Protein AF-A0A924W2Q2-F1 (afdb_monomer)

Solvent-accessible surface area (backbone atoms only — not comparable to full-atom values): 20969 Å² total; per-residue (Å²): 128,41,29,26,37,30,21,20,28,39,50,40,28,39,29,25,29,50,14,34,47,48,38,42,46,73,72,65,57,74,59,67,28,33,32,10,3,18,39,10,18,48,54,33,51,42,36,22,48,32,85,47,70,70,36,47,50,54,51,46,53,52,44,57,70,44,48,46,60,58,59,59,57,89,45,74,62,37,60,52,35,50,80,69,69,46,82,33,59,37,72,61,60,47,44,48,54,51,43,64,73,67,45,86,47,67,31,29,70,69,29,78,29,52,32,33,31,28,20,11,37,85,88,58,45,71,40,79,45,55,63,51,55,32,56,60,50,35,50,15,7,50,10,39,79,56,46,24,58,66,35,75,59,92,93,46,51,22,22,21,4,36,80,51,33,24,59,40,57,66,60,41,44,75,76,56,29,42,29,36,42,33,36,38,30,52,65,64,76,66,64,102,59,83,58,77,58,72,67,46,40,51,52,50,53,50,52,52,57,43,62,57,42,53,63,52,51,53,62,69,53,61,79,73,39,44,38,25,67,52,68,53,67,78,89,31,84,59,55,48,73,50,27,90,52,22,57,63,38,18,54,52,22,24,56,52,30,42,54,38,52,78,72,44,50,82,77,51,58,59,51,73,71,79,65,62,69,59,63,82,67,66,78,43,68,82,36,37,55,80,28,30,13,52,54,38,61,75,41,91,93,49,76,64,39,66,27,34,91,88,21,61,48,76,57,96,95,37,49,38,19,13,72,39,65,68,48,28,54,54,34,72,74,44,46,82,55,38,47,46,44,79,83,33,24,10,42,56,38,32,37,70,76,41,93,45,72,29,30,72,87,32,64,49,77,57,97,71,40,34,36,21,16,63,39,70,71,55,38,62,58,37,64,76,48,40,74,60,38,49,56,42,18,52,60,47,53,54,59,60,73,78,106

Nearest PDB structures (foldseek):
  5fya-assembly1_A  TM=8.464E-01  e=3.905E-14  Pseudomonas aeruginosa PAO1
  5fqu-assembly1_A  TM=8.291E-01  e=1.786E-12  Pseudomonas aeruginosa PAO1
  5fya-assembly1_B  TM=7.816E-01  e=2.375E-13  Pseudomonas aeruginosa PAO1
  5fqu-assembly1_B  TM=8.201E-01  e=3.038E-12  Pseudomonas aeruginosa PAO1
  4kyi-assembly2_C  TM=4.718E-01  e=1.591E-06  Legionella pneumophila subsp. pneumophila str. Philadelphia 1

Secondary structure (DSSP, 8-state):
--EEEEE---GGGHHHHHHHHHHHHHTT---SEEEEETHHHHHHHHHHHS-SHHHHHHHHHHHHH--HHHHS---HHHHHHHHTT-S-SS-THHHHHHHHHH-S-SBGGGSSS-EEEEEEETTS-EEEE-SSBHHHHHHHHT--TTTSPPEEETTEEEE-THHHHSS-HHHHHHTT-SEEEEE--------SSSPSSHHHHHHHHHHHHHHHHHHHHHHHHTTSSEEEEPPPPSS----TT--TTHHHHHHHHHHHHHHHHHTTTTSSPPPHHHH---HHHHS-SS-GGGGB-TTGGGSTTPPPPBPEEEEEEEETTEEEEESSHHHHHHHHHSHHHHSBGGGGBBHHHHTTT---BPEEEEEEEETTEEEEESSHHHHHHHHTTHHHHHHHHHHHHHHHH--

Mean predicted aligned error: 14.7 Å

Radius of gyration: 25.61 Å; Cα contacts (8 Å, |Δi|>4): 818; chains: 1; bounding box: 75×36×63 Å

Structure (mmCIF, N/CA/C/O backbone):
data_AF-A0A924W2Q2-F1
#
_entry.id   AF-A0A924W2Q2-F1
#
loop_
_atom_site.group_PDB
_atom_site.id
_atom_sit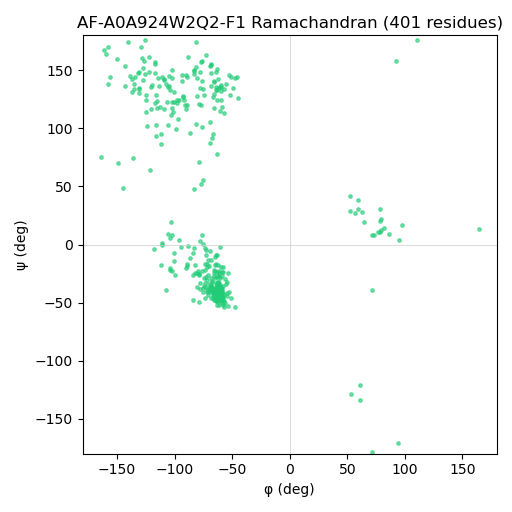e.type_symbol
_atom_site.label_atom_id
_atom_site.label_alt_id
_atom_site.label_comp_id
_atom_site.label_asym_id
_atom_site.label_entity_id
_atom_site.label_seq_id
_atom_site.pdbx_PDB_ins_code
_atom_site.Cartn_x
_atom_site.Cartn_y
_atom_site.Cartn_z
_atom_site.occupancy
_atom_site.B_iso_or_equiv
_atom_site.auth_seq_id
_atom_site.auth_comp_id
_atom_site.auth_asym_id
_atom_site.auth_atom_id
_atom_site.pdbx_PDB_model_num
ATOM 1 N N . MET A 1 1 ? 0.169 3.229 25.283 1.00 70.62 1 MET A N 1
ATOM 2 C CA . MET A 1 1 ? 0.179 3.942 23.991 1.00 70.62 1 MET A CA 1
ATOM 3 C C . MET A 1 1 ? -0.582 3.061 23.030 1.00 70.62 1 MET A C 1
ATOM 5 O O . MET A 1 1 ? -0.216 1.899 22.951 1.00 70.62 1 MET A O 1
ATOM 9 N N . ALA A 1 2 ? -1.655 3.560 22.418 1.00 94.62 2 ALA A N 1
ATOM 10 C CA . ALA A 1 2 ? -2.442 2.770 21.478 1.00 94.62 2 ALA A CA 1
ATOM 11 C C . ALA A 1 2 ? -1.721 2.736 20.123 1.00 94.62 2 ALA A C 1
ATOM 13 O O . ALA A 1 2 ? -1.449 3.795 19.547 1.00 94.62 2 ALA A O 1
ATOM 14 N N . THR A 1 3 ? -1.379 1.542 19.651 1.00 97.75 3 THR A N 1
ATOM 15 C CA . THR A 1 3 ? -0.677 1.298 18.390 1.00 97.75 3 THR A CA 1
ATOM 16 C C . THR A 1 3 ? -1.667 0.833 17.333 1.00 97.75 3 THR A C 1
ATOM 18 O O . THR A 1 3 ? -2.321 -0.192 17.506 1.00 97.75 3 THR A O 1
ATOM 21 N N . ALA A 1 4 ? -1.751 1.552 16.218 1.00 98.44 4 ALA A N 1
ATOM 22 C CA . ALA A 1 4 ? -2.546 1.143 15.069 1.00 98.44 4 ALA A CA 1
ATOM 23 C C . ALA A 1 4 ? -1.654 0.629 13.939 1.00 98.44 4 ALA A C 1
ATOM 25 O O . ALA A 1 4 ? -0.657 1.271 13.604 1.00 98.44 4 ALA A O 1
ATOM 26 N N . PHE A 1 5 ? -2.035 -0.479 13.302 1.00 98.56 5 PHE A N 1
ATOM 27 C CA . PHE A 1 5 ? -1.509 -0.799 11.971 1.00 98.56 5 PHE A CA 1
ATOM 28 C C . PHE A 1 5 ? -2.463 -0.239 10.916 1.00 98.56 5 PHE A C 1
ATOM 30 O O . PHE A 1 5 ? -3.666 -0.503 10.953 1.00 98.56 5 PHE A O 1
ATOM 37 N N . VAL A 1 6 ? -1.930 0.542 9.979 1.00 98.12 6 VAL A N 1
ATOM 38 C CA . VAL A 1 6 ? -2.699 1.200 8.918 1.00 98.12 6 VAL A CA 1
ATOM 39 C C . VAL A 1 6 ? -2.330 0.601 7.569 1.00 98.12 6 VAL A C 1
ATOM 41 O O . VAL A 1 6 ? -1.188 0.700 7.131 1.00 98.12 6 VAL A O 1
ATOM 44 N N . PHE A 1 7 ? -3.308 0.009 6.891 1.00 97.62 7 PHE A N 1
ATOM 45 C CA . PHE A 1 7 ? -3.146 -0.664 5.607 1.00 97.62 7 PHE A CA 1
ATOM 46 C C . PHE A 1 7 ? -3.675 0.223 4.476 1.00 97.62 7 PHE A C 1
ATOM 48 O O . PHE A 1 7 ? -4.880 0.460 4.363 1.00 97.62 7 PHE A O 1
ATOM 55 N N . ALA A 1 8 ? -2.769 0.712 3.629 1.00 93.81 8 ALA A N 1
ATOM 56 C CA . ALA A 1 8 ? -3.126 1.530 2.474 1.00 93.81 8 ALA A CA 1
ATOM 57 C C . ALA A 1 8 ? -3.888 0.746 1.382 1.00 93.81 8 ALA A C 1
ATOM 59 O O . ALA A 1 8 ? -3.714 -0.466 1.235 1.00 93.81 8 ALA A O 1
ATOM 60 N N . GLY A 1 9 ? -4.683 1.437 0.565 1.00 88.06 9 GLY A N 1
ATOM 61 C CA . GLY A 1 9 ? -5.218 0.881 -0.682 1.00 88.06 9 GLY A CA 1
ATOM 62 C C . GLY A 1 9 ? -4.147 0.757 -1.778 1.00 88.06 9 GLY A C 1
ATOM 63 O O . GLY A 1 9 ? -3.073 1.350 -1.681 1.00 88.06 9 GLY A O 1
ATOM 64 N N . GLY A 1 10 ? -4.407 -0.034 -2.828 1.00 78.25 10 GLY A N 1
ATOM 65 C CA . GLY A 1 10 ? -3.418 -0.264 -3.900 1.00 78.25 10 GLY A CA 1
ATOM 66 C C . GLY A 1 10 ? -3.654 -1.443 -4.856 1.00 78.25 10 GLY A C 1
ATOM 67 O O . GLY A 1 10 ? -2.736 -1.815 -5.582 1.00 78.25 10 GLY A O 1
ATOM 68 N N . GLY A 1 11 ? -4.843 -2.056 -4.881 1.00 81.81 11 GLY A N 1
ATOM 69 C CA . GLY A 1 11 ? -5.130 -3.183 -5.783 1.00 81.81 11 GLY A CA 1
ATOM 70 C C . GLY A 1 11 ? -4.222 -4.395 -5.533 1.00 81.81 11 GLY A C 1
ATOM 71 O O . GLY A 1 11 ? -4.008 -4.779 -4.388 1.00 81.81 11 GLY A O 1
ATOM 72 N N . SER A 1 12 ? -3.656 -4.995 -6.584 1.00 77.19 12 SER A N 1
ATOM 73 C CA . SER A 1 12 ? -2.764 -6.162 -6.462 1.00 77.19 12 SER A CA 1
ATOM 74 C C . SER A 1 12 ? -1.474 -5.890 -5.679 1.00 77.19 12 SER A C 1
ATOM 76 O O . SER A 1 12 ? -0.850 -6.818 -5.168 1.00 77.19 12 SER A O 1
ATOM 78 N N . LEU A 1 13 ? -1.095 -4.621 -5.501 1.00 85.44 13 LEU A N 1
ATOM 79 C CA . LEU A 1 13 ? 0.064 -4.234 -4.695 1.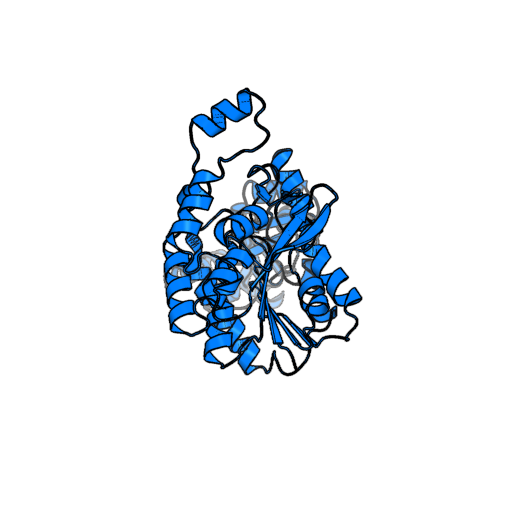00 85.44 13 LEU A CA 1
ATOM 80 C C . LEU A 1 13 ? -0.143 -4.472 -3.190 1.00 85.44 13 LEU A C 1
ATOM 82 O O . LEU A 1 13 ? 0.806 -4.352 -2.418 1.00 85.44 13 LEU A O 1
ATOM 86 N N . GLY A 1 14 ? -1.344 -4.882 -2.761 1.00 90.31 14 GLY A N 1
ATOM 87 C CA . GLY A 1 14 ? -1.590 -5.393 -1.408 1.00 90.31 14 GLY A CA 1
ATOM 88 C C . GLY A 1 14 ? -0.652 -6.540 -1.003 1.00 90.31 14 GLY A C 1
ATOM 89 O O . GLY A 1 14 ? -0.362 -6.685 0.182 1.00 90.31 14 GLY A O 1
ATOM 90 N N . ALA A 1 15 ? -0.089 -7.285 -1.962 1.00 92.75 15 ALA A N 1
ATOM 91 C CA . ALA A 1 15 ? 0.947 -8.290 -1.718 1.00 92.75 15 ALA A CA 1
ATOM 92 C C . ALA A 1 15 ? 2.183 -7.720 -0.982 1.00 92.75 15 ALA A C 1
ATOM 94 O O . ALA A 1 15 ? 2.766 -8.381 -0.126 1.00 92.75 15 ALA A O 1
ATOM 95 N N . ILE A 1 16 ? 2.555 -6.461 -1.237 1.00 93.12 16 ILE A N 1
ATOM 96 C CA . ILE A 1 16 ? 3.684 -5.791 -0.562 1.00 93.12 16 ILE A CA 1
ATOM 97 C C . ILE A 1 16 ? 3.427 -5.673 0.942 1.00 93.12 16 ILE A C 1
ATOM 99 O O . ILE A 1 16 ? 4.326 -5.907 1.751 1.00 93.12 16 ILE A O 1
ATOM 103 N N . GLN A 1 17 ? 2.182 -5.377 1.326 1.00 96.62 17 GLN A N 1
ATOM 104 C CA . GLN A 1 17 ? 1.798 -5.264 2.731 1.00 96.62 17 GLN A CA 1
ATOM 105 C C . GLN A 1 17 ? 1.978 -6.585 3.464 1.00 96.62 17 GLN A C 1
ATOM 107 O O . GLN A 1 17 ? 2.382 -6.571 4.618 1.00 96.62 17 GLN A O 1
ATOM 112 N N . VAL A 1 18 ? 1.722 -7.718 2.806 1.00 97.38 18 VAL A N 1
ATOM 113 C CA . VAL A 1 18 ? 1.900 -9.045 3.409 1.00 97.38 18 VAL A CA 1
ATOM 114 C C . VAL A 1 18 ? 3.371 -9.299 3.731 1.00 97.38 18 VAL A C 1
ATOM 116 O O . VAL A 1 18 ? 3.688 -9.733 4.836 1.00 97.38 18 VAL A O 1
ATOM 119 N N . GLY A 1 19 ? 4.282 -8.946 2.818 1.00 96.31 19 GLY A N 1
ATOM 120 C CA . GLY A 1 19 ? 5.723 -9.040 3.061 1.00 96.31 19 GLY A CA 1
ATOM 121 C C . GLY A 1 19 ? 6.196 -8.150 4.214 1.00 96.31 19 GLY A C 1
ATOM 122 O O . GLY A 1 19 ? 6.977 -8.598 5.051 1.00 96.31 19 GLY A O 1
ATOM 123 N N . ALA A 1 20 ? 5.689 -6.917 4.305 1.00 96.94 20 ALA A N 1
ATOM 124 C CA . ALA A 1 20 ? 5.995 -6.020 5.421 1.00 96.94 20 ALA A CA 1
ATOM 125 C C . ALA A 1 20 ? 5.414 -6.527 6.753 1.00 96.94 20 ALA A C 1
ATOM 127 O O . ALA A 1 20 ? 6.106 -6.571 7.772 1.00 96.94 20 ALA A O 1
ATOM 128 N N . LEU A 1 21 ? 4.157 -6.973 6.736 1.00 97.88 21 LEU A N 1
ATOM 129 C CA . LEU A 1 21 ? 3.452 -7.524 7.890 1.00 97.88 21 LEU A CA 1
ATOM 130 C C . LEU A 1 21 ? 4.168 -8.756 8.450 1.00 97.88 21 LEU A C 1
ATOM 132 O O . LEU A 1 21 ? 4.307 -8.882 9.665 1.00 97.88 21 LEU A O 1
ATOM 136 N N . ARG A 1 22 ? 4.685 -9.622 7.571 1.00 97.69 22 ARG A N 1
ATOM 137 C CA . ARG A 1 22 ? 5.477 -10.803 7.935 1.00 97.69 22 ARG A CA 1
ATOM 138 C C . ARG A 1 22 ? 6.661 -10.444 8.822 1.00 97.69 22 ARG A C 1
ATOM 140 O O . ARG A 1 22 ? 6.895 -11.112 9.825 1.00 97.69 22 ARG A O 1
ATOM 147 N N . GLU A 1 23 ? 7.388 -9.386 8.485 1.00 97.94 23 GLU A N 1
ATOM 148 C CA . GLU A 1 23 ? 8.553 -8.967 9.266 1.00 97.94 23 GLU A CA 1
ATOM 149 C C . GLU A 1 23 ? 8.176 -8.218 10.541 1.00 97.94 23 GLU A C 1
ATOM 151 O O . GLU A 1 23 ? 8.782 -8.466 11.579 1.00 97.94 23 GLU A O 1
ATOM 156 N N . LEU A 1 24 ? 7.139 -7.376 10.503 1.00 97.81 24 LEU A N 1
ATOM 157 C CA . LEU A 1 24 ? 6.630 -6.690 11.695 1.00 97.81 24 LEU A CA 1
ATOM 158 C C . LEU A 1 24 ? 6.184 -7.689 12.772 1.00 97.81 24 LEU A C 1
ATOM 160 O O . LEU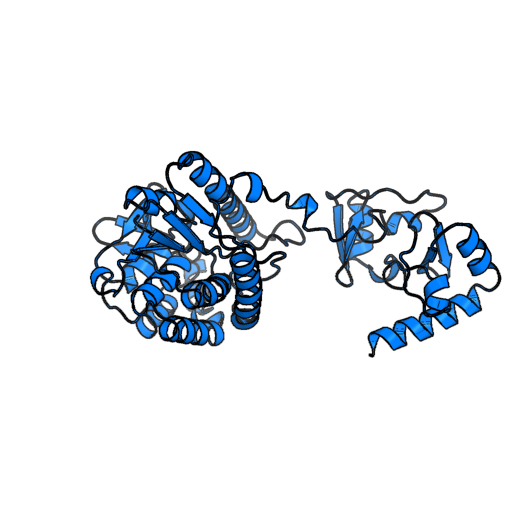 A 1 24 ? 6.604 -7.597 13.925 1.00 97.81 24 LEU A O 1
ATOM 164 N N . VAL A 1 25 ? 5.384 -8.687 12.389 1.00 97.94 25 VAL A N 1
ATOM 165 C CA . VAL A 1 25 ? 4.876 -9.702 13.322 1.00 97.94 25 VAL A CA 1
ATOM 166 C C . VAL A 1 25 ? 6.011 -10.593 13.839 1.00 97.94 25 VAL A C 1
ATOM 168 O O . VAL A 1 25 ? 6.050 -10.896 15.032 1.00 97.94 25 VAL A O 1
ATOM 171 N N . ARG A 1 26 ? 6.986 -10.959 12.990 1.00 97.38 26 ARG A N 1
ATOM 172 C CA . ARG A 1 26 ? 8.194 -11.702 13.408 1.00 97.38 26 ARG A CA 1
ATOM 173 C C . ARG A 1 26 ? 9.075 -10.916 14.376 1.00 97.38 26 ARG A C 1
ATOM 175 O O . ARG A 1 26 ? 9.644 -11.513 15.286 1.00 97.38 26 ARG A O 1
ATOM 182 N N . ALA A 1 27 ? 9.161 -9.599 14.207 1.00 96.44 27 ALA A N 1
ATOM 183 C CA . ALA A 1 27 ? 9.846 -8.704 15.136 1.00 96.44 27 ALA A CA 1
ATOM 184 C C . ALA A 1 27 ? 9.078 -8.504 16.458 1.00 96.44 27 ALA A C 1
ATOM 186 O O . ALA A 1 27 ? 9.592 -7.874 17.380 1.00 96.44 27 ALA A O 1
ATOM 187 N N . GLY A 1 28 ? 7.870 -9.065 16.580 1.00 96.56 28 GLY A N 1
ATOM 188 C CA . GLY A 1 28 ? 7.049 -9.007 17.786 1.00 96.56 28 GLY A CA 1
ATOM 189 C C . GLY A 1 28 ? 6.168 -7.763 17.890 1.00 96.56 28 GLY A C 1
ATOM 190 O O . GLY A 1 28 ? 5.554 -7.561 18.939 1.00 96.56 28 GLY A O 1
ATOM 191 N N . GLU A 1 29 ? 6.070 -6.952 16.832 1.00 97.00 29 GLU A N 1
ATOM 192 C CA . GLU A 1 29 ? 5.171 -5.797 16.802 1.00 97.00 29 GLU A CA 1
ATOM 193 C C . GLU A 1 29 ? 3.709 -6.255 16.776 1.00 97.00 29 GLU A C 1
ATOM 195 O O . GLU A 1 29 ? 3.330 -7.183 16.055 1.00 97.00 29 GLU A O 1
ATOM 200 N N . ARG A 1 30 ? 2.870 -5.596 17.581 1.00 96.75 30 ARG A N 1
ATOM 201 C CA . ARG A 1 30 ? 1.447 -5.923 17.727 1.00 96.75 30 ARG A CA 1
ATOM 202 C C . ARG A 1 30 ? 0.607 -4.648 17.745 1.00 96.75 30 ARG A C 1
ATOM 204 O O . ARG A 1 30 ? 0.931 -3.740 18.511 1.00 96.75 30 ARG A O 1
ATOM 211 N N . PRO A 1 31 ? -0.469 -4.573 16.948 1.00 98.12 31 PRO A N 1
ATOM 212 C CA . PRO A 1 31 ? -1.415 -3.476 17.041 1.00 98.12 31 PRO A CA 1
ATOM 213 C C . PRO A 1 31 ? -2.450 -3.705 18.147 1.00 98.12 31 PRO A C 1
ATOM 215 O O . PRO A 1 31 ? -2.863 -4.835 18.403 1.00 98.12 31 PRO A O 1
ATOM 218 N N . ASP A 1 32 ? -2.933 -2.610 18.727 1.00 98.56 32 ASP A N 1
ATOM 219 C CA . ASP A 1 32 ? -4.153 -2.572 19.538 1.00 98.56 32 ASP A CA 1
ATOM 220 C C . ASP A 1 32 ? -5.412 -2.555 18.657 1.00 98.56 32 ASP A C 1
ATOM 222 O O . ASP A 1 32 ? -6.475 -2.994 19.087 1.00 98.56 32 ASP A O 1
ATOM 226 N N . PHE A 1 33 ? -5.299 -2.046 17.426 1.00 98.75 33 PHE A N 1
ATOM 227 C CA . PHE A 1 33 ? -6.339 -2.093 16.398 1.00 98.75 33 PHE A CA 1
ATOM 228 C C . PHE A 1 33 ? -5.747 -1.890 15.001 1.00 98.75 33 PHE A C 1
ATOM 230 O O . PHE A 1 33 ? -4.621 -1.412 14.841 1.00 98.75 33 PHE A O 1
ATOM 237 N N . VAL A 1 34 ? -6.509 -2.231 13.967 1.00 98.75 34 VAL A N 1
ATOM 238 C CA . VAL A 1 34 ? -6.083 -2.061 12.576 1.00 98.75 34 VAL A CA 1
ATOM 239 C C . VAL A 1 34 ? -7.091 -1.251 11.775 1.00 98.75 34 VAL A C 1
ATOM 241 O O . VAL A 1 34 ? -8.297 -1.324 12.013 1.00 98.75 34 VAL A O 1
ATOM 244 N N . VAL A 1 35 ? -6.599 -0.475 10.811 1.00 98.56 35 VAL A N 1
ATOM 245 C CA . VAL A 1 35 ? -7.428 0.341 9.914 1.00 98.56 35 VAL A CA 1
ATOM 246 C C . VAL A 1 35 ? -6.997 0.090 8.476 1.00 98.56 35 VAL A C 1
ATOM 248 O O . VAL A 1 35 ? -5.802 0.111 8.191 1.00 98.56 35 VAL A O 1
ATOM 251 N N . GLY A 1 36 ? -7.936 -0.131 7.559 1.00 97.69 36 GLY A N 1
ATOM 252 C CA . GLY A 1 36 ? -7.606 -0.383 6.156 1.00 97.69 36 GLY A CA 1
ATOM 253 C C . GLY A 1 36 ? -8.590 0.224 5.164 1.00 97.69 36 GLY A C 1
ATOM 254 O O . GLY A 1 36 ? -9.766 0.408 5.479 1.00 97.69 36 GLY A O 1
ATOM 255 N N . ALA A 1 37 ? -8.101 0.513 3.958 1.00 95.88 37 ALA A N 1
ATOM 256 C CA . ALA A 1 37 ? -8.899 0.971 2.819 1.00 95.88 37 ALA A CA 1
ATOM 257 C C . ALA A 1 37 ? -8.641 0.098 1.579 1.00 95.88 37 ALA A C 1
ATOM 259 O O . ALA A 1 37 ? -7.503 -0.303 1.328 1.00 95.88 37 ALA A O 1
ATOM 260 N N . SER A 1 38 ? -9.677 -0.189 0.785 1.00 93.56 38 SER A N 1
ATOM 261 C CA . SER A 1 38 ? -9.597 -1.008 -0.433 1.00 93.56 38 SER A CA 1
ATOM 262 C C . SER A 1 38 ? -8.950 -2.372 -0.160 1.00 93.56 38 SER A C 1
ATOM 264 O O . SER A 1 38 ? -9.327 -3.062 0.787 1.00 93.56 38 SER A O 1
ATOM 266 N N . VAL A 1 39 ? -7.938 -2.772 -0.931 1.00 93.06 39 VAL A N 1
ATOM 267 C CA . VAL A 1 39 ? -7.158 -3.988 -0.643 1.00 93.06 39 VAL A CA 1
ATOM 268 C C . VAL A 1 39 ? -6.561 -4.006 0.773 1.00 93.06 39 VAL A C 1
ATOM 270 O O . VAL A 1 39 ? -6.478 -5.062 1.399 1.00 93.06 39 VAL A O 1
ATOM 273 N N . GLY A 1 40 ? -6.206 -2.841 1.318 1.00 96.44 40 GLY A N 1
ATOM 274 C CA . GLY A 1 40 ? -5.735 -2.719 2.688 1.00 96.44 40 GLY A CA 1
ATOM 275 C C . GLY A 1 40 ? -6.807 -3.108 3.703 1.00 96.44 40 GLY A C 1
ATOM 276 O O . GLY A 1 40 ? -6.478 -3.710 4.717 1.00 96.44 40 GLY A O 1
ATOM 277 N N . ALA A 1 41 ? -8.091 -2.855 3.421 1.00 97.25 41 ALA A N 1
ATOM 278 C CA . ALA A 1 41 ? -9.196 -3.325 4.259 1.00 97.25 41 ALA A CA 1
ATOM 279 C C . ALA A 1 41 ? -9.305 -4.855 4.250 1.00 97.25 41 ALA A C 1
ATOM 281 O O . ALA A 1 41 ? -9.513 -5.456 5.300 1.00 97.25 41 ALA A O 1
ATOM 282 N N . LEU A 1 42 ? -9.105 -5.494 3.092 1.00 96.00 42 LEU A N 1
ATOM 283 C CA . LEU A 1 42 ? -9.085 -6.956 2.980 1.00 96.00 42 LEU A CA 1
ATOM 284 C C . LEU A 1 42 ? -7.955 -7.551 3.829 1.00 96.00 42 LEU A C 1
ATOM 286 O O . LEU A 1 42 ? -8.208 -8.408 4.678 1.00 96.00 42 LEU A O 1
ATOM 290 N N . ASN A 1 43 ? -6.728 -7.054 3.645 1.00 97.62 43 ASN A N 1
ATOM 291 C CA . ASN A 1 43 ? -5.565 -7.492 4.417 1.00 97.62 43 ASN A CA 1
ATOM 292 C C . ASN A 1 43 ? -5.749 -7.228 5.921 1.00 97.62 43 ASN A C 1
ATOM 294 O O . ASN A 1 43 ? -5.469 -8.110 6.733 1.00 97.62 43 ASN A O 1
ATOM 298 N N . ALA A 1 44 ? -6.275 -6.056 6.291 1.00 98.00 44 ALA A N 1
ATOM 299 C CA . ALA A 1 44 ? -6.550 -5.687 7.676 1.00 98.00 44 ALA A CA 1
ATOM 300 C C . ALA A 1 44 ? -7.583 -6.619 8.322 1.00 98.00 44 ALA A C 1
ATOM 302 O O . ALA A 1 44 ? -7.332 -7.123 9.410 1.00 98.00 44 ALA A O 1
ATOM 303 N N . CYS A 1 45 ? -8.715 -6.899 7.665 1.00 97.81 45 CYS A N 1
ATOM 304 C CA . CYS A 1 45 ? -9.736 -7.795 8.211 1.00 97.81 45 CYS A CA 1
ATOM 305 C C . CYS A 1 45 ? -9.234 -9.239 8.340 1.00 97.81 45 CYS A C 1
ATOM 307 O O . CYS A 1 45 ? -9.514 -9.893 9.348 1.00 97.81 45 CYS A O 1
ATOM 309 N N . PHE A 1 46 ? -8.465 -9.737 7.367 1.00 98.00 46 PHE A N 1
ATOM 310 C CA . PHE A 1 46 ? -7.873 -11.070 7.467 1.00 98.00 46 PHE A CA 1
ATOM 311 C C . PHE A 1 46 ? -6.884 -11.148 8.637 1.00 98.00 46 PHE A C 1
ATOM 313 O O . PHE A 1 46 ? -7.023 -12.003 9.512 1.00 98.00 46 PHE A O 1
ATOM 320 N N . PHE A 1 47 ? -5.926 -10.218 8.699 1.00 98.38 47 PHE A N 1
ATOM 321 C CA . PHE A 1 47 ? -4.923 -10.183 9.762 1.00 98.38 47 PHE A CA 1
ATOM 322 C C . PHE A 1 47 ? -5.544 -9.970 11.146 1.00 98.38 47 PHE A C 1
ATOM 324 O O . PHE A 1 47 ? -5.188 -10.664 12.089 1.00 98.38 47 PHE A O 1
ATOM 331 N N . ALA A 1 48 ? -6.528 -9.079 11.277 1.00 98.19 48 ALA A N 1
ATOM 332 C CA . ALA A 1 48 ? -7.242 -8.851 12.532 1.00 98.19 48 ALA A CA 1
ATOM 333 C C . ALA A 1 48 ? -7.927 -10.112 13.078 1.00 98.19 48 ALA A C 1
ATOM 335 O O . ALA A 1 48 ? -8.116 -10.247 14.286 1.00 98.19 48 ALA A O 1
ATOM 336 N N . SER A 1 49 ? -8.291 -11.042 12.193 1.00 97.31 49 SER A N 1
ATOM 337 C CA . SER A 1 49 ? -8.880 -12.329 12.562 1.00 97.31 49 SER A CA 1
ATOM 338 C C . SER A 1 49 ? -7.834 -13.332 13.056 1.00 97.31 49 SER A C 1
ATOM 340 O O . SER A 1 49 ? -8.134 -14.163 13.909 1.00 97.31 49 SER A O 1
ATOM 342 N N . ARG A 1 50 ? -6.612 -13.267 12.512 1.00 96.81 50 ARG A N 1
ATOM 343 C CA . ARG A 1 50 ? -5.478 -14.146 12.838 1.00 96.81 50 ARG A CA 1
ATOM 344 C C . ARG A 1 50 ? -4.189 -13.315 12.995 1.00 96.81 50 ARG A C 1
ATOM 346 O O . ARG A 1 50 ? -3.352 -13.317 12.092 1.00 96.81 50 ARG A O 1
ATOM 353 N N . PRO A 1 51 ? -4.033 -12.569 14.106 1.00 96.94 51 PRO A N 1
ATOM 354 C CA . PRO A 1 51 ? -2.985 -11.558 14.276 1.00 96.94 51 PRO A CA 1
ATOM 355 C C . PRO A 1 51 ? -1.645 -12.172 14.732 1.00 96.94 51 PRO A C 1
ATOM 357 O O . PRO A 1 51 ? -1.021 -11.724 15.701 1.00 96.94 51 PRO A O 1
ATOM 360 N N . ASP A 1 52 ? -1.220 -13.243 14.066 1.00 96.69 52 ASP A N 1
ATOM 361 C CA . ASP A 1 52 ? -0.026 -14.026 14.380 1.00 96.69 52 ASP A CA 1
ATOM 362 C C . ASP A 1 52 ? 0.719 -14.471 13.110 1.00 96.69 52 ASP A C 1
ATOM 364 O O . ASP A 1 52 ? 0.277 -14.224 11.987 1.00 96.69 52 ASP A O 1
ATOM 368 N N . CYS A 1 53 ? 1.891 -15.089 13.286 1.00 97.44 53 CYS A N 1
ATOM 369 C CA . CYS A 1 53 ? 2.731 -15.524 12.169 1.00 97.44 53 CYS A CA 1
ATOM 370 C C . CYS A 1 53 ? 2.008 -16.516 11.245 1.00 97.44 53 CYS A C 1
ATOM 372 O O . CYS A 1 53 ? 2.131 -16.391 10.031 1.00 97.44 53 CYS A O 1
ATOM 374 N N . GLU A 1 54 ? 1.232 -17.454 11.797 1.00 97.44 54 GLU A N 1
ATOM 375 C CA . GLU A 1 54 ? 0.499 -18.452 11.006 1.00 97.44 54 GLU A CA 1
ATOM 376 C C . GLU A 1 54 ? -0.623 -17.806 10.183 1.00 97.44 54 GLU A C 1
ATOM 378 O O . GLU A 1 54 ? -0.891 -18.202 9.050 1.00 97.44 54 GLU A O 1
ATOM 383 N N . GLY A 1 55 ? -1.290 -16.793 10.738 1.00 96.94 55 GLY A N 1
ATOM 384 C CA . GLY A 1 55 ? -2.255 -15.971 10.024 1.00 96.94 55 GLY A CA 1
ATOM 385 C C . GLY A 1 55 ? -1.614 -15.215 8.868 1.00 96.94 55 GLY A C 1
ATOM 386 O O . GLY A 1 55 ? -2.153 -15.219 7.764 1.00 96.94 55 GLY A O 1
ATOM 387 N N . VAL A 1 56 ? -0.442 -14.615 9.075 1.00 97.69 56 VAL A N 1
ATOM 388 C CA . VAL A 1 56 ? 0.276 -13.935 7.987 1.00 97.69 56 VAL A CA 1
ATOM 389 C C . VAL A 1 56 ? 0.726 -14.919 6.904 1.00 97.69 56 VAL A C 1
ATOM 391 O O . VAL A 1 56 ? 0.594 -14.608 5.723 1.00 97.69 56 VAL A O 1
ATOM 394 N N . GLU A 1 57 ? 1.191 -16.113 7.275 1.00 97.25 57 GLU A N 1
ATOM 395 C CA . GLU A 1 57 ? 1.550 -17.173 6.322 1.00 97.25 57 GLU A CA 1
ATOM 396 C C . GLU A 1 57 ? 0.337 -17.633 5.498 1.00 97.25 57 GLU A C 1
ATOM 398 O O . GLU A 1 57 ? 0.422 -17.722 4.274 1.00 97.25 57 GLU A O 1
ATOM 403 N N . ALA A 1 58 ? -0.827 -17.812 6.129 1.00 97.06 58 ALA A N 1
ATOM 404 C CA . ALA A 1 58 ? -2.064 -18.133 5.416 1.00 97.06 58 ALA A CA 1
ATOM 405 C C . ALA A 1 58 ? -2.509 -17.002 4.467 1.00 97.06 58 ALA A C 1
ATOM 407 O O . ALA A 1 58 ? -2.996 -17.266 3.368 1.00 97.06 58 ALA A O 1
ATOM 408 N N . LEU A 1 59 ? -2.335 -15.736 4.866 1.00 96.69 59 LEU A N 1
ATOM 409 C CA . LEU A 1 59 ? -2.604 -14.591 3.992 1.00 96.69 59 LEU A CA 1
ATOM 410 C C . LEU A 1 59 ? -1.653 -14.581 2.786 1.00 96.69 59 LEU A C 1
ATOM 412 O O . LEU A 1 59 ? -2.077 -14.317 1.663 1.00 96.69 59 LEU A O 1
ATOM 416 N N . GLU A 1 60 ? -0.378 -14.890 3.009 1.00 96.38 60 GLU A N 1
ATOM 417 C CA . GLU A 1 60 ? 0.633 -15.014 1.961 1.00 96.38 60 GLU A CA 1
ATOM 418 C C . GLU A 1 60 ? 0.286 -16.111 0.944 1.00 96.38 60 GLU A C 1
ATOM 420 O O . GLU A 1 60 ? 0.384 -15.866 -0.258 1.00 96.38 60 GLU A O 1
ATOM 425 N N . GLU A 1 61 ? -0.174 -17.281 1.390 1.00 94.62 61 GLU A N 1
ATOM 426 C CA . GLU A 1 61 ? -0.637 -18.356 0.501 1.00 94.62 61 GLU A CA 1
ATOM 427 C C . GLU A 1 61 ? -1.795 -17.904 -0.394 1.00 94.62 61 GLU A C 1
ATOM 429 O O . GLU A 1 61 ? -1.738 -18.084 -1.611 1.00 94.62 61 GLU A O 1
ATOM 434 N N . ILE A 1 62 ? -2.794 -17.224 0.178 1.00 93.50 62 ILE A N 1
ATOM 435 C CA . ILE A 1 62 ? -3.914 -16.664 -0.592 1.00 93.50 62 ILE A CA 1
ATOM 436 C C . ILE A 1 62 ? -3.384 -15.732 -1.683 1.00 93.50 62 ILE A C 1
ATOM 438 O O . ILE A 1 62 ? -3.728 -15.882 -2.852 1.00 93.50 62 ILE A O 1
ATOM 442 N N . TRP A 1 63 ? -2.505 -14.796 -1.324 1.00 93.31 63 TRP A N 1
ATOM 443 C CA . TRP A 1 63 ? -1.939 -13.838 -2.273 1.00 93.31 63 TRP A CA 1
ATOM 444 C C . TRP A 1 63 ? -1.106 -14.478 -3.387 1.00 93.31 63 TRP A C 1
ATOM 446 O O . TRP A 1 63 ? -1.079 -13.948 -4.499 1.00 93.31 63 TRP A O 1
ATOM 456 N N . ARG A 1 64 ? -0.433 -15.598 -3.107 1.00 90.12 64 ARG A N 1
ATOM 457 C CA . ARG A 1 64 ? 0.349 -16.357 -4.094 1.00 90.12 64 ARG A CA 1
ATOM 458 C C . ARG A 1 64 ? -0.536 -17.099 -5.097 1.00 90.12 64 ARG A C 1
ATOM 460 O O . ARG A 1 64 ? -0.131 -17.245 -6.248 1.00 90.12 64 ARG A O 1
ATOM 467 N N . ASP A 1 65 ? -1.726 -17.518 -4.676 1.00 87.44 65 ASP A N 1
ATOM 468 C CA . ASP A 1 65 ? -2.659 -18.278 -5.511 1.00 87.44 65 ASP A CA 1
ATOM 469 C C . ASP A 1 65 ? -3.629 -17.397 -6.319 1.00 87.44 65 ASP A C 1
ATOM 471 O O . ASP A 1 65 ? -4.204 -17.864 -7.308 1.00 87.44 65 ASP A O 1
ATOM 475 N N . LEU A 1 66 ? -3.803 -16.127 -5.932 1.00 83.00 66 LEU A N 1
ATOM 476 C CA . LEU A 1 66 ? -4.697 -15.182 -6.608 1.00 83.00 66 LEU A CA 1
ATOM 477 C C . LEU A 1 66 ? -4.280 -14.897 -8.054 1.00 83.00 66 LEU A C 1
ATOM 479 O O . LEU A 1 66 ? -3.145 -14.517 -8.339 1.00 83.00 66 LEU A O 1
ATOM 483 N N . LYS A 1 67 ? -5.254 -14.951 -8.967 1.00 75.62 67 LYS A N 1
ATOM 484 C CA . LYS A 1 67 ? -5.097 -14.545 -10.367 1.00 75.62 67 LYS A CA 1
ATOM 485 C C . LYS A 1 67 ? -6.013 -13.379 -10.694 1.00 75.62 67 LYS A C 1
ATOM 487 O O . LYS A 1 67 ? -7.079 -13.194 -10.111 1.00 75.62 67 LYS A O 1
ATOM 492 N N . ARG A 1 68 ? -5.655 -12.619 -11.735 1.00 67.88 68 ARG A N 1
ATOM 493 C CA . ARG A 1 68 ? -6.463 -11.480 -12.208 1.00 67.88 68 ARG A CA 1
ATOM 494 C C . ARG A 1 68 ? -7.928 -11.850 -12.471 1.00 67.88 68 ARG A C 1
ATOM 496 O O . ARG A 1 68 ? -8.816 -11.069 -12.141 1.00 67.88 68 ARG A O 1
ATOM 503 N N . ASN A 1 69 ? -8.178 -13.017 -13.061 1.00 66.31 69 ASN A N 1
ATOM 504 C CA . ASN A 1 69 ? -9.531 -13.455 -13.418 1.00 66.31 69 ASN A CA 1
ATOM 505 C C . ASN A 1 69 ? -10.407 -13.798 -12.204 1.00 66.31 69 ASN A C 1
ATOM 507 O O . ASN A 1 69 ? -11.625 -13.812 -12.358 1.00 66.31 69 ASN A O 1
ATOM 511 N N . ASP A 1 70 ? -9.820 -14.035 -11.028 1.00 65.31 70 ASP A N 1
ATOM 512 C CA . ASP A 1 70 ? -10.581 -14.299 -9.802 1.00 65.31 70 ASP A CA 1
ATOM 513 C C . ASP A 1 70 ? -11.253 -13.022 -9.273 1.00 65.31 70 ASP A C 1
ATOM 515 O O . ASP A 1 70 ? -12.307 -13.086 -8.647 1.00 65.31 70 ASP A O 1
ATOM 519 N N . ILE A 1 71 ? -10.667 -11.854 -9.564 1.00 59.28 71 ILE A N 1
ATOM 520 C CA . ILE A 1 71 ? -11.125 -10.543 -9.073 1.00 59.28 71 ILE A CA 1
ATOM 521 C C . ILE A 1 71 ? -11.789 -9.725 -10.188 1.00 59.28 71 ILE A C 1
ATOM 523 O O . ILE A 1 71 ? -12.804 -9.066 -9.966 1.00 59.28 71 ILE A O 1
ATOM 527 N N . PHE A 1 72 ? -11.241 -9.785 -11.403 1.00 61.69 72 PHE A N 1
ATOM 528 C CA . PHE A 1 72 ? -11.708 -9.043 -12.575 1.00 61.69 72 PHE A CA 1
ATOM 529 C C . PHE A 1 72 ? -12.095 -9.994 -13.717 1.00 61.69 72 PHE A C 1
ATOM 531 O O . PHE A 1 72 ? -11.455 -9.977 -14.776 1.00 61.69 72 PHE A O 1
ATOM 538 N N . PRO A 1 73 ? -13.127 -10.841 -13.549 1.00 59.09 73 PRO A N 1
ATOM 539 C CA . PRO A 1 73 ? -13.553 -11.731 -14.615 1.00 59.09 73 PRO A CA 1
ATOM 540 C C . PRO A 1 73 ? -14.115 -10.912 -15.784 1.00 59.09 73 PRO A C 1
ATOM 542 O O . PRO A 1 73 ? -15.130 -10.220 -15.670 1.00 59.09 73 PRO A O 1
ATOM 545 N N . LEU A 1 74 ? -13.470 -11.011 -16.947 1.00 53.38 74 LEU A N 1
ATOM 546 C CA . LEU A 1 74 ? -14.022 -10.532 -18.214 1.00 53.38 74 LEU A CA 1
ATOM 547 C C . LEU A 1 74 ? -15.200 -11.431 -18.606 1.00 53.38 74 LEU A C 1
ATOM 549 O O . LEU A 1 74 ? -15.041 -12.421 -19.318 1.00 53.38 74 LEU A O 1
ATOM 553 N N . THR A 1 75 ? -16.397 -11.106 -18.118 1.00 53.75 75 THR A N 1
ATOM 554 C CA . THR A 1 75 ? -17.611 -11.820 -18.521 1.00 53.75 75 THR A CA 1
ATOM 555 C C . THR A 1 75 ? -18.249 -11.169 -19.746 1.00 53.75 75 THR A C 1
ATOM 557 O O . THR A 1 75 ? -18.268 -9.949 -19.910 1.00 53.75 75 THR A O 1
ATOM 560 N N . TRP A 1 76 ? -18.843 -11.993 -20.609 1.00 41.72 76 TRP A N 1
ATOM 561 C CA . TRP A 1 76 ? -19.623 -11.534 -21.764 1.00 41.72 76 TRP A CA 1
ATOM 562 C C . TRP A 1 76 ? -20.815 -10.640 -21.357 1.00 41.72 76 TRP A C 1
ATOM 564 O O . TRP A 1 76 ? -21.265 -9.808 -22.143 1.00 41.72 76 TRP A O 1
ATOM 574 N N . ARG A 1 77 ? -21.297 -10.761 -20.109 1.00 48.78 77 ARG A N 1
ATOM 575 C CA . ARG A 1 77 ? -22.336 -9.902 -19.519 1.00 48.78 77 ARG A CA 1
ATOM 576 C C . ARG A 1 77 ? -21.832 -8.493 -19.216 1.00 48.78 77 ARG A C 1
ATOM 578 O O . ARG A 1 77 ? -22.547 -7.546 -19.530 1.00 48.78 77 ARG A O 1
ATOM 585 N N . SER A 1 78 ? -20.607 -8.352 -18.705 1.00 51.56 78 SER A N 1
ATOM 586 C CA . SER A 1 78 ? -19.941 -7.059 -18.489 1.00 51.56 78 SER A CA 1
ATOM 587 C C . SER A 1 78 ? -19.845 -6.247 -19.786 1.00 51.56 78 SER A C 1
ATOM 589 O O . SER A 1 78 ? -20.171 -5.061 -19.818 1.00 51.56 78 SER A O 1
ATOM 591 N N . ALA A 1 79 ? -19.489 -6.912 -20.891 1.00 46.94 79 ALA A N 1
ATOM 592 C CA . ALA A 1 79 ? -19.430 -6.291 -22.213 1.00 46.94 79 ALA A CA 1
ATOM 593 C C . ALA A 1 79 ? -20.816 -5.823 -22.705 1.00 46.94 79 ALA A C 1
ATOM 595 O O . ALA A 1 79 ? -20.943 -4.721 -23.228 1.00 46.94 79 ALA A O 1
ATOM 596 N N . ILE A 1 80 ? -21.874 -6.618 -22.497 1.00 48.34 80 ILE A N 1
ATOM 597 C CA . ILE A 1 80 ? -23.254 -6.271 -22.895 1.00 48.34 80 ILE A CA 1
ATOM 598 C C . ILE A 1 80 ? -23.865 -5.183 -21.998 1.00 48.34 80 ILE A C 1
ATOM 600 O O . ILE A 1 80 ? -24.618 -4.340 -22.488 1.00 48.34 80 ILE A O 1
ATOM 604 N N . GLY A 1 81 ? -23.561 -5.189 -20.698 1.00 51.56 81 GLY A N 1
ATOM 605 C CA . GLY A 1 81 ? -24.008 -4.174 -19.742 1.00 51.56 81 GLY A CA 1
ATOM 606 C C . GLY A 1 81 ? -23.488 -2.784 -20.101 1.00 51.56 81 GLY A C 1
ATOM 607 O O . GLY A 1 81 ? -24.252 -1.820 -20.074 1.00 51.56 81 GLY A O 1
ATOM 608 N N . TRP A 1 82 ? -22.234 -2.693 -20.549 1.00 46.06 82 TRP A N 1
ATOM 609 C CA . TRP A 1 82 ? -21.631 -1.449 -21.030 1.00 46.06 82 TRP A CA 1
ATOM 610 C C . TRP A 1 82 ? -22.360 -0.874 -22.258 1.00 46.06 82 TRP A C 1
ATOM 612 O O . TRP A 1 82 ? -22.713 0.304 -22.270 1.00 46.06 82 TRP A O 1
ATOM 622 N N . PHE A 1 83 ? -22.722 -1.717 -23.236 1.00 46.50 83 PHE A N 1
ATOM 623 C CA . PHE A 1 83 ? -23.557 -1.307 -24.380 1.00 46.50 83 PHE A CA 1
ATOM 624 C C . PHE A 1 83 ? -24.983 -0.876 -23.988 1.00 46.50 83 PHE A C 1
ATOM 626 O O . PHE A 1 83 ? -25.671 -0.235 -24.783 1.00 46.50 83 PHE A O 1
ATOM 633 N N . ARG A 1 84 ? -25.442 -1.213 -22.777 1.00 46.47 84 ARG A N 1
ATOM 634 C CA . ARG A 1 84 ? -26.773 -0.878 -22.243 1.00 46.47 84 ARG A CA 1
ATOM 635 C C . ARG A 1 84 ? -26.760 0.232 -21.187 1.00 46.47 84 ARG A C 1
ATOM 637 O O . ARG A 1 84 ? -27.797 0.484 -20.580 1.00 46.47 84 ARG A O 1
ATOM 644 N N . GLY A 1 85 ? -25.626 0.905 -20.984 1.00 44.34 85 GLY A N 1
ATOM 645 C CA . GLY A 1 85 ? -25.511 2.020 -20.041 1.00 44.34 85 GLY A CA 1
ATOM 646 C C . GLY A 1 85 ? -25.365 1.606 -18.573 1.00 44.34 85 GLY A C 1
ATOM 647 O O . GLY A 1 85 ? -25.668 2.405 -17.689 1.00 44.34 85 GLY A O 1
ATOM 648 N N . ALA A 1 86 ? -24.917 0.379 -18.285 1.00 52.25 86 ALA A N 1
ATOM 649 C CA . ALA A 1 86 ? -24.544 -0.009 -16.926 1.00 52.25 86 ALA A CA 1
ATOM 650 C C . ALA A 1 86 ? -23.299 0.783 -16.478 1.00 52.25 86 ALA A C 1
ATOM 652 O O . ALA A 1 86 ? -22.285 0.804 -17.172 1.00 52.25 86 ALA A O 1
ATOM 653 N N . GLY A 1 87 ? -23.384 1.450 -15.325 1.00 52.16 87 GLY A N 1
ATOM 654 C CA . GLY A 1 87 ? -22.363 2.381 -14.823 1.00 52.16 87 GLY A CA 1
ATOM 655 C C . GLY A 1 87 ? -21.087 1.757 -14.232 1.00 52.16 87 GLY A C 1
ATOM 656 O O . GLY A 1 87 ? -20.296 2.496 -13.652 1.00 52.16 87 GLY A O 1
ATOM 657 N N . SER A 1 88 ? -20.876 0.437 -14.342 1.00 54.88 88 SER A N 1
ATOM 658 C CA . SER A 1 88 ? -19.694 -0.273 -13.817 1.00 54.88 88 SER A CA 1
ATOM 659 C C . SER A 1 88 ? -19.171 -1.346 -14.786 1.00 54.88 88 SER A C 1
ATOM 661 O O . SER A 1 88 ? -19.956 -1.999 -15.475 1.00 54.88 88 SER A O 1
ATOM 663 N N . LEU A 1 89 ? -17.846 -1.538 -14.830 1.00 50.16 89 LEU A N 1
ATOM 664 C CA . LEU A 1 89 ? -17.149 -2.458 -15.743 1.00 50.16 89 LEU A CA 1
ATOM 665 C C . LEU A 1 89 ? -17.206 -3.931 -15.307 1.00 50.16 89 LEU A C 1
ATOM 667 O O . LEU A 1 89 ? -17.113 -4.816 -16.157 1.00 50.16 89 LEU A O 1
ATOM 671 N N . PHE A 1 90 ? -17.365 -4.212 -14.014 1.00 57.94 90 PHE A N 1
ATOM 672 C CA . PHE A 1 90 ? -17.382 -5.563 -13.452 1.00 57.94 90 PHE A CA 1
ATOM 673 C C . PHE A 1 90 ? -18.573 -5.750 -12.501 1.00 57.94 90 PHE A C 1
ATOM 675 O O . PHE A 1 90 ? -19.004 -4.813 -11.824 1.00 57.94 90 PHE A O 1
ATOM 682 N N . GLU A 1 91 ? -19.117 -6.969 -12.448 1.00 61.66 91 GLU A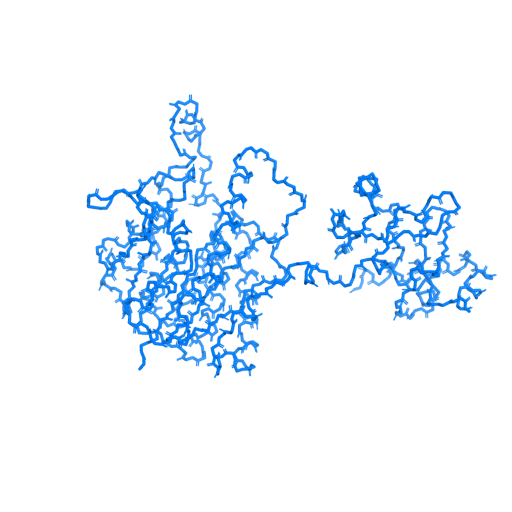 N 1
ATOM 683 C CA . GLU A 1 91 ? -20.051 -7.360 -11.386 1.00 61.66 91 GLU A CA 1
ATOM 684 C C . GLU A 1 91 ? -19.260 -7.622 -10.095 1.00 61.66 91 GLU A C 1
ATOM 686 O O . GLU A 1 91 ? -18.180 -8.207 -10.126 1.00 61.66 91 GLU A O 1
ATOM 691 N N . SER A 1 92 ? -19.799 -7.213 -8.945 1.00 64.69 92 SER A N 1
ATOM 692 C CA . SER A 1 92 ? -19.160 -7.396 -7.632 1.00 64.69 92 SER A CA 1
ATOM 693 C C . SER A 1 92 ? -19.235 -8.833 -7.092 1.00 64.69 92 SER A C 1
ATOM 695 O O . SER A 1 92 ? -18.741 -9.098 -6.000 1.00 64.69 92 SER A O 1
ATOM 697 N N . THR A 1 93 ? -19.840 -9.763 -7.836 1.00 73.50 93 THR A N 1
ATOM 698 C CA . THR A 1 93 ? -20.087 -11.154 -7.425 1.00 73.50 93 THR A CA 1
ATOM 699 C C . THR A 1 93 ? -18.797 -11.941 -7.211 1.00 73.50 93 THR A C 1
ATOM 701 O O . THR A 1 93 ? -18.628 -12.520 -6.150 1.00 73.50 93 THR A O 1
ATOM 704 N N . ALA A 1 94 ? -17.842 -11.892 -8.143 1.00 76.38 94 ALA A N 1
ATOM 705 C CA . ALA A 1 94 ? -16.585 -12.637 -8.001 1.00 76.38 94 ALA A CA 1
ATOM 706 C C . ALA A 1 94 ? -15.717 -12.130 -6.836 1.00 76.38 94 ALA A C 1
ATOM 708 O O . ALA A 1 94 ? -15.192 -12.925 -6.060 1.00 76.38 94 ALA A O 1
ATOM 709 N N . LEU A 1 95 ? -15.627 -10.805 -6.666 1.00 79.19 95 LEU A N 1
ATOM 710 C CA . LEU A 1 95 ? -14.931 -10.204 -5.527 1.00 79.19 95 LEU A CA 1
ATOM 711 C C . LEU A 1 95 ? -15.627 -10.549 -4.203 1.00 79.19 95 LEU A C 1
ATOM 713 O O . LEU A 1 95 ? -14.951 -10.888 -3.236 1.00 79.19 95 LEU A O 1
ATOM 717 N N . ARG A 1 96 ? -16.965 -10.517 -4.157 1.00 87.81 96 ARG A N 1
ATOM 718 C CA . ARG A 1 96 ? -17.733 -10.973 -2.991 1.00 87.81 96 ARG A CA 1
ATOM 719 C C . ARG A 1 96 ? -17.430 -12.432 -2.666 1.00 87.81 96 ARG A C 1
ATOM 721 O O . ARG A 1 96 ? -17.068 -12.708 -1.530 1.00 87.81 96 ARG A O 1
ATOM 728 N N . ASP A 1 97 ? -17.535 -13.332 -3.641 1.00 85.94 97 ASP A N 1
ATOM 729 C CA . ASP A 1 97 ? -17.301 -14.767 -3.449 1.00 85.94 97 ASP A CA 1
ATOM 730 C C . ASP A 1 97 ? -15.875 -15.040 -2.949 1.00 85.94 97 ASP A C 1
ATOM 732 O O . ASP A 1 97 ? -15.654 -15.922 -2.119 1.00 85.94 97 ASP A O 1
ATOM 736 N N . LEU A 1 98 ? -14.897 -14.273 -3.440 1.00 85.44 98 LEU A N 1
ATOM 737 C CA . LEU A 1 98 ? -13.514 -14.350 -2.987 1.00 85.44 98 LEU A CA 1
ATOM 738 C C . LEU A 1 98 ? -13.376 -13.911 -1.522 1.00 85.44 98 LEU A C 1
ATOM 740 O O . LEU A 1 98 ? -12.763 -14.623 -0.727 1.00 85.44 98 LEU A O 1
ATOM 744 N N . ILE A 1 99 ? -13.965 -12.770 -1.151 1.00 89.88 99 ILE A N 1
ATOM 745 C CA . ILE A 1 99 ? -13.941 -12.278 0.232 1.00 89.88 99 ILE A CA 1
ATOM 746 C C . ILE A 1 99 ? -14.663 -13.270 1.153 1.00 89.88 99 ILE A C 1
ATOM 748 O O . ILE A 1 99 ? -14.119 -13.641 2.185 1.00 89.88 99 ILE A O 1
ATOM 752 N N . GLU A 1 100 ? -15.844 -13.758 0.770 1.00 91.94 100 GLU A N 1
ATOM 753 C CA . GLU A 1 100 ? -16.624 -14.736 1.544 1.00 91.94 100 GLU A CA 1
ATOM 754 C C . GLU A 1 100 ? -15.873 -16.056 1.752 1.00 91.94 100 GLU A C 1
ATOM 756 O O . GLU A 1 100 ? -15.992 -16.673 2.809 1.00 91.94 100 GLU A O 1
ATOM 761 N N . ARG A 1 101 ? -15.077 -16.485 0.767 1.00 90.69 101 ARG A N 1
ATOM 762 C CA . ARG A 1 101 ? -14.285 -17.717 0.855 1.00 90.69 101 ARG A CA 1
ATOM 763 C C . ARG A 1 101 ? -13.107 -17.600 1.815 1.00 90.69 101 ARG A C 1
ATOM 765 O O . ARG A 1 101 ? -12.778 -18.578 2.482 1.00 90.69 101 ARG A O 1
ATOM 772 N N . HIS A 1 102 ? -12.435 -16.453 1.824 1.00 90.12 102 HIS A N 1
ATOM 773 C CA . HIS A 1 102 ? -11.148 -16.304 2.500 1.00 90.12 102 HIS A CA 1
ATOM 774 C C . HIS A 1 102 ? -11.228 -15.558 3.829 1.00 90.12 102 HIS A C 1
ATOM 776 O O . HIS A 1 102 ? -10.334 -15.722 4.656 1.00 90.12 102 HIS A O 1
ATOM 782 N N . LEU A 1 103 ? -12.262 -14.748 4.064 1.00 92.69 103 LEU A N 1
ATOM 783 C CA . LEU A 1 103 ? -12.343 -13.948 5.276 1.00 92.69 103 LEU A CA 1
ATOM 784 C C . LEU A 1 103 ? -12.773 -14.809 6.481 1.00 92.69 103 LEU A C 1
ATOM 786 O O . LEU A 1 103 ? -13.871 -15.366 6.458 1.00 92.69 103 LEU A O 1
ATOM 790 N N . PRO A 1 104 ? -11.963 -14.914 7.556 1.00 90.50 104 PRO A N 1
ATOM 791 C CA . PRO A 1 104 ? -12.271 -15.832 8.659 1.00 90.50 104 PRO A CA 1
ATOM 792 C C . PRO A 1 104 ? -13.426 -15.373 9.562 1.00 90.50 104 PRO A C 1
ATOM 794 O O . PRO A 1 104 ? -13.960 -16.171 10.330 1.00 90.50 104 PRO A O 1
ATOM 797 N N . VAL A 1 105 ? -13.792 -14.090 9.501 1.00 93.25 105 VAL A N 1
ATOM 798 C CA . VAL A 1 105 ? -14.804 -13.467 10.364 1.00 93.25 105 VAL A CA 1
ATOM 799 C C . VAL A 1 105 ? -16.058 -13.096 9.590 1.00 93.25 105 VAL A C 1
ATOM 801 O O . VAL A 1 105 ? -16.005 -12.656 8.441 1.00 93.25 105 VAL A O 1
ATOM 804 N N . ARG A 1 106 ? -17.207 -13.233 10.258 1.00 95.44 106 ARG A N 1
ATOM 805 C CA . ARG A 1 106 ? -18.507 -12.864 9.694 1.00 95.44 106 ARG A CA 1
ATOM 806 C C . ARG A 1 106 ? -18.796 -11.377 9.869 1.00 95.44 106 ARG A C 1
ATOM 808 O O . ARG A 1 106 ? -19.216 -10.731 8.908 1.00 95.44 106 ARG A O 1
ATOM 815 N N . ASN A 1 107 ? -18.588 -10.844 11.071 1.00 98.00 107 ASN A N 1
ATOM 816 C CA . ASN A 1 107 ? -18.745 -9.424 11.365 1.00 98.00 107 ASN A CA 1
ATOM 817 C C . ASN A 1 107 ? -17.412 -8.808 11.801 1.00 98.00 107 ASN A C 1
ATOM 819 O O . ASN A 1 107 ? -16.533 -9.505 12.302 1.00 98.00 107 ASN A O 1
ATOM 823 N N . LEU A 1 108 ? -17.260 -7.496 11.614 1.00 98.12 108 LEU A N 1
ATOM 824 C CA . LEU A 1 108 ? -16.031 -6.776 11.965 1.00 98.12 108 LEU A CA 1
ATOM 825 C C . LEU A 1 108 ? -15.713 -6.864 13.465 1.00 98.12 108 LEU A C 1
ATOM 827 O O . LEU A 1 108 ? -14.554 -6.998 13.844 1.00 98.12 108 LEU A O 1
ATOM 831 N N . GLU A 1 109 ? -16.736 -6.839 14.319 1.00 97.75 109 GLU A N 1
ATOM 832 C CA . GLU A 1 109 ? -16.583 -6.955 15.771 1.00 97.75 109 GLU A CA 1
ATOM 833 C C . GLU A 1 109 ? -16.210 -8.363 16.263 1.00 97.75 109 GLU A C 1
ATOM 835 O O . GLU A 1 109 ? -15.890 -8.511 17.440 1.00 97.75 109 GLU A O 1
ATOM 840 N N . ASP A 1 110 ? -16.241 -9.375 15.389 1.00 97.44 110 ASP A N 1
ATOM 841 C CA . ASP A 1 110 ? -15.859 -10.753 15.725 1.00 97.44 110 ASP A CA 1
ATOM 842 C C . ASP A 1 110 ? -14.335 -10.979 15.614 1.00 97.44 110 ASP A C 1
ATOM 844 O O . ASP A 1 110 ? -13.838 -12.052 15.960 1.00 97.44 110 ASP A O 1
ATOM 848 N N . ALA A 1 111 ? -13.583 -9.997 15.104 1.00 97.69 111 ALA A N 1
ATOM 849 C CA . ALA A 1 111 ? -12.137 -10.093 14.926 1.00 97.69 111 ALA A CA 1
ATOM 850 C C . ALA A 1 111 ? -11.377 -10.120 16.265 1.00 97.69 111 ALA A C 1
ATOM 852 O O . ALA A 1 111 ? -11.772 -9.489 17.245 1.00 97.69 111 ALA A O 1
ATOM 853 N N . ALA A 1 112 ? -10.246 -10.834 16.294 1.00 97.94 112 ALA A N 1
ATOM 854 C CA . ALA A 1 112 ? -9.409 -10.967 17.487 1.00 97.94 112 ALA A CA 1
ATOM 855 C C . ALA A 1 112 ? -8.735 -9.641 17.882 1.00 97.94 112 ALA A C 1
ATOM 857 O O . ALA A 1 112 ? -8.531 -9.374 19.065 1.00 97.94 112 ALA A O 1
ATOM 858 N N . VAL A 1 113 ? -8.411 -8.810 16.890 1.00 98.12 113 VAL A N 1
ATOM 859 C CA . VAL A 1 113 ? -7.983 -7.416 17.052 1.00 98.12 113 VAL A CA 1
ATOM 860 C C . VAL A 1 113 ? -9.062 -6.514 16.443 1.00 98.12 113 VAL A C 1
ATOM 862 O O . VAL A 1 113 ? -9.536 -6.821 15.349 1.00 98.12 113 VAL A O 1
ATOM 865 N N . PRO A 1 114 ? -9.463 -5.402 17.090 1.00 98.62 114 PRO A N 1
ATOM 866 C CA . PRO A 1 114 ? -10.416 -4.463 16.506 1.00 98.62 114 PRO A CA 1
ATOM 867 C C . PRO A 1 114 ? -9.995 -4.016 15.100 1.00 98.62 114 PRO A C 1
ATOM 869 O O . PRO A 1 114 ? -8.864 -3.573 14.891 1.00 98.62 114 PRO A O 1
ATOM 872 N N . VAL A 1 115 ? -10.912 -4.130 14.137 1.00 98.50 115 VAL A N 1
ATOM 873 C CA . VAL A 1 115 ? -10.688 -3.749 12.739 1.00 98.50 115 VAL A CA 1
ATOM 874 C C . VAL A 1 115 ? -11.659 -2.665 12.301 1.00 98.50 115 VAL A C 1
ATOM 876 O O . VAL A 1 115 ? -12.859 -2.717 12.571 1.00 98.50 115 VAL A O 1
ATOM 879 N N . HIS A 1 116 ? -11.116 -1.691 11.580 1.00 98.56 116 HIS A N 1
ATOM 880 C CA . HIS A 1 116 ? -11.842 -0.557 11.043 1.00 98.56 116 HIS A CA 1
ATOM 881 C C . HIS A 1 116 ? -11.632 -0.478 9.531 1.00 98.56 116 HIS A C 1
ATOM 883 O O . HIS A 1 116 ? -10.504 -0.424 9.038 1.00 98.56 116 HIS A O 1
ATOM 889 N N . VAL A 1 117 ? -12.731 -0.466 8.788 1.00 98.31 117 VAL A N 1
ATOM 890 C CA . VAL A 1 117 ? -12.728 -0.427 7.327 1.00 98.31 117 VAL A CA 1
ATOM 891 C C . VAL A 1 117 ? -13.156 0.955 6.861 1.00 98.31 117 VAL A C 1
ATOM 893 O O . VAL A 1 117 ? -14.242 1.425 7.200 1.00 98.31 117 VAL A O 1
ATOM 896 N N . VAL A 1 118 ? -12.309 1.610 6.074 1.00 97.75 118 VAL A N 1
ATOM 897 C CA . VAL A 1 118 ? -12.591 2.935 5.523 1.00 97.75 118 VAL A CA 1
ATOM 898 C C . VAL A 1 118 ? -13.238 2.812 4.151 1.00 97.75 118 VAL A C 1
ATOM 900 O O . VAL A 1 118 ? -12.714 2.147 3.262 1.00 97.75 118 VAL A O 1
ATOM 903 N N . ALA A 1 119 ? -14.370 3.480 3.969 1.00 96.81 119 ALA A N 1
ATOM 904 C CA . ALA A 1 119 ? -15.062 3.637 2.695 1.00 96.81 119 ALA A CA 1
ATOM 905 C C . ALA A 1 119 ? -15.373 5.121 2.445 1.00 96.81 119 ALA A C 1
ATOM 907 O O . ALA A 1 119 ? -15.238 5.955 3.340 1.00 96.81 119 ALA A O 1
ATOM 908 N N . THR A 1 120 ? -15.816 5.452 1.235 1.00 94.75 120 THR A N 1
ATOM 909 C CA . THR A 1 120 ? -16.177 6.824 0.853 1.00 94.75 120 THR A CA 1
ATOM 910 C C . THR A 1 120 ? -17.661 6.905 0.528 1.00 94.75 120 THR A C 1
ATOM 912 O O . THR A 1 120 ? -18.153 6.127 -0.285 1.00 94.75 120 THR A O 1
ATOM 915 N N . ASN A 1 121 ? -18.400 7.841 1.121 1.00 94.12 121 ASN A N 1
ATOM 916 C CA . ASN A 1 121 ? -19.806 8.046 0.758 1.00 94.12 121 ASN A CA 1
ATOM 917 C C . ASN A 1 121 ? -19.958 8.909 -0.513 1.00 94.12 121 ASN A C 1
ATOM 919 O O . ASN A 1 121 ? -18.997 9.479 -1.031 1.00 94.12 121 ASN A O 1
ATOM 923 N N . LEU A 1 122 ? -21.190 9.067 -1.009 1.00 89.56 122 LEU A N 1
ATOM 924 C CA . LEU A 1 122 ? -21.459 9.860 -2.219 1.00 89.56 122 LEU A CA 1
ATOM 925 C C . LEU A 1 122 ? -21.161 11.365 -2.089 1.00 89.56 122 LEU A C 1
ATOM 927 O O . LEU A 1 122 ? -21.030 12.031 -3.113 1.00 89.56 122 LEU A O 1
ATOM 931 N N . SER A 1 123 ? -21.041 11.912 -0.873 1.00 89.25 123 SER A N 1
ATOM 932 C CA . SER A 1 123 ? -20.593 13.299 -0.677 1.00 89.25 123 SER A CA 1
ATOM 933 C C . SER A 1 123 ? -19.068 13.447 -0.693 1.00 89.25 123 SER A C 1
ATOM 935 O O . SER A 1 123 ? -18.574 14.564 -0.578 1.00 89.25 123 SER A O 1
ATOM 937 N N . GLY A 1 124 ? -18.323 12.342 -0.807 1.00 86.44 124 GLY A N 1
ATOM 938 C CA . GLY A 1 124 ? -16.861 12.325 -0.749 1.00 86.44 124 GLY A CA 1
ATOM 939 C C . GLY A 1 124 ? -16.292 12.325 0.672 1.00 86.44 124 GLY A C 1
ATOM 940 O O . GLY A 1 124 ? -15.106 12.584 0.844 1.00 86.44 124 GLY A O 1
ATOM 941 N N . ALA A 1 125 ? -17.114 12.056 1.689 1.00 90.38 125 ALA A N 1
ATOM 942 C CA . ALA A 1 125 ? -16.670 11.978 3.075 1.00 90.38 125 ALA A CA 1
ATOM 943 C C . ALA A 1 125 ? -16.219 10.556 3.431 1.00 90.38 125 ALA A C 1
ATOM 945 O O . ALA A 1 125 ? -16.820 9.567 2.994 1.00 90.38 125 ALA A O 1
ATOM 946 N N . THR A 1 126 ? -15.187 10.475 4.268 1.00 94.19 126 THR A N 1
ATOM 947 C CA . THR A 1 126 ? -14.692 9.231 4.859 1.00 94.19 126 THR A CA 1
ATOM 948 C C . THR A 1 126 ? -15.736 8.643 5.805 1.00 94.19 126 THR A C 1
ATOM 950 O O . THR A 1 126 ? -16.230 9.322 6.703 1.00 94.19 126 THR A O 1
ATOM 953 N N . VAL A 1 127 ? -16.046 7.361 5.629 1.00 96.69 127 VAL A N 1
ATOM 954 C CA . VAL A 1 127 ? -16.904 6.572 6.516 1.00 96.69 127 VAL A CA 1
ATOM 955 C C . VAL A 1 127 ? -16.072 5.444 7.113 1.00 96.69 127 VAL A C 1
ATOM 957 O O . VAL A 1 127 ? -15.516 4.624 6.386 1.00 96.69 127 VAL A O 1
ATOM 960 N N . CYS A 1 128 ? -15.996 5.400 8.443 1.00 97.56 128 CYS A N 1
ATOM 961 C CA . CYS A 1 128 ? -15.299 4.354 9.186 1.00 97.56 128 CYS A CA 1
ATOM 962 C C . CYS A 1 128 ? -16.296 3.285 9.656 1.00 97.56 128 CYS A C 1
ATOM 964 O O . CYS A 1 128 ? -17.101 3.510 10.562 1.00 97.56 128 CYS A O 1
ATOM 966 N N . LEU A 1 129 ? -16.243 2.108 9.039 1.00 98.06 129 LEU A N 1
ATOM 967 C CA . LEU A 1 129 ? -17.050 0.947 9.393 1.00 98.06 129 LEU A CA 1
ATOM 968 C C . LEU A 1 129 ? -16.297 0.117 10.434 1.00 98.06 129 LEU A C 1
ATOM 970 O O . LEU A 1 129 ? -15.221 -0.403 10.160 1.00 98.06 129 LEU A O 1
ATOM 974 N N . SER A 1 130 ? -16.861 0.002 11.636 1.00 98.06 130 SER A N 1
ATOM 975 C CA . SER A 1 130 ? -16.236 -0.719 12.764 1.00 98.06 130 SER A CA 1
ATOM 976 C C . SER A 1 130 ? -17.057 -1.917 13.251 1.00 98.06 130 SER A C 1
ATOM 978 O O . SER A 1 130 ? -16.668 -2.592 14.198 1.00 98.06 130 SER A O 1
ATOM 980 N N . ARG A 1 131 ? -18.249 -2.122 12.677 1.00 97.38 131 ARG A N 1
ATOM 981 C CA . ARG A 1 131 ? -19.225 -3.149 13.067 1.00 97.38 131 ARG A CA 1
ATOM 982 C C . ARG A 1 131 ? -20.044 -3.595 11.862 1.00 97.38 131 ARG A C 1
ATOM 984 O O . ARG A 1 131 ? -20.185 -2.836 10.901 1.00 97.38 131 ARG A O 1
ATOM 991 N N . GLY A 1 132 ? -20.652 -4.769 11.971 1.00 97.12 132 GLY A N 1
ATOM 992 C CA . GLY A 1 132 ? -21.535 -5.345 10.963 1.00 97.12 132 GLY A CA 1
ATOM 993 C C . GLY A 1 132 ? -20.814 -6.286 9.994 1.00 97.12 132 GLY A C 1
ATOM 994 O O . GLY A 1 132 ? -19.652 -6.627 10.224 1.00 97.12 132 GLY A O 1
ATOM 995 N N . PRO A 1 133 ? -21.496 -6.728 8.919 1.00 97.62 133 PRO A N 1
ATOM 996 C CA . PRO A 1 133 ? -20.990 -7.770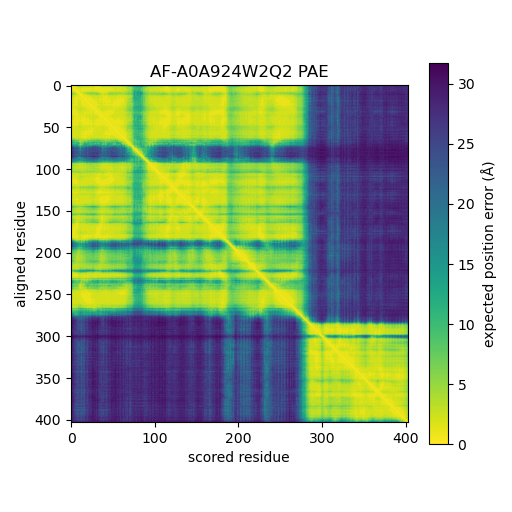 8.030 1.00 97.62 133 PRO A CA 1
ATOM 997 C C . PRO A 1 133 ? -19.649 -7.387 7.399 1.00 97.62 133 PRO A C 1
ATOM 999 O O . PRO A 1 133 ? -19.552 -6.409 6.653 1.00 97.62 133 PRO A O 1
ATOM 1002 N N . ALA A 1 134 ? -18.614 -8.179 7.677 1.00 97.25 134 ALA A N 1
ATOM 1003 C CA . ALA A 1 134 ? -17.248 -7.869 7.270 1.00 97.25 134 ALA A CA 1
ATOM 1004 C C . ALA A 1 134 ? -17.093 -7.898 5.742 1.00 97.25 134 ALA A C 1
ATOM 1006 O O . ALA A 1 134 ? -16.454 -7.023 5.162 1.00 97.25 134 ALA A O 1
ATOM 1007 N N . VAL A 1 135 ? -17.768 -8.844 5.082 1.00 96.00 135 VAL A N 1
ATOM 1008 C CA . VAL A 1 135 ? -17.814 -8.950 3.616 1.00 96.00 135 VAL A CA 1
ATOM 1009 C C . VAL A 1 135 ? -18.358 -7.671 2.987 1.00 96.00 135 VAL A C 1
ATOM 1011 O O . VAL A 1 135 ? -17.752 -7.145 2.059 1.00 96.00 135 VAL A O 1
ATOM 1014 N N . ASP A 1 136 ? -19.477 -7.147 3.495 1.00 95.56 136 ASP A N 1
ATOM 1015 C CA . ASP A 1 136 ? -20.104 -5.950 2.931 1.00 95.56 136 ASP A CA 1
ATOM 1016 C C . ASP A 1 136 ? -19.216 -4.721 3.134 1.00 95.56 136 ASP A C 1
ATOM 1018 O O . ASP A 1 136 ? -19.069 -3.916 2.216 1.00 95.56 136 ASP A O 1
ATOM 1022 N N . ALA A 1 137 ? -18.580 -4.604 4.304 1.00 97.31 137 ALA A N 1
ATOM 1023 C CA . ALA A 1 137 ? -17.656 -3.518 4.604 1.00 97.31 137 ALA A CA 1
ATOM 1024 C C . ALA A 1 137 ? -16.428 -3.530 3.680 1.00 97.31 137 ALA A C 1
ATOM 1026 O O . ALA A 1 137 ? -16.100 -2.501 3.085 1.00 97.31 137 ALA A O 1
ATOM 1027 N N . VAL A 1 138 ? -15.775 -4.686 3.512 1.00 96.25 138 VAL A N 1
ATOM 1028 C CA . VAL A 1 138 ? -14.618 -4.829 2.611 1.00 96.25 138 VAL A CA 1
ATOM 1029 C C . VAL A 1 138 ? -15.038 -4.600 1.159 1.00 96.25 138 VAL A C 1
ATOM 1031 O O . VAL A 1 138 ? -14.354 -3.881 0.434 1.00 96.25 138 VAL A O 1
ATOM 1034 N N . LEU A 1 139 ? -16.192 -5.130 0.737 1.00 93.38 139 LEU A N 1
ATOM 1035 C CA . LEU A 1 139 ? -16.709 -4.932 -0.617 1.00 93.38 139 LEU A CA 1
ATOM 1036 C C . LEU A 1 139 ? -17.002 -3.454 -0.905 1.00 93.38 139 LEU A C 1
ATOM 1038 O O . LEU A 1 139 ? -16.664 -2.968 -1.980 1.00 93.38 139 LEU A O 1
ATOM 1042 N N . ALA A 1 140 ? -17.591 -2.731 0.052 1.00 94.44 140 ALA A N 1
ATOM 1043 C CA . ALA A 1 140 ? -17.803 -1.289 -0.046 1.00 94.44 140 ALA A CA 1
ATOM 1044 C C . ALA A 1 140 ? -16.475 -0.532 -0.159 1.00 94.44 140 ALA A C 1
ATOM 1046 O O . ALA A 1 140 ? -16.317 0.322 -1.028 1.00 94.44 140 ALA A O 1
ATOM 1047 N N . SER A 1 141 ? -15.505 -0.887 0.684 1.00 95.25 141 SER A N 1
ATOM 1048 C CA . SER A 1 141 ? -14.174 -0.277 0.709 1.00 95.25 141 SER A CA 1
ATOM 1049 C C . SER A 1 141 ? -13.351 -0.544 -0.552 1.00 95.25 141 SER A C 1
ATOM 1051 O O . SER A 1 141 ? -12.482 0.262 -0.862 1.00 95.25 141 SER A O 1
ATOM 1053 N N . ALA A 1 142 ? -13.638 -1.622 -1.288 1.00 90.06 142 ALA A N 1
ATOM 1054 C CA . ALA A 1 142 ? -12.987 -1.994 -2.548 1.00 90.06 142 ALA A CA 1
ATOM 1055 C C . ALA A 1 142 ? -13.827 -1.666 -3.806 1.00 90.06 142 ALA A C 1
ATOM 1057 O O . ALA A 1 142 ? -13.482 -2.078 -4.918 1.00 90.06 142 ALA A O 1
ATOM 1058 N N . ALA A 1 143 ? -14.946 -0.945 -3.660 1.00 86.19 143 ALA A N 1
ATOM 1059 C CA . ALA A 1 143 ? -15.841 -0.595 -4.762 1.00 86.19 143 ALA A CA 1
ATOM 1060 C C . ALA A 1 143 ? -15.292 0.584 -5.590 1.00 86.19 143 ALA A C 1
ATOM 1062 O O . ALA A 1 143 ? -15.795 1.710 -5.515 1.00 86.19 143 ALA A O 1
ATOM 1063 N N . ILE A 1 144 ? -14.219 0.331 -6.349 1.00 81.25 144 ILE A N 1
ATOM 1064 C CA . ILE A 1 144 ? -13.532 1.339 -7.171 1.00 81.25 144 ILE A CA 1
ATOM 1065 C C . ILE A 1 144 ? -14.525 1.920 -8.193 1.00 81.25 144 ILE A C 1
ATOM 1067 O O . ILE A 1 144 ? -15.084 1.151 -8.985 1.00 81.25 144 ILE A O 1
ATOM 1071 N N . PRO A 1 145 ? -14.728 3.254 -8.238 1.00 70.62 145 PRO A N 1
ATOM 1072 C CA . PRO A 1 145 ? -15.590 3.884 -9.232 1.00 70.62 145 PRO A CA 1
ATOM 1073 C C . PRO A 1 145 ? -15.211 3.465 -10.650 1.00 70.62 145 PRO A C 1
ATOM 1075 O O . PRO A 1 145 ? -14.036 3.264 -10.947 1.00 70.62 145 PRO A O 1
ATOM 1078 N N . ILE A 1 146 ? -16.197 3.349 -11.543 1.00 68.94 146 ILE A N 1
ATOM 1079 C CA . ILE A 1 146 ? -16.052 2.812 -12.910 1.00 68.94 146 ILE A CA 1
ATOM 1080 C C . ILE A 1 146 ? -15.826 1.292 -12.931 1.00 68.94 146 ILE A C 1
ATOM 1082 O O . ILE A 1 146 ? -16.409 0.623 -13.779 1.00 68.94 146 ILE A O 1
ATOM 1086 N N . ALA A 1 147 ? -15.044 0.714 -12.016 1.00 68.31 147 ALA A N 1
ATOM 1087 C CA . ALA A 1 147 ? -14.803 -0.729 -11.987 1.00 68.31 147 ALA A CA 1
ATOM 1088 C C . ALA A 1 147 ? -15.974 -1.503 -11.364 1.00 68.31 147 ALA A C 1
ATOM 1090 O O . ALA A 1 147 ? -16.478 -2.437 -11.983 1.00 68.31 147 ALA A O 1
ATOM 1091 N N . PHE A 1 148 ? -16.445 -1.085 -10.191 1.00 73.69 148 PHE A N 1
ATOM 1092 C CA . PHE A 1 148 ? -17.475 -1.774 -9.416 1.00 73.69 148 PHE A CA 1
ATOM 1093 C C . PHE A 1 148 ? -18.626 -0.828 -9.039 1.00 73.69 148 PHE A C 1
ATOM 1095 O O . PHE A 1 148 ? -18.422 0.384 -8.925 1.00 73.69 148 PHE A O 1
ATOM 1102 N N . PRO A 1 149 ? -19.853 -1.349 -8.859 1.00 79.69 149 PRO A N 1
ATOM 1103 C CA . PRO A 1 149 ? -20.974 -0.556 -8.362 1.00 79.69 149 PRO A CA 1
ATOM 1104 C C . PRO A 1 149 ? -20.782 -0.185 -6.884 1.00 79.69 149 PRO A C 1
ATOM 1106 O O . PRO A 1 149 ? -20.152 -0.927 -6.131 1.00 79.69 149 PRO A O 1
ATOM 1109 N N . SER A 1 150 ? -21.383 0.930 -6.453 1.00 87.31 150 SER A N 1
ATOM 1110 C CA . SER A 1 150 ? -21.415 1.292 -5.031 1.00 87.31 150 SER A CA 1
ATOM 1111 C C . SER A 1 150 ? -22.200 0.266 -4.210 1.00 87.31 150 SER A C 1
ATOM 1113 O O . SER A 1 150 ? -23.169 -0.337 -4.683 1.00 87.31 150 SER A O 1
ATOM 1115 N N . VAL A 1 151 ? -21.793 0.081 -2.957 1.00 91.50 151 VAL A N 1
ATOM 1116 C CA . VAL A 1 151 ? -22.408 -0.865 -2.021 1.00 91.50 151 VAL A CA 1
ATOM 1117 C C . VAL A 1 151 ? -23.267 -0.094 -1.032 1.00 91.50 151 VAL A C 1
ATOM 1119 O O . VAL A 1 151 ? -22.841 0.915 -0.473 1.00 91.50 151 VAL A O 1
ATOM 1122 N N . ARG A 1 152 ? -24.498 -0.558 -0.811 1.00 93.38 152 ARG A N 1
ATOM 1123 C CA . ARG A 1 152 ? -25.403 0.057 0.160 1.00 93.38 152 ARG A CA 1
ATOM 1124 C C . ARG A 1 152 ? -25.237 -0.600 1.525 1.00 93.38 152 ARG A C 1
ATOM 1126 O O . ARG A 1 152 ? -25.514 -1.788 1.658 1.00 93.38 152 ARG A O 1
ATOM 1133 N N . ILE A 1 153 ? -24.865 0.185 2.533 1.00 94.12 153 ILE A N 1
ATOM 1134 C CA . ILE A 1 153 ? -24.799 -0.253 3.933 1.00 94.12 153 ILE A CA 1
ATOM 1135 C C . ILE A 1 153 ? -25.651 0.707 4.762 1.00 94.12 153 ILE A C 1
ATOM 1137 O O . ILE A 1 153 ? -25.373 1.900 4.852 1.00 94.12 153 ILE A O 1
ATOM 1141 N N . GLY A 1 154 ? -26.743 0.194 5.332 1.00 91.12 154 GLY A N 1
ATOM 1142 C CA . GLY A 1 154 ? -27.740 1.028 6.001 1.00 91.12 154 GLY A CA 1
ATOM 1143 C C . GLY A 1 154 ? -28.384 2.044 5.045 1.00 91.12 154 GLY A C 1
ATOM 1144 O O . GLY A 1 154 ? -29.032 1.672 4.057 1.00 91.12 154 GLY A O 1
ATOM 1145 N N . ALA A 1 155 ? -28.242 3.331 5.368 1.00 88.69 155 ALA A N 1
ATOM 1146 C CA . ALA A 1 155 ? -28.765 4.438 4.565 1.00 88.69 155 ALA A CA 1
ATOM 1147 C C . ALA A 1 155 ? -27.775 4.941 3.501 1.00 88.69 155 ALA A C 1
ATOM 1149 O O . ALA A 1 155 ? -28.200 5.608 2.558 1.00 88.69 155 ALA A O 1
ATOM 1150 N N . ASP A 1 156 ? -26.491 4.604 3.627 1.00 91.44 156 ASP A N 1
ATOM 1151 C CA . ASP A 1 156 ? -25.433 5.163 2.797 1.00 91.44 156 ASP A CA 1
ATOM 1152 C C . ASP A 1 156 ? -25.127 4.290 1.580 1.00 91.44 156 ASP A C 1
ATOM 1154 O O . ASP A 1 156 ? -25.163 3.057 1.626 1.00 91.44 156 ASP A O 1
ATOM 1158 N N . HIS A 1 157 ? -24.781 4.963 0.484 1.00 93.56 157 HIS A N 1
ATOM 1159 C CA . HIS A 1 157 ? -24.106 4.358 -0.657 1.00 93.56 157 HIS A CA 1
ATOM 1160 C C . HIS A 1 157 ? -22.614 4.638 -0.540 1.00 93.56 157 HIS A C 1
ATOM 1162 O O . HIS A 1 157 ? -22.194 5.798 -0.493 1.00 93.56 157 HIS A O 1
ATOM 1168 N N . LEU A 1 158 ? -21.837 3.563 -0.499 1.00 94.94 158 LEU A N 1
ATOM 1169 C CA . LEU A 1 158 ? -20.410 3.586 -0.236 1.00 94.94 158 LEU A CA 1
ATOM 1170 C C . LEU A 1 158 ? -19.621 3.127 -1.465 1.00 94.94 158 LEU A C 1
ATOM 1172 O O . LEU A 1 158 ? -20.044 2.247 -2.217 1.00 94.94 158 LEU A O 1
ATOM 1176 N N . MET A 1 159 ? -18.478 3.764 -1.656 1.00 92.62 159 MET A N 1
ATOM 1177 C CA . MET A 1 159 ? -17.488 3.543 -2.702 1.00 92.62 159 MET A CA 1
ATOM 1178 C C . MET A 1 159 ? -16.125 3.301 -2.054 1.00 92.62 159 MET A C 1
ATOM 1180 O O . MET A 1 159 ? -15.973 3.446 -0.836 1.00 92.62 159 MET A O 1
ATOM 1184 N N . ASP A 1 160 ? -15.133 2.997 -2.889 1.00 90.94 160 ASP A N 1
ATOM 1185 C CA . ASP A 1 160 ? -13.779 2.698 -2.438 1.00 90.94 160 ASP A CA 1
ATOM 1186 C C . ASP A 1 160 ? -13.221 3.746 -1.455 1.00 90.94 160 ASP A C 1
ATOM 1188 O O . ASP A 1 160 ? -13.355 4.963 -1.648 1.00 90.94 160 ASP A O 1
ATOM 1192 N N . GLY A 1 161 ? -12.606 3.263 -0.373 1.00 88.31 161 GLY A N 1
ATOM 1193 C CA . GLY A 1 161 ? -12.020 4.101 0.675 1.00 88.31 161 GLY A CA 1
ATOM 1194 C C . GLY A 1 161 ? -10.847 4.955 0.198 1.00 88.31 161 GLY A C 1
ATOM 1195 O O . GLY A 1 161 ? -10.592 6.012 0.771 1.00 88.31 161 GLY A O 1
ATOM 1196 N N . ALA A 1 162 ? -10.181 4.556 -0.886 1.00 83.62 162 ALA A N 1
ATOM 1197 C CA . ALA A 1 162 ? -9.047 5.260 -1.464 1.00 83.62 162 ALA A CA 1
ATOM 1198 C C . ALA A 1 162 ? -9.374 6.677 -1.938 1.00 83.62 162 ALA A C 1
ATOM 1200 O O . ALA A 1 162 ? -8.480 7.511 -2.008 1.00 83.62 162 ALA A O 1
ATOM 1201 N N . ILE A 1 163 ? -10.642 6.975 -2.227 1.00 84.12 163 ILE A N 1
ATOM 1202 C CA . ILE A 1 163 ? -11.065 8.299 -2.699 1.00 84.12 163 ILE A CA 1
ATOM 1203 C C . ILE A 1 163 ? -10.918 9.353 -1.593 1.00 84.12 163 ILE A C 1
ATOM 1205 O O . ILE A 1 163 ? -10.424 10.448 -1.855 1.00 84.12 163 ILE A O 1
ATOM 1209 N N . ALA A 1 164 ? -11.368 9.038 -0.374 1.00 84.38 164 ALA A N 1
ATOM 1210 C CA . ALA A 1 164 ? -11.366 9.975 0.748 1.00 84.38 164 ALA A CA 1
ATOM 1211 C C . ALA A 1 164 ? -10.231 9.727 1.753 1.00 84.38 164 ALA A C 1
ATOM 1213 O O . ALA A 1 164 ? -9.835 10.663 2.443 1.00 84.38 164 ALA A O 1
ATOM 1214 N N . GLY A 1 165 ? -9.668 8.517 1.814 1.00 83.94 165 GLY A N 1
ATOM 1215 C CA . GLY A 1 165 ? -8.578 8.178 2.728 1.00 83.94 165 GLY A CA 1
ATOM 1216 C C . GLY A 1 165 ? -7.866 6.881 2.351 1.00 83.94 165 GLY A C 1
ATOM 1217 O O . GLY A 1 165 ? -8.049 5.864 3.019 1.00 83.94 165 GLY A O 1
ATOM 1218 N N . ASN A 1 166 ? -7.027 6.914 1.307 1.00 87.25 166 ASN A N 1
ATOM 1219 C CA . ASN A 1 166 ? -6.287 5.727 0.848 1.00 87.25 166 ASN A CA 1
ATOM 1220 C C . ASN A 1 166 ? -5.331 5.157 1.886 1.00 87.25 166 ASN A C 1
ATOM 1222 O O . ASN A 1 166 ? -5.217 3.941 2.003 1.00 87.25 166 ASN A O 1
ATOM 1226 N N . THR A 1 167 ? -4.671 6.026 2.644 1.00 92.56 167 THR A N 1
ATOM 1227 C CA . THR A 1 167 ? -3.858 5.631 3.790 1.00 92.56 167 THR A CA 1
ATOM 1228 C C . THR A 1 167 ? -4.512 6.235 5.030 1.00 92.56 167 THR A C 1
ATOM 1230 O O . THR A 1 167 ? -4.253 7.400 5.329 1.00 92.56 167 THR A O 1
ATOM 1233 N N . PRO A 1 168 ? -5.401 5.506 5.731 1.00 94.31 168 PRO A N 1
ATOM 1234 C CA . PRO A 1 168 ? -6.331 6.089 6.704 1.00 94.31 168 PRO A CA 1
ATOM 1235 C C . PRO A 1 168 ? -5.689 6.447 8.063 1.00 94.31 168 PRO A C 1
ATOM 1237 O O . PRO A 1 168 ? -6.177 6.072 9.129 1.00 94.31 168 PRO A O 1
ATOM 1240 N N . ILE A 1 169 ? -4.590 7.207 8.043 1.00 94.19 169 ILE A N 1
ATOM 1241 C CA . ILE A 1 169 ? -3.857 7.654 9.236 1.00 94.19 169 ILE A CA 1
ATOM 1242 C C . ILE A 1 169 ? -4.655 8.656 10.072 1.00 94.19 169 ILE A C 1
ATOM 1244 O O . ILE A 1 169 ? -4.585 8.612 11.297 1.00 94.19 169 ILE A O 1
ATOM 1248 N N . LEU A 1 170 ? -5.453 9.519 9.431 1.00 94.00 170 LEU A N 1
ATOM 1249 C CA . LEU A 1 170 ? -6.330 10.455 10.138 1.00 94.00 170 LEU A CA 1
ATOM 1250 C C . LEU A 1 170 ? -7.417 9.700 10.899 1.00 94.00 170 LEU A C 1
ATOM 1252 O O . LEU A 1 170 ? -7.622 9.958 12.079 1.00 94.00 170 LEU A O 1
ATOM 1256 N N . THR A 1 171 ? -8.033 8.698 10.268 1.00 95.94 171 THR A N 1
ATOM 1257 C CA . THR A 1 171 ? -9.013 7.827 10.928 1.00 95.94 171 THR A CA 1
ATOM 1258 C C . THR A 1 171 ? -8.389 7.072 12.099 1.00 95.94 171 THR A C 1
ATOM 1260 O O . THR A 1 171 ? -8.987 7.004 13.167 1.00 95.94 171 THR A O 1
ATOM 1263 N N . ALA A 1 172 ? -7.171 6.542 11.949 1.00 97.06 172 ALA A N 1
ATOM 1264 C CA . ALA A 1 172 ? -6.475 5.891 13.058 1.00 97.06 172 ALA A CA 1
ATOM 1265 C C . ALA A 1 172 ? -6.202 6.859 14.226 1.00 97.06 172 ALA A C 1
ATOM 1267 O O . ALA A 1 172 ? -6.403 6.496 15.385 1.00 97.06 172 ALA A O 1
ATOM 1268 N N . ALA A 1 173 ? -5.802 8.100 13.935 1.00 95.62 173 ALA A N 1
ATOM 1269 C CA . ALA A 1 173 ? -5.612 9.136 14.947 1.00 95.62 173 ALA A CA 1
ATOM 1270 C C . ALA A 1 173 ? -6.933 9.515 15.649 1.00 95.62 173 ALA A C 1
ATOM 1272 O O . ALA A 1 173 ? -6.964 9.628 16.873 1.00 95.62 173 ALA A O 1
ATOM 1273 N N . GLU A 1 174 ? -8.035 9.651 14.905 1.00 95.31 174 GLU A N 1
ATOM 1274 C CA . GLU A 1 174 ? -9.380 9.913 15.447 1.00 95.31 174 GLU A CA 1
ATOM 1275 C C . GLU A 1 174 ? -9.887 8.777 16.346 1.00 95.31 174 GLU A C 1
ATOM 1277 O O . GLU A 1 174 ? -10.555 9.030 17.348 1.00 95.31 174 GLU A O 1
ATOM 1282 N N . LEU A 1 175 ? -9.522 7.532 16.029 1.00 96.69 175 LEU A N 1
ATOM 1283 C CA . LEU A 1 175 ? -9.786 6.349 16.855 1.00 96.69 175 LEU A CA 1
ATOM 1284 C C . LEU A 1 175 ? -8.894 6.270 18.108 1.00 96.69 175 LEU A C 1
ATOM 1286 O O . LEU A 1 175 ? -9.072 5.375 18.933 1.00 96.69 175 LEU A O 1
ATOM 1290 N N . GLY A 1 176 ? -7.962 7.212 18.283 1.00 96.25 176 GLY A N 1
ATOM 1291 C CA . GLY A 1 176 ? -7.134 7.341 19.479 1.00 96.25 176 GLY A CA 1
ATOM 1292 C C . GLY A 1 176 ? -5.744 6.713 19.375 1.00 96.25 176 GLY A C 1
ATOM 1293 O O . GLY A 1 176 ? -5.106 6.513 20.410 1.00 96.25 176 GLY A O 1
ATOM 1294 N N . ALA A 1 177 ? -5.253 6.405 18.167 1.00 97.19 177 ALA A N 1
ATOM 1295 C CA . ALA A 1 177 ? -3.871 5.961 17.989 1.00 97.19 177 ALA A CA 1
ATOM 1296 C C . ALA A 1 177 ? -2.888 7.032 18.483 1.00 97.19 177 ALA A C 1
ATOM 1298 O O . ALA A 1 177 ? -2.977 8.199 18.109 1.00 97.19 177 ALA A O 1
ATOM 1299 N N . THR A 1 178 ? -1.909 6.612 19.280 1.00 95.12 178 THR A N 1
ATOM 1300 C CA . THR A 1 178 ? -0.750 7.437 19.662 1.00 95.12 178 THR A CA 1
ATOM 1301 C C . THR A 1 178 ? 0.511 7.025 18.908 1.00 95.12 178 THR A C 1
ATOM 1303 O O . THR A 1 178 ? 1.434 7.823 18.791 1.00 95.12 178 THR A O 1
ATOM 1306 N N . ARG A 1 179 ? 0.527 5.798 18.371 1.00 96.25 179 ARG A N 1
ATOM 1307 C CA . ARG A 1 179 ? 1.542 5.273 17.456 1.00 96.25 179 ARG A CA 1
ATOM 1308 C C . ARG A 1 179 ? 0.838 4.640 16.257 1.00 96.25 179 ARG A C 1
ATOM 1310 O O . ARG A 1 179 ? -0.125 3.900 16.435 1.00 96.25 179 ARG A O 1
ATOM 1317 N N . ILE A 1 180 ? 1.301 4.915 15.046 1.00 97.00 180 ILE A N 1
ATOM 1318 C CA . ILE A 1 180 ? 0.773 4.343 13.804 1.00 97.00 180 ILE A CA 1
ATOM 1319 C C . ILE A 1 180 ? 1.926 3.694 13.046 1.00 97.00 180 ILE A C 1
ATOM 1321 O O . ILE A 1 180 ? 2.933 4.345 12.795 1.00 97.00 180 ILE A O 1
ATOM 1325 N N . ILE A 1 181 ? 1.764 2.439 12.633 1.00 97.25 181 ILE A N 1
ATOM 1326 C CA . ILE A 1 181 ? 2.664 1.772 11.688 1.00 97.25 181 ILE A CA 1
ATOM 1327 C C . ILE A 1 181 ? 1.911 1.597 10.370 1.00 97.25 181 ILE A C 1
ATOM 1329 O O . ILE A 1 181 ? 0.884 0.923 10.309 1.00 97.25 181 ILE A O 1
ATOM 1333 N N . VAL A 1 182 ? 2.398 2.243 9.316 1.00 95.75 182 VAL A N 1
ATOM 1334 C CA . VAL A 1 182 ? 1.758 2.278 8.000 1.00 95.75 182 VAL A CA 1
ATOM 1335 C C . VAL A 1 182 ? 2.366 1.209 7.101 1.00 95.75 182 VAL A C 1
ATOM 1337 O O . VAL A 1 182 ? 3.567 1.225 6.841 1.00 95.75 182 VAL A O 1
ATOM 1340 N N . LEU A 1 183 ? 1.522 0.328 6.567 1.00 95.50 183 LEU A N 1
ATOM 1341 C CA . LEU A 1 183 ? 1.863 -0.642 5.533 1.00 95.50 183 LEU A CA 1
ATOM 1342 C C . LEU A 1 183 ? 1.416 -0.099 4.173 1.00 95.50 183 LEU A C 1
ATOM 1344 O O . LEU A 1 183 ? 0.236 -0.167 3.802 1.00 95.50 183 LEU A O 1
ATOM 1348 N N . GLN A 1 184 ? 2.364 0.464 3.427 1.00 88.06 184 GLN A N 1
ATOM 1349 C CA . GLN A 1 184 ? 2.110 0.982 2.087 1.00 88.06 184 GLN A CA 1
ATOM 1350 C C . GLN A 1 184 ? 2.163 -0.117 1.023 1.00 88.06 184 GLN A C 1
ATOM 1352 O O . GLN A 1 184 ? 2.909 -1.086 1.117 1.00 88.06 184 GLN A O 1
ATOM 1357 N N . THR A 1 185 ? 1.369 0.077 -0.021 1.00 81.88 185 THR A N 1
ATOM 1358 C CA . THR A 1 185 ? 1.388 -0.697 -1.268 1.00 81.88 185 THR A CA 1
ATOM 1359 C C . THR A 1 185 ? 2.334 -0.081 -2.305 1.00 81.88 185 THR A C 1
ATOM 1361 O O . THR A 1 185 ? 2.781 -0.766 -3.217 1.00 81.88 185 THR A O 1
ATOM 1364 N N . GLY A 1 186 ? 2.677 1.205 -2.164 1.00 71.50 186 GLY A N 1
ATOM 1365 C CA . GLY A 1 186 ? 3.355 1.974 -3.206 1.00 71.50 186 GLY A CA 1
ATOM 1366 C C . GLY A 1 186 ? 2.430 2.286 -4.389 1.00 71.50 186 GLY A C 1
ATOM 1367 O O . GLY A 1 186 ? 1.252 1.930 -4.406 1.00 71.50 186 GLY A O 1
ATOM 1368 N N . TYR A 1 187 ? 2.972 2.961 -5.399 1.00 64.94 187 TYR A N 1
ATOM 1369 C CA . TYR A 1 187 ? 2.263 3.267 -6.641 1.00 64.94 187 TYR A CA 1
ATOM 1370 C C . TYR A 1 187 ? 3.152 2.884 -7.822 1.00 64.94 187 TYR A C 1
ATOM 1372 O O . TYR A 1 187 ? 4.376 2.984 -7.728 1.00 64.94 187 TYR A O 1
ATOM 1380 N N . ALA A 1 188 ? 2.549 2.462 -8.935 1.00 49.72 188 ALA A N 1
ATOM 1381 C CA . ALA A 1 188 ? 3.279 2.291 -10.186 1.00 49.72 188 ALA A CA 1
ATOM 1382 C C . ALA A 1 188 ? 3.740 3.676 -10.670 1.00 49.72 188 ALA A C 1
ATOM 1384 O O . ALA A 1 188 ? 2.972 4.434 -11.260 1.00 49.72 188 ALA A O 1
ATOM 1385 N N . CYS A 1 189 ? 4.975 4.032 -10.325 1.00 47.56 189 CYS A N 1
ATOM 1386 C CA . CYS A 1 189 ? 5.616 5.296 -10.681 1.00 47.56 189 CYS A CA 1
ATOM 1387 C C . CYS A 1 189 ? 6.304 5.230 -12.055 1.00 47.56 189 CYS A C 1
ATOM 1389 O O . CYS A 1 189 ? 6.675 6.265 -12.601 1.00 47.56 189 CYS A O 1
ATOM 1391 N N . SER A 1 190 ? 6.443 4.024 -12.613 1.00 43.78 190 SER A N 1
ATOM 1392 C CA . SER A 1 190 ? 6.927 3.742 -13.966 1.00 43.78 190 SER A CA 1
ATOM 1393 C C . SER A 1 190 ? 5.747 3.802 -14.936 1.00 43.78 190 SER A C 1
ATOM 1395 O O . SER A 1 190 ? 4.975 2.850 -15.044 1.00 43.78 190 SER A O 1
ATOM 1397 N N . ILE A 1 191 ? 5.536 4.946 -15.591 1.00 44.00 191 ILE A N 1
ATOM 1398 C CA . ILE A 1 191 ? 4.673 5.012 -16.775 1.00 44.00 191 ILE A CA 1
ATOM 1399 C C . ILE A 1 191 ? 5.490 5.508 -17.967 1.00 44.00 191 ILE A C 1
ATOM 1401 O O . ILE A 1 191 ? 5.944 6.651 -17.984 1.00 44.00 191 ILE A O 1
ATOM 1405 N N . ASP A 1 192 ? 5.631 4.656 -18.984 1.00 39.88 192 ASP A N 1
ATOM 1406 C CA . ASP A 1 192 ? 6.309 4.949 -20.256 1.00 39.88 192 ASP A CA 1
ATOM 1407 C C . ASP A 1 192 ? 5.441 5.842 -21.170 1.00 39.88 192 ASP A C 1
ATOM 1409 O O . ASP A 1 192 ? 5.103 5.495 -22.304 1.00 39.88 192 ASP A O 1
ATOM 1413 N N . GLY A 1 193 ? 5.024 7.000 -20.650 1.00 45.41 193 GLY A N 1
ATOM 1414 C CA . GLY A 1 193 ? 4.219 7.999 -21.353 1.00 45.41 193 GLY A CA 1
ATOM 1415 C C . GLY A 1 193 ? 2.773 8.142 -20.853 1.00 45.41 193 GLY A C 1
ATOM 1416 O O . GLY A 1 193 ? 2.321 7.427 -19.954 1.00 45.41 193 GLY A O 1
ATOM 1417 N N . PRO A 1 194 ? 2.015 9.110 -21.409 1.00 50.22 194 PRO A N 1
ATOM 1418 C CA . PRO A 1 194 ? 0.646 9.371 -20.986 1.00 50.22 194 PRO A CA 1
ATOM 1419 C C . PRO A 1 194 ? -0.252 8.155 -21.280 1.00 50.22 194 PRO A C 1
ATOM 1421 O O . PRO A 1 194 ? -0.247 7.654 -22.406 1.00 50.22 194 PRO A O 1
ATOM 1424 N N . PRO A 1 195 ? -1.080 7.703 -20.319 1.00 56.03 195 PRO A N 1
ATOM 1425 C CA . PRO A 1 195 ? -1.967 6.566 -20.530 1.00 56.03 195 PRO A CA 1
ATOM 1426 C C . PRO A 1 195 ? -2.888 6.754 -21.742 1.00 56.03 195 PRO A C 1
ATOM 1428 O O . PRO A 1 195 ? -3.472 7.824 -21.949 1.00 56.03 195 PRO A O 1
ATOM 1431 N N . ASN A 1 196 ? -3.067 5.691 -22.526 1.00 51.84 196 ASN A N 1
ATOM 1432 C CA . ASN A 1 196 ? -3.902 5.722 -23.724 1.00 51.84 196 ASN A CA 1
ATOM 1433 C C . ASN A 1 196 ? -5.395 5.586 -23.385 1.00 51.84 196 ASN A C 1
ATOM 1435 O O . ASN A 1 196 ? -5.824 4.639 -22.729 1.00 51.84 196 ASN A O 1
ATOM 1439 N N . GLY A 1 197 ? -6.211 6.515 -23.893 1.00 53.44 197 GLY A N 1
ATOM 1440 C CA . GLY A 1 197 ? -7.667 6.517 -23.711 1.00 53.44 197 GLY A CA 1
ATOM 1441 C C . GLY A 1 197 ? -8.156 7.332 -22.506 1.00 53.44 197 GLY A C 1
ATOM 1442 O O . GLY A 1 197 ? -7.422 7.628 -21.567 1.00 53.44 197 GLY A O 1
ATOM 1443 N N . ALA A 1 198 ? -9.424 7.753 -22.543 1.00 61.25 198 ALA A N 1
ATOM 1444 C CA . ALA A 1 198 ? -9.999 8.639 -21.524 1.00 61.25 198 ALA A CA 1
ATOM 1445 C C . ALA A 1 198 ? -10.066 7.990 -20.129 1.00 61.25 198 ALA A C 1
ATOM 1447 O O . ALA A 1 198 ? -9.726 8.634 -19.140 1.00 61.25 198 ALA A O 1
ATOM 1448 N N . VAL A 1 199 ? -10.439 6.708 -20.056 1.00 58.62 199 VAL A N 1
ATOM 1449 C CA . VAL A 1 199 ? -10.541 5.962 -18.790 1.00 58.62 199 VAL A CA 1
ATOM 1450 C C . VAL A 1 199 ? -9.170 5.804 -18.130 1.00 58.62 199 VAL A C 1
ATOM 1452 O O . VAL A 1 199 ? -9.034 6.073 -16.942 1.00 58.62 199 VAL A O 1
ATOM 1455 N N . ALA A 1 200 ? -8.139 5.441 -18.898 1.00 58.41 200 ALA A N 1
ATOM 1456 C CA . ALA A 1 200 ? -6.789 5.258 -18.368 1.00 58.41 200 ALA A CA 1
ATOM 1457 C C . ALA A 1 200 ? -6.191 6.574 -17.839 1.00 58.41 200 ALA A C 1
ATOM 1459 O O . ALA A 1 200 ? -5.582 6.586 -16.773 1.00 58.41 200 ALA A O 1
ATOM 1460 N N . ARG A 1 201 ? -6.429 7.699 -18.531 1.00 64.75 201 ARG A N 1
ATOM 1461 C CA . ARG A 1 201 ? -6.027 9.034 -18.051 1.00 64.75 201 ARG A CA 1
ATOM 1462 C C . ARG A 1 201 ? -6.762 9.445 -16.779 1.00 64.75 201 ARG A C 1
ATOM 1464 O O . ARG A 1 201 ? -6.136 9.984 -15.874 1.00 64.75 201 ARG A O 1
ATOM 1471 N N . GLY A 1 202 ? -8.062 9.160 -16.694 1.00 65.62 202 GLY A N 1
ATOM 1472 C CA . GLY A 1 202 ? -8.852 9.399 -15.485 1.00 65.62 202 GLY A CA 1
ATOM 1473 C C . GLY A 1 202 ? -8.345 8.590 -14.289 1.00 65.62 202 GLY A C 1
ATOM 1474 O O . GLY A 1 202 ? -8.147 9.150 -13.215 1.00 65.62 202 GLY A O 1
ATOM 1475 N N . MET A 1 203 ? -8.056 7.302 -14.491 1.00 66.12 203 MET A N 1
ATOM 1476 C CA . MET A 1 203 ? -7.479 6.439 -13.455 1.00 66.12 203 MET A CA 1
ATOM 1477 C C . MET A 1 203 ? -6.099 6.921 -13.008 1.00 66.12 203 MET A C 1
ATOM 1479 O O . MET A 1 203 ? -5.833 6.961 -11.814 1.00 66.12 203 MET A O 1
ATOM 1483 N N . HIS A 1 204 ? -5.246 7.350 -13.939 1.00 68.19 204 HIS A N 1
ATOM 1484 C CA . HIS A 1 204 ? -3.940 7.906 -13.598 1.00 68.19 204 HIS A CA 1
ATOM 1485 C C . HIS A 1 204 ? -4.046 9.211 -12.795 1.00 68.19 204 HIS A C 1
ATOM 1487 O O . HIS A 1 204 ? 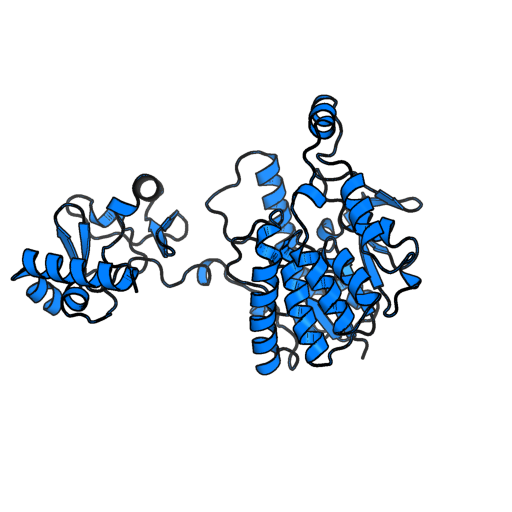-3.376 9.356 -11.776 1.00 68.19 204 HIS A O 1
ATOM 1493 N N . ALA A 1 205 ? -4.937 10.129 -13.185 1.00 70.06 205 ALA A N 1
ATOM 1494 C CA . ALA A 1 205 ? -5.197 11.342 -12.409 1.00 70.06 205 ALA A CA 1
ATOM 1495 C C . ALA A 1 205 ? -5.711 11.018 -10.993 1.00 70.06 205 ALA A C 1
ATOM 1497 O O . ALA A 1 205 ? -5.272 11.636 -10.025 1.00 70.06 205 ALA A O 1
ATOM 1498 N N . LEU A 1 206 ? -6.588 10.015 -10.858 1.00 70.56 206 LEU A N 1
ATOM 1499 C CA . LEU A 1 206 ? -7.048 9.525 -9.558 1.00 70.56 206 LEU A CA 1
ATOM 1500 C C . LEU A 1 206 ? -5.888 8.959 -8.724 1.00 70.56 206 LEU A C 1
ATOM 1502 O O . LEU A 1 206 ? -5.774 9.297 -7.550 1.00 70.56 206 LEU A O 1
ATOM 1506 N N . THR A 1 207 ? -4.989 8.169 -9.320 1.00 71.00 207 THR A N 1
ATOM 1507 C CA . THR A 1 207 ? -3.782 7.667 -8.642 1.00 71.00 207 THR A CA 1
ATOM 1508 C C . THR A 1 207 ? -2.899 8.803 -8.122 1.00 71.00 207 THR A C 1
ATOM 1510 O O . THR A 1 207 ? -2.436 8.727 -6.988 1.00 71.00 207 THR A O 1
ATOM 1513 N N . LEU A 1 208 ? -2.706 9.880 -8.893 1.00 69.75 208 LEU A N 1
ATOM 1514 C CA . LEU A 1 208 ? -1.928 11.044 -8.447 1.00 69.75 208 LEU A CA 1
ATOM 1515 C C . LEU A 1 208 ? -2.602 11.794 -7.287 1.00 69.75 208 LEU A C 1
ATOM 1517 O O . LEU A 1 208 ? -1.931 12.193 -6.335 1.00 69.75 208 LEU A O 1
ATOM 1521 N N . LEU A 1 209 ? -3.928 11.964 -7.330 1.00 73.75 209 LEU A N 1
ATOM 1522 C CA . LEU A 1 209 ? -4.685 12.571 -6.227 1.00 73.75 209 LEU A CA 1
ATOM 1523 C C . LEU A 1 209 ? -4.549 11.759 -4.933 1.00 73.75 209 LEU A C 1
ATOM 1525 O O . LEU A 1 209 ? -4.378 12.338 -3.859 1.00 73.75 209 LEU A O 1
ATOM 1529 N N . ILE A 1 210 ? -4.589 10.432 -5.059 1.00 75.19 210 ILE A N 1
ATOM 1530 C CA . ILE A 1 210 ? -4.399 9.488 -3.959 1.00 75.19 210 ILE A CA 1
ATOM 1531 C C . ILE A 1 210 ? -2.970 9.568 -3.404 1.00 75.19 210 ILE A C 1
ATOM 1533 O O . ILE A 1 210 ? -2.789 9.666 -2.192 1.00 75.19 210 ILE A O 1
ATOM 1537 N N . ALA A 1 211 ? -1.953 9.574 -4.269 1.00 70.94 211 ALA A N 1
ATOM 1538 C CA . ALA A 1 211 ? -0.553 9.640 -3.850 1.00 70.94 211 ALA A CA 1
ATOM 1539 C C . ALA A 1 211 ? -0.259 10.908 -3.029 1.00 70.94 211 ALA A C 1
ATOM 1541 O O . ALA A 1 211 ? 0.339 10.831 -1.956 1.00 70.94 211 ALA A O 1
ATOM 1542 N N . ASN A 1 212 ? -0.790 12.054 -3.467 1.00 71.44 212 ASN A N 1
ATOM 1543 C CA . ASN A 1 212 ? -0.624 13.341 -2.786 1.00 71.44 212 ASN A CA 1
ATOM 1544 C C . ASN A 1 212 ? -1.405 13.451 -1.462 1.00 71.44 212 ASN A C 1
ATOM 1546 O O . ASN A 1 212 ? -1.199 14.392 -0.693 1.00 71.44 212 ASN A O 1
ATOM 1550 N N . GLN A 1 213 ? -2.341 12.538 -1.184 1.00 81.56 213 GLN A N 1
ATOM 1551 C CA . GLN A 1 213 ? -3.145 12.588 0.036 1.00 81.56 213 GLN A CA 1
ATOM 1552 C C . GLN A 1 213 ? -2.328 12.264 1.286 1.00 81.56 213 GLN A C 1
ATOM 1554 O O . GLN A 1 213 ? -2.465 12.961 2.287 1.00 81.56 213 GLN A O 1
ATOM 1559 N N . MET A 1 214 ? -1.442 11.270 1.220 1.00 80.12 214 MET A N 1
ATOM 1560 C CA . MET A 1 214 ? -0.655 10.836 2.379 1.00 80.12 214 MET A CA 1
ATOM 1561 C C . MET A 1 214 ? 0.198 11.970 2.960 1.00 80.12 214 MET A C 1
ATOM 1563 O O . MET A 1 214 ? 0.227 12.180 4.171 1.00 80.12 214 MET A O 1
ATOM 1567 N N . GLU A 1 215 ? 0.872 12.726 2.093 1.00 78.44 215 GLU A N 1
ATOM 1568 C CA . GLU A 1 215 ? 1.733 13.832 2.510 1.00 78.44 215 GLU A CA 1
ATOM 1569 C C . GLU A 1 215 ? 0.926 14.940 3.206 1.00 78.44 215 GLU A C 1
ATOM 1571 O O . GLU A 1 215 ? 1.328 15.462 4.250 1.00 78.44 215 GLU A O 1
ATOM 1576 N N . ARG A 1 216 ? -0.256 15.270 2.666 1.00 82.50 216 ARG A N 1
ATOM 1577 C CA . ARG A 1 216 ? -1.179 16.225 3.294 1.00 82.50 216 ARG A CA 1
ATOM 1578 C C . ARG A 1 216 ? -1.653 15.735 4.658 1.00 82.50 216 ARG A C 1
ATOM 1580 O O . ARG A 1 216 ? -1.660 16.510 5.612 1.00 82.50 216 ARG A O 1
ATOM 1587 N N . ASP A 1 217 ? -2.042 14.471 4.748 1.00 87.12 217 ASP A N 1
ATOM 1588 C CA . ASP A 1 217 ? -2.623 13.898 5.958 1.00 87.12 217 ASP A CA 1
ATOM 1589 C C . ASP A 1 217 ? -1.580 13.811 7.086 1.00 87.12 217 ASP A C 1
ATOM 1591 O O . ASP A 1 217 ? -1.884 14.117 8.239 1.00 87.12 217 ASP A O 1
ATOM 1595 N N . LEU A 1 218 ? -0.315 13.529 6.763 1.00 83.25 218 LEU A N 1
ATOM 1596 C CA . LEU A 1 218 ? 0.787 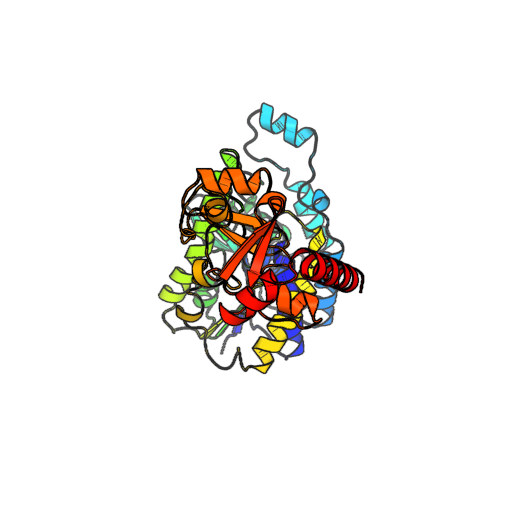13.598 7.728 1.00 83.25 218 LEU A CA 1
ATOM 1597 C C . LEU A 1 218 ? 1.040 15.014 8.245 1.00 83.25 218 LEU A C 1
ATOM 1599 O O . LEU A 1 218 ? 1.224 15.206 9.451 1.00 83.25 218 LEU A O 1
ATOM 1603 N N . LYS A 1 219 ? 1.004 16.018 7.357 1.00 84.50 219 LYS A N 1
ATOM 1604 C CA . LYS A 1 219 ? 1.104 17.431 7.758 1.00 84.50 219 LYS A CA 1
ATOM 1605 C C . LYS A 1 219 ? -0.035 17.817 8.710 1.00 84.50 219 LYS A C 1
ATOM 1607 O O . LYS A 1 219 ? 0.200 18.567 9.654 1.00 84.50 219 LYS A O 1
ATOM 1612 N N . LEU A 1 220 ? -1.242 17.278 8.506 1.00 85.12 220 LEU A N 1
ATOM 1613 C CA . LEU A 1 220 ? -2.404 17.516 9.373 1.00 85.12 220 LEU A CA 1
ATOM 1614 C C . LEU A 1 220 ? -2.285 16.847 10.752 1.00 85.12 220 LEU A C 1
ATOM 1616 O O . LEU A 1 220 ? -2.691 17.449 11.750 1.00 85.12 220 LEU A O 1
ATOM 1620 N N . ILE A 1 221 ? -1.709 15.641 10.834 1.00 84.56 221 ILE A N 1
ATOM 1621 C CA . ILE A 1 221 ? -1.425 14.979 12.121 1.00 84.56 221 ILE A CA 1
ATOM 1622 C C . ILE A 1 221 ? -0.450 15.816 12.959 1.00 84.56 221 ILE A C 1
ATOM 1624 O O . ILE A 1 221 ? -0.609 15.902 14.180 1.00 84.56 221 ILE A O 1
ATOM 1628 N N . GLY A 1 222 ? 0.524 16.472 12.318 1.00 70.31 222 GLY A N 1
ATOM 1629 C CA . GLY A 1 222 ? 1.340 17.520 12.939 1.00 70.31 222 GLY A CA 1
ATOM 1630 C C . GLY A 1 222 ? 2.116 17.064 14.180 1.00 70.31 222 GLY A C 1
ATOM 1631 O O . GLY A 1 222 ? 2.172 17.798 15.164 1.00 70.31 222 GLY A O 1
ATOM 1632 N N . GLY A 1 223 ? 2.650 15.836 14.166 1.00 73.81 223 GLY A N 1
ATOM 1633 C CA . GLY A 1 223 ? 3.456 15.269 15.258 1.00 73.81 223 GLY A CA 1
ATOM 1634 C C . GLY A 1 223 ? 2.677 14.879 16.520 1.00 73.81 223 GLY A C 1
ATOM 1635 O O . GLY A 1 223 ? 3.285 14.541 17.529 1.00 73.81 223 GLY A O 1
ATOM 1636 N N . LYS A 1 224 ? 1.337 14.918 16.495 1.00 81.38 224 LYS A N 1
ATOM 1637 C CA . LYS A 1 224 ? 0.490 14.477 17.624 1.00 81.38 224 LYS A CA 1
ATOM 1638 C C . LYS A 1 224 ? 0.482 12.959 17.820 1.00 81.38 224 LYS A C 1
ATOM 1640 O O . LYS A 1 224 ? 0.066 12.484 18.873 1.00 81.38 224 LYS A O 1
ATOM 1645 N N . VAL A 1 225 ? 0.870 12.225 16.78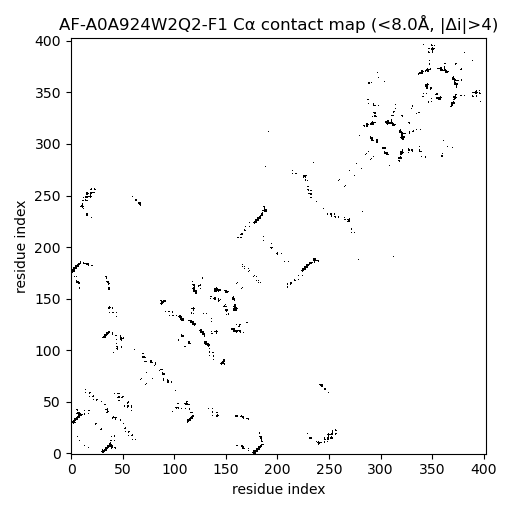2 1.00 89.44 225 VAL A N 1
ATOM 1646 C CA . VAL A 1 225 ? 0.888 10.767 16.713 1.00 89.44 225 VAL A CA 1
ATOM 1647 C C . VAL A 1 225 ? 2.219 10.363 16.098 1.00 89.44 225 VAL A C 1
ATOM 1649 O O . VAL A 1 225 ? 2.614 10.938 15.080 1.00 89.44 225 VAL A O 1
ATOM 1652 N N . ASP A 1 226 ? 2.887 9.380 16.692 1.00 92.62 226 ASP A N 1
ATOM 1653 C CA . ASP A 1 226 ? 4.135 8.838 16.159 1.00 92.62 226 ASP A CA 1
ATOM 1654 C C . ASP A 1 226 ? 3.812 7.933 14.969 1.00 92.62 226 ASP A C 1
ATOM 1656 O O . ASP A 1 226 ? 3.339 6.808 15.138 1.00 92.62 226 ASP A O 1
ATOM 1660 N N . VAL A 1 227 ? 4.003 8.442 13.752 1.00 92.75 227 VAL A N 1
ATOM 1661 C CA . VAL A 1 227 ? 3.734 7.691 12.520 1.00 92.75 227 VAL A CA 1
ATOM 1662 C C . VAL A 1 227 ? 5.033 7.106 11.987 1.00 92.75 227 VAL A C 1
ATOM 1664 O O . VAL A 1 227 ? 5.972 7.843 11.722 1.00 92.75 227 VAL A O 1
ATOM 1667 N N . HIS A 1 228 ? 5.073 5.795 11.784 1.00 93.38 228 HIS A N 1
ATOM 1668 C CA . HIS A 1 228 ? 6.174 5.078 11.151 1.00 93.38 228 HIS A CA 1
ATOM 1669 C C . HIS A 1 228 ? 5.681 4.476 9.842 1.00 93.38 228 HIS A C 1
ATOM 1671 O O . HIS A 1 228 ? 4.715 3.713 9.833 1.00 93.38 228 HIS A O 1
ATOM 1677 N N . VAL A 1 229 ? 6.329 4.801 8.731 1.00 91.38 229 VAL A N 1
ATOM 1678 C CA . VAL A 1 229 ? 5.963 4.271 7.417 1.00 91.38 229 VAL A CA 1
ATOM 1679 C C . VAL A 1 229 ? 6.925 3.154 7.042 1.00 91.38 229 VAL A C 1
ATOM 1681 O O . VAL A 1 229 ? 8.112 3.399 6.842 1.00 91.38 229 VAL A O 1
ATOM 1684 N N . ALA A 1 230 ? 6.411 1.924 6.952 1.00 90.44 230 ALA A N 1
ATOM 1685 C CA . ALA A 1 230 ? 7.193 0.806 6.442 1.00 90.44 230 ALA A CA 1
ATOM 1686 C C . ALA A 1 230 ? 7.579 1.082 4.977 1.00 90.44 230 ALA A C 1
ATOM 1688 O O . ALA A 1 230 ? 6.777 1.652 4.225 1.00 90.44 230 ALA A O 1
ATOM 1689 N N . PRO A 1 231 ? 8.791 0.693 4.553 1.00 83.50 231 PRO A N 1
ATOM 1690 C CA . PRO A 1 231 ? 9.276 1.004 3.219 1.00 83.50 231 PRO A CA 1
ATOM 1691 C C . PRO A 1 231 ? 8.395 0.355 2.146 1.00 83.50 231 PRO A C 1
ATOM 1693 O O . PRO A 1 231 ? 8.069 -0.829 2.222 1.00 83.50 231 PRO A O 1
ATOM 1696 N N . HIS A 1 232 ? 8.044 1.122 1.116 1.00 76.12 232 HIS A N 1
ATOM 1697 C CA . HIS A 1 232 ? 7.424 0.586 -0.093 1.00 76.12 232 HIS A CA 1
ATOM 1698 C C . HIS A 1 232 ? 8.500 0.171 -1.108 1.00 76.12 232 HIS A C 1
ATOM 1700 O O . HIS A 1 232 ? 9.657 0.597 -1.034 1.00 76.12 232 HIS A O 1
ATOM 1706 N N . LEU A 1 233 ? 8.121 -0.667 -2.076 1.00 71.69 233 LEU A N 1
ATOM 1707 C CA . LEU A 1 233 ? 9.037 -1.100 -3.129 1.00 71.69 233 LEU A CA 1
ATOM 1708 C C . LEU A 1 233 ? 9.262 0.019 -4.151 1.00 71.69 233 LEU A C 1
ATOM 1710 O O . LEU A 1 233 ? 8.309 0.611 -4.646 1.00 71.69 233 LEU A O 1
ATOM 1714 N N . CYS A 1 234 ? 10.519 0.266 -4.518 1.00 61.38 234 CYS A N 1
ATOM 1715 C CA . CYS A 1 234 ? 10.885 1.197 -5.584 1.00 61.38 234 CYS A CA 1
ATOM 1716 C C . CYS A 1 234 ? 12.097 0.655 -6.374 1.00 61.38 234 CYS A C 1
ATOM 1718 O O . CYS A 1 234 ? 13.028 0.142 -5.747 1.00 61.38 234 CYS A O 1
ATOM 1720 N N . PRO A 1 235 ? 12.108 0.730 -7.721 1.00 58.25 235 PRO A N 1
ATOM 1721 C CA . PRO A 1 235 ? 10.970 1.045 -8.586 1.00 58.25 235 PRO A CA 1
ATOM 1722 C C . PRO A 1 235 ? 9.907 -0.072 -8.573 1.00 58.25 235 PRO A C 1
ATOM 1724 O O . PRO A 1 235 ? 10.190 -1.250 -8.300 1.00 58.25 235 PRO A O 1
ATOM 1727 N N . LEU A 1 236 ? 8.666 0.326 -8.859 1.00 61.12 236 LEU A N 1
ATOM 1728 C CA . LEU A 1 236 ? 7.498 -0.544 -8.989 1.00 61.12 236 LEU A CA 1
ATOM 1729 C C . LEU A 1 236 ? 6.976 -0.470 -10.426 1.00 61.12 236 LEU A C 1
ATOM 1731 O O . LEU A 1 236 ? 6.302 0.488 -10.798 1.00 61.12 236 LEU A O 1
ATOM 1735 N N . ASP A 1 237 ? 7.283 -1.500 -11.211 1.00 61.12 237 ASP A N 1
ATOM 1736 C CA . ASP A 1 237 ? 6.836 -1.649 -12.607 1.00 61.12 237 ASP A CA 1
ATOM 1737 C C . ASP A 1 237 ? 5.686 -2.667 -12.746 1.00 61.12 237 ASP A C 1
ATOM 1739 O O . ASP A 1 237 ? 5.414 -3.238 -13.799 1.00 61.12 237 ASP A O 1
ATOM 1743 N N . VAL A 1 238 ? 5.003 -2.953 -11.633 1.00 60.66 238 VAL A N 1
ATOM 1744 C CA . VAL A 1 238 ? 3.882 -3.894 -11.603 1.00 60.66 238 VAL A CA 1
ATOM 1745 C C . VAL A 1 238 ? 2.580 -3.117 -11.622 1.00 60.66 238 VAL A C 1
ATOM 1747 O O . VAL A 1 238 ? 2.307 -2.297 -10.746 1.00 60.66 238 VAL A O 1
ATOM 1750 N N . SER A 1 239 ? 1.743 -3.409 -12.617 1.00 63.38 239 SER A N 1
ATOM 1751 C CA . SER A 1 239 ? 0.391 -2.863 -12.671 1.00 63.38 239 SER A CA 1
ATOM 1752 C C . SER A 1 239 ? -0.416 -3.292 -11.433 1.00 63.38 239 SER A C 1
ATOM 1754 O O . SER A 1 239 ? -0.457 -4.490 -11.149 1.00 63.38 239 SER A O 1
ATOM 1756 N N . PRO A 1 240 ? -1.170 -2.381 -10.783 1.00 59.91 240 PRO A N 1
ATOM 1757 C CA . PRO A 1 240 ? -2.101 -2.699 -9.689 1.00 59.91 240 PRO A CA 1
ATOM 1758 C C . PRO A 1 240 ? -3.245 -3.665 -10.050 1.00 59.91 240 PRO A C 1
ATOM 1760 O O . PRO A 1 240 ? -4.076 -3.993 -9.205 1.00 59.91 240 PRO A O 1
ATOM 1763 N N . PHE A 1 241 ? -3.327 -4.094 -11.312 1.00 62.69 241 PHE A N 1
ATOM 1764 C CA . PHE A 1 241 ? -4.284 -5.086 -11.807 1.00 62.69 241 PHE A CA 1
ATOM 1765 C C . PHE A 1 241 ? -3.617 -6.415 -12.203 1.00 62.69 241 PHE A C 1
ATOM 1767 O O . PHE A 1 241 ? -4.301 -7.320 -12.688 1.00 62.69 241 PHE A O 1
ATOM 1774 N N . ASN A 1 242 ? -2.295 -6.531 -12.035 1.00 65.75 242 ASN A N 1
ATOM 1775 C CA . ASN A 1 242 ? -1.522 -7.742 -12.290 1.00 65.75 242 ASN A CA 1
ATOM 1776 C C . ASN A 1 242 ? -1.200 -8.445 -10.962 1.00 65.75 242 ASN A C 1
ATOM 1778 O O . ASN A 1 242 ? -0.510 -7.878 -10.117 1.00 65.75 242 ASN A O 1
ATOM 1782 N N . PHE A 1 243 ? -1.696 -9.672 -10.799 1.00 75.00 243 PHE A N 1
ATOM 1783 C CA . PHE A 1 243 ? -1.505 -10.498 -9.600 1.00 75.00 243 PHE A CA 1
ATOM 1784 C C . PHE A 1 243 ? -0.408 -11.562 -9.778 1.00 75.00 243 PHE A C 1
ATOM 1786 O O . PHE A 1 243 ? 0.010 -12.176 -8.803 1.00 75.00 243 PHE A O 1
ATOM 1793 N N . ASP A 1 244 ? 0.133 -11.736 -10.987 1.00 73.12 244 ASP A N 1
ATOM 1794 C CA . ASP A 1 244 ? 1.101 -12.802 -11.293 1.00 73.12 244 ASP A CA 1
ATOM 1795 C C . ASP A 1 244 ? 2.463 -12.593 -10.601 1.00 73.12 244 ASP A C 1
ATOM 1797 O O . ASP A 1 244 ? 3.291 -13.500 -10.546 1.00 73.12 244 ASP A O 1
ATOM 1801 N N . GLN A 1 245 ? 2.710 -11.395 -10.061 1.00 79.00 245 GLN A N 1
ATOM 1802 C CA . GLN A 1 245 ? 3.950 -11.043 -9.365 1.00 79.00 245 GLN A CA 1
ATOM 1803 C C . GLN A 1 245 ? 3.821 -11.006 -7.835 1.00 79.00 245 GLN A C 1
ATOM 1805 O O . GLN A 1 245 ? 4.789 -10.643 -7.164 1.00 79.00 245 GLN A O 1
ATOM 1810 N N . SER A 1 246 ? 2.676 -11.394 -7.260 1.00 86.44 246 SER A N 1
ATOM 1811 C CA . SER A 1 246 ? 2.432 -11.317 -5.810 1.00 86.44 246 SER A CA 1
ATOM 1812 C C . SER A 1 246 ? 3.543 -11.968 -4.981 1.00 86.44 246 SER A C 1
ATOM 1814 O O . SER A 1 246 ? 4.058 -11.344 -4.058 1.00 86.44 246 SER A O 1
ATOM 1816 N N . ALA A 1 247 ? 3.993 -13.172 -5.353 1.00 83.94 247 ALA A N 1
ATOM 1817 C CA . ALA A 1 247 ? 5.061 -13.876 -4.639 1.00 83.94 247 ALA A CA 1
ATOM 1818 C C . ALA A 1 247 ? 6.383 -13.083 -4.615 1.00 83.94 247 ALA A C 1
ATOM 1820 O O . ALA A 1 247 ? 7.008 -12.932 -3.566 1.00 83.94 247 ALA A O 1
ATOM 1821 N N . ALA A 1 248 ? 6.792 -12.529 -5.761 1.00 82.25 248 ALA A N 1
ATOM 1822 C CA . ALA A 1 248 ? 8.016 -11.739 -5.865 1.00 82.25 248 ALA A CA 1
ATOM 1823 C C . ALA A 1 248 ? 7.914 -10.417 -5.086 1.00 82.25 248 ALA A C 1
ATOM 1825 O O . ALA A 1 248 ? 8.888 -9.981 -4.471 1.00 82.25 248 ALA A O 1
ATOM 1826 N N . LEU A 1 249 ? 6.735 -9.786 -5.091 1.00 85.94 249 LEU A N 1
ATOM 1827 C CA . LEU A 1 249 ? 6.472 -8.563 -4.334 1.00 85.94 249 LEU A CA 1
ATOM 1828 C C . LEU A 1 249 ? 6.535 -8.805 -2.821 1.00 85.94 249 LEU A C 1
ATOM 1830 O O . LEU A 1 249 ? 7.163 -8.017 -2.116 1.00 85.94 249 LEU A O 1
ATOM 1834 N N . ILE A 1 250 ? 5.953 -9.906 -2.335 1.00 90.62 250 ILE A N 1
ATOM 1835 C CA . ILE A 1 250 ? 5.994 -10.300 -0.917 1.00 90.62 250 ILE A CA 1
ATOM 1836 C C . ILE A 1 250 ? 7.440 -10.480 -0.449 1.00 90.62 250 ILE A C 1
ATOM 1838 O O . ILE A 1 250 ? 7.842 -9.893 0.557 1.00 90.62 250 ILE A O 1
ATOM 1842 N N . GLU A 1 251 ? 8.245 -11.241 -1.195 1.00 88.62 251 GLU A N 1
ATOM 1843 C CA . GLU A 1 251 ? 9.637 -11.500 -0.815 1.00 88.62 251 GLU A CA 1
ATOM 1844 C C . GLU A 1 251 ? 10.486 -10.226 -0.816 1.00 88.62 251 GLU A C 1
ATOM 1846 O O . GLU A 1 251 ? 11.199 -9.954 0.153 1.00 88.62 251 GLU A O 1
ATOM 1851 N N . ARG A 1 252 ? 10.365 -9.388 -1.854 1.00 85.50 252 ARG A N 1
ATOM 1852 C CA . ARG A 1 252 ? 11.066 -8.095 -1.906 1.00 85.50 252 ARG A CA 1
ATOM 1853 C C . ARG A 1 252 ? 10.685 -7.201 -0.726 1.00 85.50 252 ARG A C 1
ATOM 1855 O O . ARG A 1 252 ? 11.567 -6.621 -0.093 1.00 85.50 252 ARG A O 1
ATOM 1862 N N . ALA A 1 253 ? 9.390 -7.101 -0.425 1.00 89.75 253 ALA A N 1
ATOM 1863 C CA . ALA A 1 253 ? 8.888 -6.244 0.645 1.00 89.75 253 ALA A CA 1
ATOM 1864 C C . ALA A 1 253 ? 9.360 -6.726 2.019 1.00 89.75 253 ALA A C 1
ATOM 1866 O O . ALA A 1 253 ? 9.743 -5.915 2.860 1.00 89.75 253 ALA A O 1
ATOM 1867 N N . SER A 1 254 ? 9.407 -8.041 2.226 1.00 91.12 254 SER A N 1
ATOM 1868 C CA . SER A 1 254 ? 9.957 -8.645 3.437 1.00 91.12 254 SER A CA 1
ATOM 1869 C C . SER A 1 254 ? 11.448 -8.342 3.600 1.00 91.12 254 SER A C 1
ATOM 1871 O O . SER A 1 254 ? 11.853 -7.863 4.656 1.00 91.12 254 SER A O 1
ATOM 1873 N N . VAL A 1 255 ? 12.273 -8.518 2.562 1.00 88.56 255 VAL A N 1
ATOM 1874 C CA . VAL A 1 255 ? 13.709 -8.183 2.640 1.00 88.56 255 VAL A CA 1
ATOM 1875 C C . VAL A 1 255 ? 13.918 -6.709 2.998 1.00 88.56 255 VAL A C 1
ATOM 1877 O O . VAL A 1 255 ? 14.702 -6.395 3.895 1.00 88.56 255 VAL A O 1
ATOM 1880 N N . GLN A 1 256 ? 13.192 -5.803 2.338 1.00 85.94 256 GLN A N 1
ATOM 1881 C CA . GLN A 1 256 ? 13.322 -4.366 2.574 1.00 85.94 256 GLN A CA 1
ATOM 1882 C C . GLN A 1 256 ? 12.812 -3.956 3.963 1.00 85.94 256 GLN A C 1
ATOM 1884 O O . GLN A 1 256 ? 13.454 -3.156 4.642 1.00 85.94 256 GLN A O 1
ATOM 1889 N N . THR A 1 257 ? 11.697 -4.534 4.418 1.00 92.19 257 THR A N 1
ATOM 1890 C CA . THR A 1 257 ? 11.137 -4.250 5.748 1.00 92.19 257 THR A CA 1
ATOM 1891 C C . THR A 1 257 ? 12.055 -4.759 6.851 1.00 92.19 257 THR A C 1
ATOM 1893 O O . THR A 1 257 ? 12.276 -4.044 7.822 1.00 92.19 257 THR A O 1
ATOM 1896 N N . ARG A 1 258 ? 12.658 -5.943 6.691 1.00 91.88 258 ARG A N 1
ATOM 1897 C CA . ARG A 1 258 ? 13.642 -6.458 7.650 1.00 91.88 258 ARG A CA 1
ATOM 1898 C C . ARG A 1 258 ? 14.846 -5.532 7.771 1.00 91.88 258 ARG A C 1
ATOM 1900 O O . ARG A 1 258 ? 15.190 -5.138 8.877 1.00 91.88 258 ARG A O 1
ATOM 1907 N N . ALA A 1 259 ? 15.422 -5.117 6.642 1.00 89.56 259 ALA A N 1
ATOM 1908 C CA . ALA A 1 259 ? 16.544 -4.180 6.639 1.00 89.56 259 ALA A CA 1
ATOM 1909 C C . ALA A 1 259 ? 16.187 -2.840 7.311 1.00 89.56 259 ALA A C 1
ATOM 1911 O O . ALA A 1 259 ? 16.998 -2.274 8.039 1.00 89.56 259 ALA A O 1
ATOM 1912 N N . TRP A 1 260 ? 14.964 -2.346 7.099 1.00 91.94 260 TRP A N 1
ATOM 1913 C CA . TRP A 1 260 ? 14.463 -1.139 7.755 1.00 91.94 260 TRP A CA 1
ATOM 1914 C C . TRP A 1 260 ? 14.287 -1.317 9.269 1.00 91.94 260 TRP A C 1
ATOM 1916 O O . TRP A 1 260 ? 14.681 -0.435 10.031 1.00 91.94 260 TRP A O 1
ATOM 1926 N N . LEU A 1 261 ? 13.762 -2.459 9.721 1.00 93.56 261 LEU A N 1
ATOM 1927 C CA . LEU A 1 261 ? 13.658 -2.785 11.147 1.00 93.56 261 LEU A CA 1
ATOM 1928 C C . LEU A 1 261 ? 15.042 -2.877 11.804 1.00 93.56 261 LEU A C 1
ATOM 1930 O O . LEU A 1 261 ? 15.257 -2.255 12.844 1.00 93.56 261 LEU A O 1
ATOM 1934 N N . ASP A 1 262 ? 15.988 -3.571 11.167 1.00 91.12 262 ASP A N 1
ATOM 1935 C CA . ASP A 1 262 ? 17.371 -3.719 11.643 1.00 91.12 262 ASP A CA 1
ATOM 1936 C C . ASP A 1 262 ? 18.096 -2.364 11.741 1.00 91.12 262 ASP A C 1
ATOM 1938 O O . ASP A 1 262 ? 18.908 -2.144 12.641 1.00 91.12 262 ASP A O 1
ATOM 1942 N N . ALA A 1 263 ? 17.767 -1.425 10.849 1.00 90.50 263 ALA A N 1
ATOM 1943 C CA . ALA A 1 263 ? 18.269 -0.053 10.870 1.00 90.50 263 ALA A CA 1
ATOM 1944 C C . ALA A 1 263 ? 17.575 0.851 11.911 1.00 90.50 263 ALA A C 1
ATOM 1946 O O . ALA A 1 263 ? 17.874 2.043 11.985 1.00 90.50 263 ALA A O 1
ATOM 1947 N N . GLY A 1 264 ? 16.656 0.314 12.720 1.00 91.12 264 GLY A N 1
ATOM 1948 C CA . GLY A 1 264 ? 15.929 1.076 13.731 1.00 91.12 264 GLY A CA 1
ATOM 1949 C C . GLY A 1 264 ? 14.787 1.915 13.160 1.00 91.12 264 GLY A C 1
ATOM 1950 O O . GLY A 1 264 ? 14.461 2.956 13.720 1.00 91.12 264 GLY A O 1
ATOM 1951 N N . GLY A 1 265 ? 14.149 1.476 12.073 1.00 87.94 265 GLY A N 1
ATOM 1952 C CA . GLY A 1 265 ? 13.065 2.202 11.401 1.00 87.94 265 GLY A CA 1
ATOM 1953 C C . GLY A 1 265 ? 11.845 2.531 12.274 1.00 87.94 265 GLY A C 1
ATOM 1954 O O . GLY A 1 265 ? 11.093 3.457 11.981 1.00 87.94 265 GLY A O 1
ATOM 1955 N N . LEU A 1 266 ? 11.679 1.822 13.393 1.00 92.44 266 LEU A N 1
ATOM 1956 C CA . LEU A 1 266 ? 10.648 2.087 14.401 1.00 92.44 266 LEU A CA 1
ATOM 1957 C C . LEU A 1 266 ? 11.123 2.971 15.567 1.00 92.44 266 LEU A C 1
ATOM 1959 O O . LEU A 1 266 ? 10.332 3.271 16.458 1.00 92.44 266 LEU A O 1
ATOM 1963 N N . ALA A 1 267 ? 12.394 3.383 15.591 1.00 87.19 267 ALA A N 1
ATOM 1964 C CA . ALA A 1 267 ? 12.966 4.187 16.671 1.00 87.19 267 ALA A CA 1
ATOM 1965 C C . ALA A 1 267 ? 12.616 5.679 16.565 1.00 87.19 267 ALA A C 1
ATOM 1967 O O . ALA A 1 267 ? 12.669 6.388 17.568 1.00 87.19 267 ALA A O 1
ATOM 1968 N N . GLN A 1 268 ? 12.280 6.164 15.367 1.00 80.00 268 GLN A N 1
ATOM 1969 C CA . GLN A 1 268 ? 11.888 7.552 15.122 1.00 80.00 268 GLN A CA 1
ATOM 1970 C C . GLN A 1 268 ? 10.649 7.595 14.227 1.00 80.00 268 GLN A C 1
ATOM 1972 O O . GLN A 1 268 ? 10.474 6.743 13.353 1.00 80.00 268 GLN A O 1
ATOM 1977 N N . ALA A 1 269 ? 9.770 8.564 14.482 1.00 80.75 269 ALA A N 1
ATOM 1978 C CA . ALA A 1 269 ? 8.630 8.827 13.615 1.00 80.75 269 ALA A CA 1
ATOM 1979 C C . ALA A 1 269 ? 9.125 9.321 12.248 1.00 80.75 269 ALA A C 1
ATOM 1981 O O . ALA A 1 269 ? 10.062 10.115 12.170 1.00 80.75 269 ALA A O 1
ATOM 1982 N N . THR A 1 270 ? 8.473 8.863 11.185 1.00 78.19 270 THR A N 1
ATOM 1983 C CA . THR A 1 270 ? 8.765 9.252 9.809 1.00 78.19 270 THR A CA 1
ATOM 1984 C C . THR A 1 270 ? 8.506 10.740 9.625 1.00 78.19 270 THR A C 1
ATOM 1986 O O . THR A 1 270 ? 7.399 11.231 9.873 1.00 78.19 270 THR A O 1
ATOM 1989 N N . SER A 1 271 ? 9.518 11.467 9.160 1.00 66.62 271 SER A N 1
ATOM 1990 C CA . SER A 1 271 ? 9.351 12.877 8.821 1.00 66.62 271 SER A CA 1
ATOM 1991 C C . SER A 1 271 ? 8.653 13.041 7.459 1.00 66.62 271 SER A C 1
ATOM 1993 O O . SER A 1 271 ? 8.852 12.227 6.558 1.00 66.62 271 SER A O 1
ATOM 1995 N N . PRO A 1 272 ? 7.856 14.107 7.239 1.00 62.38 272 PRO A N 1
ATOM 1996 C CA . PRO A 1 272 ? 7.302 14.394 5.912 1.00 62.38 272 PRO A CA 1
ATOM 1997 C C . PRO A 1 272 ? 8.377 14.522 4.818 1.00 62.38 272 PRO A C 1
ATOM 1999 O O . PRO A 1 272 ? 8.118 14.153 3.681 1.00 62.38 272 PRO A O 1
ATOM 2002 N N . ALA A 1 273 ? 9.587 14.972 5.170 1.00 56.62 273 ALA A N 1
ATOM 2003 C CA . ALA A 1 273 ? 10.726 15.081 4.255 1.00 56.62 273 ALA A CA 1
ATOM 2004 C C . ALA A 1 273 ? 11.311 13.715 3.838 1.00 56.62 273 ALA A C 1
ATOM 2006 O O . ALA A 1 273 ? 11.850 13.595 2.747 1.00 56.62 273 ALA A O 1
ATOM 2007 N N . GLU A 1 274 ? 11.173 12.665 4.656 1.00 55.78 274 GLU A N 1
ATOM 2008 C CA . GLU A 1 274 ? 11.506 11.284 4.252 1.00 55.78 274 GLU A CA 1
ATOM 2009 C C . GLU A 1 274 ? 10.491 10.704 3.258 1.00 55.78 274 GLU A C 1
ATOM 2011 O O . GLU A 1 274 ? 10.758 9.696 2.606 1.00 55.78 274 GLU A O 1
ATOM 2016 N N . LEU A 1 275 ? 9.315 11.328 3.150 1.00 55.12 275 LEU A N 1
ATOM 2017 C CA . LEU A 1 275 ? 8.275 10.962 2.194 1.00 55.12 275 LEU A CA 1
ATOM 2018 C C . LEU A 1 275 ? 8.254 11.867 0.965 1.00 55.12 275 LEU A C 1
ATOM 2020 O O . LEU A 1 275 ? 7.652 11.457 -0.029 1.00 55.12 275 LEU A O 1
ATOM 2024 N N . GLU A 1 276 ? 8.932 13.023 1.010 1.00 46.97 276 GLU A N 1
ATOM 2025 C CA . GLU A 1 276 ? 9.317 13.818 -0.161 1.00 46.97 276 GLU A CA 1
ATOM 2026 C C . GLU A 1 276 ? 10.280 12.986 -1.020 1.00 46.97 276 GLU A C 1
ATOM 2028 O O . GLU A 1 276 ? 11.501 13.124 -1.006 1.00 46.97 276 GLU A O 1
ATOM 2033 N N . HIS A 1 277 ? 9.697 12.057 -1.767 1.00 45.16 277 HIS A N 1
ATOM 2034 C CA . HIS A 1 277 ? 10.382 11.302 -2.791 1.00 45.16 277 HIS A CA 1
ATOM 2035 C C . HIS A 1 277 ? 10.423 12.171 -4.040 1.00 45.16 277 HIS A C 1
ATOM 2037 O O . HIS A 1 277 ? 9.428 12.311 -4.753 1.00 45.16 277 HIS A O 1
ATOM 2043 N N . ASP A 1 278 ? 11.588 12.747 -4.322 1.00 36.25 278 ASP A N 1
ATOM 2044 C CA . ASP A 1 278 ? 11.856 13.312 -5.635 1.00 36.25 278 ASP A CA 1
ATOM 2045 C C . ASP A 1 278 ? 11.931 12.161 -6.654 1.00 36.25 278 ASP A C 1
ATOM 2047 O O . ASP A 1 278 ? 12.967 11.520 -6.856 1.00 36.25 278 ASP A O 1
ATOM 2051 N N . HIS A 1 279 ? 10.787 11.852 -7.269 1.00 37.44 279 HIS A N 1
ATOM 2052 C CA . HIS A 1 279 ? 10.675 10.819 -8.296 1.00 37.44 279 HIS A CA 1
ATOM 2053 C C . HIS A 1 279 ? 11.606 11.080 -9.492 1.00 37.44 279 HIS A C 1
ATOM 2055 O O . HIS A 1 279 ? 12.001 10.119 -10.154 1.00 37.44 279 HIS A O 1
ATOM 2061 N N . ALA A 1 280 ? 12.012 12.334 -9.740 1.00 33.50 280 ALA A N 1
ATOM 2062 C CA . ALA A 1 280 ? 12.985 12.653 -10.781 1.00 33.50 280 ALA A CA 1
ATOM 2063 C C . ALA A 1 280 ? 14.421 12.255 -10.395 1.00 33.50 280 ALA A C 1
ATOM 2065 O O . ALA A 1 280 ? 15.207 11.902 -11.273 1.00 33.50 280 ALA A O 1
ATOM 2066 N N . ALA A 1 281 ? 14.764 12.240 -9.103 1.00 29.91 281 ALA A N 1
ATOM 2067 C CA . ALA A 1 281 ? 16.113 11.912 -8.641 1.00 29.91 281 ALA A CA 1
ATOM 2068 C C . ALA A 1 281 ? 16.375 10.397 -8.501 1.00 29.91 281 ALA A C 1
ATOM 2070 O O . ALA A 1 281 ? 17.524 9.971 -8.602 1.00 29.91 281 ALA A O 1
ATOM 2071 N N . MET A 1 282 ? 15.337 9.578 -8.274 1.00 32.78 282 MET A N 1
ATOM 2072 C CA . MET A 1 282 ? 15.491 8.169 -7.859 1.00 32.78 282 MET A CA 1
ATOM 2073 C C . MET A 1 282 ? 15.052 7.125 -8.907 1.00 32.78 282 MET A C 1
ATOM 2075 O O . MET A 1 282 ? 15.511 5.986 -8.850 1.00 32.78 282 MET A O 1
ATOM 2079 N N . MET A 1 283 ? 14.252 7.506 -9.917 1.00 34.72 283 MET A N 1
ATOM 2080 C CA . MET A 1 283 ? 14.004 6.684 -11.126 1.00 34.72 283 MET A CA 1
ATOM 2081 C C . MET A 1 283 ? 15.252 6.478 -11.992 1.00 34.72 283 MET A C 1
ATOM 2083 O O . MET A 1 283 ? 15.279 5.661 -12.909 1.00 34.72 283 MET A O 1
ATOM 2087 N N . MET A 1 284 ? 16.297 7.229 -11.681 1.00 36.19 284 MET A N 1
ATOM 2088 C CA . MET A 1 284 ? 17.535 7.256 -12.409 1.00 36.19 284 MET A CA 1
ATOM 2089 C C . MET A 1 284 ? 18.609 6.634 -11.522 1.00 36.19 284 MET A C 1
ATOM 2091 O O . MET A 1 284 ? 19.313 7.327 -10.790 1.00 36.19 284 MET A O 1
ATOM 2095 N N . GLY A 1 285 ? 18.873 5.335 -11.702 1.00 43.31 285 GLY A N 1
ATOM 2096 C CA . GLY A 1 285 ? 20.294 4.986 -11.795 1.00 43.31 285 GLY A CA 1
ATOM 2097 C C . GLY A 1 285 ? 20.949 6.000 -12.753 1.00 43.31 285 GLY A C 1
ATOM 2098 O O . GLY A 1 285 ? 20.256 6.466 -13.663 1.00 43.31 285 GLY A O 1
ATOM 2099 N N . PRO A 1 286 ? 22.209 6.427 -12.534 1.00 54.34 286 PRO A N 1
ATOM 2100 C CA . PRO A 1 286 ? 22.794 7.526 -13.300 1.00 54.34 286 PRO A CA 1
ATOM 2101 C C . PRO A 1 286 ? 22.470 7.330 -14.784 1.00 54.34 286 PRO A C 1
ATOM 2103 O O . PRO A 1 286 ? 22.699 6.216 -15.271 1.00 54.34 286 PRO A O 1
ATOM 2106 N N . PRO A 1 287 ? 21.881 8.338 -15.462 1.00 66.38 287 PRO A N 1
ATOM 2107 C CA . PRO A 1 287 ? 21.346 8.164 -16.802 1.00 66.38 287 PRO A CA 1
ATOM 2108 C C . PRO A 1 287 ? 22.349 7.452 -17.695 1.00 66.38 287 PRO A C 1
ATOM 2110 O O . PRO A 1 287 ? 23.565 7.677 -17.594 1.00 66.38 287 PRO A O 1
ATOM 2113 N N . ALA A 1 288 ? 21.833 6.602 -18.579 1.00 81.12 288 ALA A N 1
ATOM 2114 C CA . ALA A 1 288 ? 22.646 5.987 -19.607 1.00 81.12 288 ALA A CA 1
ATOM 2115 C C . ALA A 1 288 ? 23.437 7.073 -20.344 1.00 81.12 288 ALA A C 1
ATOM 2117 O O . ALA A 1 288 ? 22.985 8.213 -20.483 1.00 81.12 288 ALA A O 1
ATOM 2118 N N . ALA A 1 289 ? 24.666 6.739 -20.737 1.00 86.12 289 ALA A N 1
ATOM 2119 C CA . ALA A 1 289 ? 25.593 7.706 -21.322 1.00 86.12 289 ALA A CA 1
ATOM 2120 C C . ALA A 1 289 ? 25.789 8.983 -20.473 1.00 86.12 289 ALA A C 1
ATOM 2122 O O . ALA A 1 289 ? 26.058 10.049 -21.011 1.00 86.12 289 ALA A O 1
ATOM 2123 N N . GLY A 1 290 ? 25.642 8.908 -19.144 1.00 83.06 290 GLY A N 1
ATOM 2124 C CA . GLY A 1 290 ? 25.829 10.055 -18.252 1.00 83.06 290 GLY A CA 1
ATOM 2125 C C . GLY A 1 290 ? 24.817 11.187 -18.449 1.00 83.06 290 GLY A C 1
ATOM 2126 O O . GLY A 1 290 ? 25.097 12.300 -18.018 1.00 83.06 290 GLY A O 1
ATOM 2127 N N . GLY A 1 291 ? 23.668 10.921 -19.082 1.00 82.94 291 GLY A N 1
ATOM 2128 C CA . GLY A 1 291 ? 22.629 11.928 -19.340 1.00 82.94 291 GLY A CA 1
ATOM 2129 C C . GLY A 1 291 ? 22.715 12.579 -20.711 1.00 82.94 291 GLY A C 1
ATOM 2130 O O . GLY A 1 291 ? 21.930 13.479 -20.990 1.00 82.94 291 GLY A O 1
ATOM 2131 N N . TYR A 1 292 ? 23.639 12.139 -21.564 1.00 92.56 292 TYR A N 1
ATOM 2132 C CA . TYR A 1 292 ? 23.736 12.625 -22.933 1.00 92.56 292 TYR A CA 1
ATOM 2133 C C . TYR A 1 292 ? 22.724 11.942 -23.851 1.00 92.56 292 TYR A C 1
ATOM 2135 O O . TYR A 1 292 ? 22.463 10.742 -23.753 1.00 92.56 292 TYR A O 1
ATOM 2143 N N . ASP A 1 293 ? 22.202 12.731 -24.784 1.00 93.38 293 ASP A N 1
ATOM 2144 C CA . ASP A 1 293 ? 21.322 12.282 -25.850 1.00 93.38 293 ASP A CA 1
ATOM 2145 C C . ASP A 1 293 ? 22.106 11.415 -26.835 1.00 93.38 293 ASP A C 1
ATOM 2147 O O . ASP A 1 293 ? 22.890 11.912 -27.645 1.00 93.38 293 ASP A O 1
ATOM 2151 N N . VAL A 1 294 ? 21.879 10.104 -26.779 1.00 94.56 294 VAL A N 1
ATOM 2152 C CA . VAL A 1 294 ? 22.588 9.125 -27.612 1.00 94.56 294 VAL A CA 1
ATOM 2153 C C . VAL A 1 294 ? 22.293 9.252 -29.107 1.00 94.56 294 VAL A C 1
ATOM 2155 O O . VAL A 1 294 ? 23.124 8.854 -29.918 1.00 94.56 294 VAL A O 1
ATOM 2158 N N . VAL A 1 295 ? 21.166 9.855 -29.497 1.00 94.75 295 VAL A N 1
ATOM 2159 C CA . VAL A 1 295 ? 20.855 10.128 -30.909 1.00 94.75 295 VAL A CA 1
ATOM 2160 C C . VAL A 1 295 ? 21.697 11.289 -31.422 1.00 94.75 295 VAL A C 1
ATOM 2162 O O . VAL A 1 295 ? 22.178 11.247 -32.555 1.00 94.75 295 VAL A O 1
ATOM 2165 N N . SER A 1 296 ? 21.961 12.285 -30.571 1.00 94.00 296 SER A N 1
ATOM 2166 C CA . SER A 1 296 ? 22.752 13.463 -30.944 1.00 94.00 296 SER A CA 1
ATOM 2167 C C . SER A 1 296 ? 24.204 13.149 -31.332 1.00 94.00 296 SER A C 1
ATOM 2169 O O . SER A 1 296 ? 24.788 13.893 -32.114 1.00 94.00 296 SER A O 1
ATOM 2171 N N . TYR A 1 297 ? 24.766 12.022 -30.876 1.00 93.06 297 TYR A N 1
ATOM 2172 C CA . TYR A 1 297 ? 26.106 11.566 -31.277 1.00 93.06 297 TYR A CA 1
ATOM 2173 C C . TYR A 1 297 ? 26.213 11.276 -32.778 1.00 93.06 297 TYR A C 1
ATOM 2175 O O . TYR A 1 297 ? 27.296 11.365 -33.347 1.00 93.06 297 TYR A O 1
ATOM 2183 N N . PHE A 1 298 ? 25.099 10.925 -33.422 1.00 91.62 298 PHE A N 1
ATOM 2184 C CA . PHE A 1 298 ? 25.051 10.561 -34.838 1.00 91.62 298 PHE A CA 1
ATOM 2185 C C . PHE A 1 298 ? 24.659 11.736 -35.743 1.00 91.62 298 PHE A C 1
ATOM 2187 O O . PHE A 1 298 ? 24.489 11.542 -36.947 1.00 91.62 298 PHE A O 1
ATOM 2194 N N . ALA A 1 299 ? 24.491 12.940 -35.187 1.00 85.38 299 ALA A N 1
ATOM 2195 C CA . ALA A 1 299 ? 24.245 14.143 -35.968 1.00 85.38 299 ALA A CA 1
ATOM 2196 C C . ALA A 1 299 ? 25.555 14.650 -36.599 1.00 85.38 299 ALA A C 1
ATOM 2198 O O . ALA A 1 299 ? 26.584 14.744 -35.926 1.00 85.38 299 ALA A O 1
ATOM 2199 N N . ASP A 1 300 ? 25.518 15.004 -37.886 1.00 62.97 300 ASP A N 1
ATOM 2200 C CA . ASP A 1 300 ? 26.699 15.460 -38.626 1.00 62.97 300 ASP A CA 1
ATOM 2201 C C . ASP A 1 300 ? 27.354 16.687 -37.958 1.00 62.97 300 ASP A C 1
ATOM 2203 O O . ASP A 1 300 ? 26.797 17.785 -37.935 1.00 62.97 300 ASP A O 1
ATOM 2207 N N . GLY A 1 301 ? 28.569 16.496 -37.428 1.00 63.50 301 GLY A N 1
ATOM 2208 C CA . GLY A 1 301 ? 29.434 17.562 -36.904 1.00 63.50 301 GLY A CA 1
ATOM 2209 C C . GLY A 1 301 ? 29.073 18.128 -35.522 1.00 63.50 301 GLY A C 1
ATOM 2210 O O . GLY A 1 301 ? 29.632 19.158 -35.143 1.00 63.50 301 GLY A O 1
ATOM 2211 N N . GLY A 1 302 ? 28.159 17.502 -34.772 1.00 58.94 302 GLY A N 1
ATOM 2212 C CA . GLY A 1 302 ? 27.661 18.018 -33.492 1.00 58.94 302 GLY A CA 1
ATOM 2213 C C . GLY A 1 302 ? 28.395 17.501 -32.249 1.00 58.94 302 GLY A C 1
ATOM 2214 O O . GLY A 1 302 ? 28.724 16.324 -32.136 1.00 58.94 302 GLY A O 1
ATOM 2215 N N . THR A 1 303 ? 28.605 18.379 -31.266 1.00 77.44 303 THR A N 1
ATOM 2216 C CA . THR A 1 303 ? 28.882 17.980 -29.876 1.00 77.44 303 THR A CA 1
ATOM 2217 C C . THR A 1 303 ? 27.649 17.258 -29.322 1.00 77.44 303 THR A C 1
ATOM 2219 O O . THR A 1 303 ? 26.544 17.779 -29.509 1.00 77.44 303 THR A O 1
ATOM 2222 N N . PRO A 1 304 ? 27.794 16.117 -28.620 1.00 88.56 304 PRO A N 1
ATOM 2223 C CA . PRO A 1 304 ? 26.650 15.433 -28.034 1.00 88.56 304 PRO A CA 1
ATOM 2224 C C . PRO A 1 304 ? 25.896 16.369 -27.086 1.00 88.56 304 PRO A C 1
ATOM 2226 O O . PRO A 1 304 ? 26.489 17.082 -26.270 1.00 88.56 304 PRO A O 1
ATOM 2229 N N . MET A 1 305 ? 24.577 16.388 -27.224 1.00 91.88 305 MET A N 1
ATOM 2230 C CA . MET A 1 305 ? 23.692 17.238 -26.442 1.00 91.88 305 MET A CA 1
ATOM 2231 C C . MET A 1 305 ? 23.392 16.590 -25.094 1.00 91.88 305 MET A C 1
ATOM 2233 O O . MET A 1 305 ? 23.275 15.370 -24.985 1.00 91.88 305 MET A O 1
ATOM 2237 N N . VAL A 1 306 ? 23.229 17.415 -24.061 1.00 86.88 306 VAL A N 1
ATOM 2238 C CA . VAL A 1 306 ? 22.714 16.950 -22.770 1.00 86.88 306 VAL A CA 1
ATOM 2239 C C . VAL A 1 306 ? 21.214 16.709 -22.918 1.00 86.88 306 VAL A C 1
ATOM 2241 O O . VAL A 1 306 ? 20.493 17.572 -23.424 1.00 86.88 306 VAL A O 1
ATOM 2244 N N . GLY A 1 307 ? 20.755 15.532 -22.511 1.00 75.69 307 GLY A N 1
ATOM 2245 C CA . GLY A 1 307 ? 19.347 15.176 -22.515 1.00 75.69 307 GLY A CA 1
ATOM 2246 C C . GLY A 1 307 ? 18.584 15.806 -21.349 1.00 75.69 307 GLY A C 1
ATOM 2247 O O . GLY A 1 307 ? 19.153 16.150 -20.313 1.00 75.69 307 GLY A O 1
ATOM 2248 N N . SER A 1 308 ? 17.273 15.946 -21.522 1.00 70.19 308 SER A N 1
ATOM 2249 C CA . SER A 1 308 ? 16.348 16.425 -20.499 1.00 70.19 308 SER A CA 1
ATOM 2250 C C . SER A 1 308 ? 15.584 15.247 -19.885 1.00 70.19 308 SER A C 1
ATOM 2252 O O . SER A 1 308 ? 15.175 14.351 -20.628 1.00 70.19 308 SER A O 1
ATOM 2254 N N . PRO A 1 309 ? 15.296 15.256 -18.570 1.00 62.19 309 PRO A N 1
ATOM 2255 C CA . PRO A 1 309 ? 14.377 14.291 -17.962 1.00 62.19 309 PRO A CA 1
ATOM 2256 C C . PRO A 1 309 ? 12.933 14.413 -18.489 1.00 62.19 309 PRO A C 1
ATOM 2258 O O . PRO A 1 309 ? 12.105 13.558 -18.197 1.00 62.19 309 PRO A O 1
ATOM 2261 N N . GLU A 1 310 ? 12.610 15.448 -19.273 1.00 56.06 310 GLU A N 1
ATOM 2262 C CA . GLU A 1 310 ? 11.312 15.597 -19.951 1.00 56.06 310 GLU A CA 1
ATOM 2263 C C . GLU A 1 310 ? 11.167 14.698 -21.193 1.00 56.06 310 GLU A C 1
ATOM 2265 O O . GLU A 1 310 ? 10.047 14.394 -21.611 1.00 56.06 310 GLU A O 1
ATOM 2270 N N . PHE A 1 311 ? 12.281 14.259 -21.793 1.00 68.31 311 PHE A N 1
ATOM 2271 C CA . PHE A 1 311 ? 12.286 13.399 -22.977 1.00 68.31 311 PHE A CA 1
ATOM 2272 C C . PHE A 1 311 ? 13.098 12.140 -22.679 1.00 68.31 311 PHE A C 1
ATOM 2274 O O . PHE A 1 311 ? 14.326 12.166 -22.698 1.00 68.31 311 PHE A O 1
ATOM 2281 N N . THR A 1 312 ? 12.414 11.030 -22.407 1.00 71.81 312 THR A N 1
ATOM 2282 C CA . THR A 1 312 ? 13.048 9.798 -21.917 1.00 71.81 312 THR A CA 1
ATOM 2283 C C . THR A 1 312 ? 12.707 8.577 -22.764 1.00 71.81 312 THR A C 1
ATOM 2285 O O . THR A 1 312 ? 11.705 8.551 -23.479 1.00 71.81 312 THR A O 1
ATOM 2288 N N . GLY A 1 313 ? 13.557 7.555 -22.680 1.00 69.88 313 GLY A N 1
ATOM 2289 C CA . GLY A 1 313 ? 13.348 6.252 -23.308 1.00 69.88 313 GLY A CA 1
ATOM 2290 C C . GLY A 1 313 ? 14.135 5.167 -22.579 1.00 69.88 313 GLY A C 1
ATOM 2291 O O . GLY A 1 313 ? 15.232 5.422 -22.084 1.00 69.88 313 GLY A O 1
ATOM 2292 N N . ALA A 1 314 ? 13.574 3.963 -22.491 1.00 76.81 314 ALA A N 1
ATOM 2293 C CA . ALA A 1 314 ? 14.182 2.835 -21.794 1.00 76.81 314 ALA A CA 1
ATOM 2294 C C . ALA A 1 314 ? 14.693 1.781 -22.785 1.00 76.81 314 ALA A C 1
ATOM 2296 O O . ALA A 1 314 ? 14.020 1.458 -23.764 1.00 76.81 314 ALA A O 1
ATOM 2297 N N . TYR A 1 315 ? 15.883 1.235 -22.531 1.00 80.50 315 TYR A N 1
ATOM 2298 C CA . TYR A 1 315 ? 16.446 0.131 -23.307 1.00 80.50 315 TYR A CA 1
ATOM 2299 C C . TYR A 1 315 ? 17.513 -0.623 -22.506 1.00 80.50 315 TYR A C 1
ATOM 2301 O O . TYR A 1 315 ? 18.339 0.003 -21.844 1.00 80.50 315 TYR A O 1
ATOM 2309 N N . ASP A 1 316 ? 17.505 -1.958 -22.580 1.00 73.94 316 ASP A N 1
ATOM 2310 C CA . ASP A 1 316 ? 18.473 -2.847 -21.906 1.00 73.94 316 ASP A CA 1
ATOM 2311 C C . ASP A 1 316 ? 18.617 -2.567 -20.393 1.00 73.94 316 ASP A C 1
ATOM 2313 O O . ASP A 1 316 ? 19.711 -2.495 -19.837 1.00 73.94 316 ASP A O 1
ATOM 2317 N N . GLY A 1 317 ? 17.483 -2.316 -19.725 1.00 63.56 317 GLY A N 1
ATOM 2318 C CA . GLY A 1 317 ? 17.430 -2.005 -18.291 1.00 63.56 317 GLY A CA 1
ATOM 2319 C C . GLY A 1 317 ? 17.964 -0.618 -17.905 1.00 63.56 317 GLY A C 1
ATOM 2320 O O . GLY A 1 317 ? 18.090 -0.333 -16.716 1.00 63.56 317 GLY A O 1
ATOM 2321 N N . MET A 1 318 ? 18.267 0.243 -18.881 1.00 69.19 318 MET A N 1
ATOM 2322 C CA . MET A 1 318 ? 18.815 1.585 -18.678 1.00 69.19 318 MET A CA 1
ATOM 2323 C C . MET A 1 318 ? 17.862 2.668 -19.199 1.00 69.19 318 MET A C 1
ATOM 2325 O O . MET A 1 318 ? 17.180 2.474 -20.206 1.00 69.19 318 MET A O 1
ATOM 2329 N N . MET A 1 319 ? 17.855 3.834 -18.544 1.00 75.81 319 MET A N 1
ATOM 2330 C CA . MET A 1 319 ? 17.083 5.005 -18.976 1.00 75.81 319 MET A CA 1
ATOM 2331 C C . MET A 1 319 ? 17.975 6.024 -19.691 1.00 75.81 319 MET A C 1
ATOM 2333 O O . MET A 1 319 ? 19.036 6.399 -19.188 1.00 75.81 319 MET A O 1
ATOM 2337 N N . TYR A 1 320 ? 17.521 6.478 -20.855 1.00 83.50 320 TYR A N 1
ATOM 2338 C CA . TYR A 1 320 ? 18.171 7.456 -21.721 1.00 83.50 320 TYR A CA 1
ATOM 2339 C C . TYR A 1 320 ? 17.400 8.772 -21.698 1.00 83.50 320 TYR A C 1
ATOM 2341 O O . TYR A 1 320 ? 16.168 8.773 -21.664 1.00 83.50 320 TYR A O 1
ATOM 2349 N N . PHE A 1 321 ? 18.136 9.881 -21.736 1.00 84.12 321 PHE A N 1
ATOM 2350 C CA . PHE A 1 321 ? 17.597 11.238 -21.807 1.00 84.12 321 PHE A CA 1
ATOM 2351 C C . PHE A 1 321 ? 17.870 11.837 -23.179 1.00 84.12 321 PHE A C 1
ATOM 2353 O O . PHE A 1 321 ? 18.956 11.657 -23.721 1.00 84.12 321 PHE A O 1
ATOM 2360 N N . PHE A 1 322 ? 16.909 12.587 -23.709 1.00 85.81 322 PHE A N 1
ATOM 2361 C CA . PHE A 1 322 ? 16.977 13.189 -25.037 1.00 85.81 322 PHE A CA 1
ATOM 2362 C C . PHE A 1 322 ? 16.821 14.701 -24.948 1.00 85.81 322 PHE A C 1
ATOM 2364 O O . PHE A 1 322 ? 16.161 15.231 -24.056 1.00 85.81 322 PHE A O 1
ATOM 2371 N N . ALA A 1 323 ? 17.457 15.427 -25.858 1.00 85.44 323 ALA A N 1
ATOM 2372 C CA . ALA A 1 323 ? 17.384 16.882 -25.890 1.00 85.44 323 ALA A CA 1
ATOM 2373 C C . ALA A 1 323 ? 16.025 17.386 -26.407 1.00 85.44 323 ALA A C 1
ATOM 2375 O O . ALA A 1 323 ? 15.654 18.533 -26.164 1.00 85.44 323 ALA A O 1
ATOM 2376 N N . ASN A 1 324 ? 15.296 16.546 -27.147 1.00 82.81 324 ASN A N 1
ATOM 2377 C CA . ASN A 1 324 ? 13.993 16.852 -27.729 1.00 82.81 324 ASN A CA 1
ATOM 2378 C C . ASN A 1 324 ? 13.197 15.562 -28.023 1.00 82.81 324 ASN A C 1
ATOM 2380 O O . ASN A 1 324 ? 13.723 14.448 -27.956 1.00 82.81 324 ASN A O 1
ATOM 2384 N N . CYS A 1 325 ? 11.914 15.725 -28.356 1.00 72.31 325 CYS A N 1
ATOM 2385 C CA . CYS A 1 325 ? 11.015 14.613 -28.665 1.00 72.31 325 CYS A CA 1
ATOM 2386 C C . CYS A 1 325 ? 11.361 13.856 -29.960 1.00 72.31 325 CYS A C 1
ATOM 2388 O O . CYS A 1 325 ? 11.173 12.643 -29.984 1.00 72.31 325 CYS A O 1
ATOM 2390 N N . ASP A 1 326 ? 11.928 14.513 -30.977 1.00 84.38 326 ASP A N 1
ATOM 2391 C CA . ASP A 1 326 ? 12.310 13.860 -32.239 1.00 84.38 326 ASP A CA 1
ATOM 2392 C C . ASP A 1 326 ? 13.432 12.834 -32.018 1.00 84.38 326 ASP A C 1
ATOM 2394 O O . ASP A 1 326 ? 13.368 11.707 -32.510 1.00 84.38 326 ASP A O 1
ATOM 2398 N N . ASN A 1 327 ? 14.435 13.193 -31.213 1.00 89.69 327 ASN A N 1
ATOM 2399 C CA . ASN A 1 327 ? 15.527 12.299 -30.838 1.00 89.69 327 ASN A CA 1
ATOM 2400 C C . ASN A 1 327 ? 15.029 11.129 -29.984 1.00 89.69 327 ASN A C 1
ATOM 2402 O O . ASN A 1 327 ? 15.407 9.985 -30.231 1.00 89.69 327 ASN A O 1
ATOM 2406 N N . ARG A 1 328 ? 14.129 11.382 -29.025 1.00 89.12 328 ARG A N 1
ATOM 2407 C CA . ARG A 1 328 ? 13.472 10.309 -28.265 1.00 89.12 328 ARG A CA 1
ATOM 2408 C C . ARG A 1 328 ? 12.753 9.336 -29.199 1.00 89.12 328 ARG A C 1
ATOM 2410 O O . ARG A 1 328 ? 12.922 8.128 -29.065 1.00 89.12 328 ARG A O 1
ATOM 2417 N N . ASP A 1 329 ? 11.963 9.846 -30.137 1.00 81.50 329 ASP A N 1
ATOM 2418 C CA . ASP A 1 329 ? 11.152 9.012 -31.027 1.00 81.50 329 ASP A CA 1
ATOM 2419 C C . ASP A 1 329 ? 12.027 8.211 -31.999 1.00 81.50 329 ASP A C 1
ATOM 2421 O O . ASP A 1 329 ? 11.758 7.033 -32.241 1.00 81.50 329 ASP A O 1
ATOM 2425 N N . ALA A 1 330 ? 13.129 8.799 -32.478 1.00 87.94 330 ALA A N 1
ATOM 2426 C CA . ALA A 1 330 ? 14.144 8.088 -33.250 1.00 87.94 330 ALA A CA 1
ATOM 2427 C C . ALA A 1 330 ? 14.794 6.955 -32.439 1.00 87.94 330 ALA A C 1
ATOM 2429 O O . ALA A 1 330 ? 14.936 5.842 -32.948 1.00 87.94 330 ALA A O 1
ATOM 2430 N N . PHE A 1 331 ? 15.142 7.209 -31.172 1.00 91.69 331 PHE A N 1
ATOM 2431 C CA . PHE A 1 331 ? 15.699 6.191 -30.284 1.00 91.69 331 PHE A CA 1
ATOM 2432 C C . PHE A 1 331 ? 14.715 5.056 -30.018 1.00 91.69 331 PHE A C 1
ATOM 2434 O O . PHE A 1 331 ? 15.077 3.896 -30.151 1.00 91.69 331 PHE A O 1
ATOM 2441 N N . VAL A 1 332 ? 13.468 5.369 -29.663 1.00 80.19 332 VAL A N 1
ATOM 2442 C CA . VAL A 1 332 ? 12.441 4.359 -29.363 1.00 80.19 332 VAL A CA 1
ATOM 2443 C C . VAL A 1 332 ? 12.147 3.480 -30.584 1.00 80.19 332 VAL A C 1
ATOM 2445 O O . VAL A 1 332 ? 11.858 2.294 -30.426 1.00 80.19 332 VAL A O 1
ATOM 2448 N N . ALA A 1 333 ? 12.248 4.031 -31.797 1.00 89.31 333 ALA A N 1
ATOM 2449 C CA . ALA A 1 333 ? 12.039 3.280 -33.031 1.00 89.31 333 ALA A CA 1
ATOM 2450 C C . ALA A 1 333 ? 13.154 2.259 -33.331 1.00 89.31 333 ALA A C 1
ATOM 2452 O O . ALA A 1 333 ? 12.864 1.203 -33.894 1.00 89.31 333 ALA A O 1
ATOM 2453 N N . ASP A 1 334 ? 14.408 2.554 -32.974 1.00 92.62 334 ASP A N 1
ATOM 2454 C CA . ASP A 1 334 ? 15.560 1.669 -33.204 1.00 92.62 334 ASP A CA 1
ATOM 2455 C C . ASP A 1 334 ? 16.631 1.841 -32.106 1.00 92.62 334 ASP A C 1
ATOM 2457 O O . ASP A 1 334 ? 17.709 2.394 -32.344 1.00 92.62 334 ASP A O 1
ATOM 2461 N N . PRO A 1 335 ? 16.367 1.391 -30.868 1.00 89.00 335 PRO A N 1
ATOM 2462 C CA . PRO A 1 335 ? 17.229 1.712 -29.731 1.00 89.00 335 PRO A CA 1
ATOM 2463 C C . PRO A 1 335 ? 18.600 1.032 -29.822 1.00 89.00 335 PRO A C 1
ATOM 2465 O O . PRO A 1 335 ? 19.603 1.582 -29.364 1.00 89.00 335 PRO A O 1
ATOM 2468 N N . ALA A 1 336 ? 18.676 -0.130 -30.479 1.00 89.44 336 ALA A N 1
ATOM 2469 C CA . ALA A 1 336 ? 19.916 -0.876 -30.681 1.00 89.44 336 ALA A CA 1
ATOM 2470 C C . ALA A 1 336 ? 20.930 -0.122 -31.558 1.00 89.44 336 ALA A C 1
ATOM 2472 O O . ALA A 1 336 ? 22.138 -0.301 -31.393 1.00 89.44 336 ALA A O 1
ATOM 2473 N N . ARG A 1 337 ? 20.450 0.735 -32.469 1.00 92.38 337 ARG A N 1
ATOM 2474 C CA . ARG A 1 337 ? 21.290 1.590 -33.314 1.00 92.38 337 ARG A CA 1
ATOM 2475 C C . ARG A 1 337 ? 22.010 2.676 -32.523 1.00 92.38 337 ARG A C 1
ATOM 2477 O O . ARG A 1 337 ? 23.152 2.999 -32.834 1.00 92.38 337 ARG A O 1
ATOM 2484 N N . TYR A 1 338 ? 21.340 3.256 -31.534 1.00 94.19 338 TYR A N 1
ATOM 2485 C CA . TYR A 1 338 ? 21.828 4.445 -30.834 1.00 94.19 338 TYR A CA 1
ATOM 2486 C C . TYR A 1 338 ? 22.484 4.126 -29.490 1.00 94.19 338 TYR A C 1
ATOM 2488 O O . TYR A 1 338 ? 23.340 4.880 -29.031 1.00 94.19 338 TYR A O 1
ATOM 2496 N N . ALA A 1 339 ? 22.107 3.015 -28.853 1.00 92.12 339 ALA A N 1
ATOM 2497 C CA . ALA A 1 339 ? 22.657 2.629 -27.564 1.00 92.12 339 ALA A CA 1
ATOM 2498 C C . ALA A 1 339 ? 24.191 2.428 -27.629 1.00 92.12 339 ALA A C 1
ATOM 2500 O O . ALA A 1 339 ? 24.715 1.808 -28.566 1.00 92.12 339 ALA A O 1
ATOM 2501 N N . PRO A 1 340 ? 24.940 2.918 -26.622 1.00 93.81 340 PRO A N 1
ATOM 2502 C CA . PRO A 1 340 ? 26.376 2.727 -26.562 1.00 93.81 340 PRO A CA 1
ATOM 2503 C C . PRO A 1 340 ? 26.705 1.248 -26.374 1.00 93.81 340 PRO A C 1
ATOM 2505 O O . PRO A 1 340 ? 26.086 0.527 -25.588 1.00 93.81 340 PRO A O 1
ATOM 2508 N N . GLN A 1 341 ? 27.737 0.799 -27.075 1.00 93.88 341 GLN A N 1
ATOM 2509 C CA . GLN A 1 341 ? 28.212 -0.570 -26.982 1.00 93.88 341 GLN A CA 1
ATOM 2510 C C . GLN A 1 341 ? 28.716 -0.875 -25.568 1.00 93.88 341 GLN A C 1
ATOM 2512 O O . GLN A 1 341 ? 29.191 0.003 -24.841 1.00 93.88 341 GLN A O 1
ATOM 2517 N N . TYR A 1 342 ? 28.613 -2.146 -25.182 1.00 91.06 342 TYR A N 1
ATOM 2518 C CA . TYR A 1 342 ? 29.071 -2.644 -23.881 1.00 91.06 342 TYR A CA 1
ATOM 2519 C C . TYR A 1 342 ? 28.394 -1.951 -22.682 1.00 91.06 342 TYR A C 1
ATOM 2521 O O . TYR A 1 342 ? 29.014 -1.766 -21.630 1.00 91.06 342 TYR A O 1
ATOM 2529 N N . GLY A 1 343 ? 27.142 -1.510 -22.854 1.00 83.12 343 GLY A N 1
ATOM 2530 C CA . GLY A 1 343 ? 26.367 -0.818 -21.820 1.00 83.12 343 GLY A CA 1
ATOM 2531 C C . GLY A 1 343 ? 26.978 0.518 -21.384 1.00 83.12 343 GLY A C 1
ATOM 2532 O O . GLY A 1 343 ? 26.845 0.907 -20.226 1.00 83.12 343 GLY A O 1
ATOM 2533 N N . GLY A 1 344 ? 27.726 1.194 -22.267 1.00 86.94 344 GLY A N 1
ATOM 2534 C CA . GLY A 1 344 ? 28.399 2.463 -21.957 1.00 86.94 344 GLY A CA 1
ATOM 2535 C C . GLY A 1 344 ? 29.707 2.328 -21.166 1.00 86.94 344 GLY A C 1
ATOM 2536 O O . GLY A 1 344 ? 30.242 3.320 -20.663 1.00 86.94 344 GLY A O 1
ATOM 2537 N N . ARG A 1 345 ? 30.252 1.113 -21.041 1.00 90.62 345 ARG A N 1
ATOM 2538 C CA . ARG A 1 345 ? 31.584 0.879 -20.462 1.00 90.62 345 ARG A CA 1
ATOM 2539 C C . ARG A 1 345 ? 32.682 1.261 -21.455 1.00 90.62 345 ARG A C 1
ATOM 2541 O O . ARG A 1 345 ? 32.477 1.284 -22.666 1.00 90.62 345 ARG A O 1
ATOM 2548 N N . CYS A 1 346 ? 33.879 1.525 -20.937 1.00 93.50 346 CYS A N 1
ATOM 2549 C CA . CYS A 1 346 ? 35.049 1.828 -21.750 1.00 93.50 346 CYS A CA 1
ATOM 2550 C C . CYS A 1 346 ? 35.371 0.648 -22.684 1.00 93.50 346 CYS A C 1
ATOM 2552 O O . CYS A 1 346 ? 35.775 -0.427 -22.235 1.00 93.50 346 CYS A O 1
ATOM 2554 N N . ALA A 1 347 ? 35.254 0.870 -23.993 1.00 94.38 347 ALA A N 1
ATOM 2555 C CA . ALA A 1 347 ? 35.464 -0.136 -25.029 1.00 94.38 347 ALA A CA 1
ATOM 2556 C C . ALA A 1 347 ? 36.885 -0.723 -24.991 1.00 94.38 347 ALA A C 1
ATOM 2558 O O . ALA A 1 347 ? 37.084 -1.932 -25.113 1.00 94.38 347 ALA A O 1
ATOM 2559 N N . TYR A 1 348 ? 37.887 0.118 -24.725 1.00 94.31 348 TYR A N 1
ATOM 2560 C CA . TYR A 1 348 ? 39.277 -0.323 -24.593 1.00 94.31 348 TYR A CA 1
ATOM 2561 C C . TYR A 1 348 ? 39.532 -1.154 -23.332 1.00 94.31 348 TYR A C 1
ATOM 2563 O O . TYR A 1 348 ? 40.256 -2.151 -23.384 1.00 94.31 348 TYR A O 1
ATOM 2571 N N . ALA A 1 349 ? 38.915 -0.784 -22.206 1.00 92.00 349 ALA A N 1
ATOM 2572 C CA . ALA A 1 349 ? 38.981 -1.576 -20.980 1.00 92.00 349 ALA A CA 1
ATOM 2573 C C . ALA A 1 349 ? 38.309 -2.941 -21.189 1.00 92.00 349 ALA A C 1
ATOM 2575 O O . ALA A 1 349 ? 38.898 -3.972 -20.851 1.00 92.00 349 ALA A O 1
ATOM 2576 N N . MET A 1 350 ? 37.159 -2.965 -21.872 1.00 94.56 350 MET A N 1
ATOM 2577 C CA . MET A 1 350 ? 36.473 -4.198 -22.259 1.00 94.56 350 MET A CA 1
ATOM 2578 C C . MET A 1 350 ? 37.364 -5.080 -23.148 1.00 94.56 350 MET A C 1
ATOM 2580 O O . MET A 1 350 ? 37.532 -6.269 -22.880 1.00 94.56 350 MET A O 1
ATOM 2584 N N . ALA A 1 351 ? 38.080 -4.497 -24.117 1.00 92.88 351 ALA A N 1
ATOM 2585 C CA . ALA A 1 351 ? 39.080 -5.197 -24.936 1.00 92.88 351 ALA A CA 1
ATOM 2586 C C . ALA A 1 351 ? 40.292 -5.735 -24.144 1.00 92.88 351 ALA A C 1
ATOM 2588 O O . ALA A 1 351 ? 41.105 -6.508 -24.682 1.00 92.88 351 ALA A O 1
ATOM 2589 N N . ARG A 1 352 ? 40.435 -5.375 -22.867 1.00 91.62 352 ARG A N 1
ATOM 2590 C CA . ARG A 1 352 ? 41.448 -5.897 -21.940 1.00 91.62 352 ARG A CA 1
ATOM 2591 C C . ARG A 1 352 ? 40.876 -6.767 -20.821 1.00 91.62 352 ARG A C 1
ATOM 2593 O O . ARG A 1 352 ? 41.658 -7.338 -20.072 1.00 91.62 352 ARG A O 1
ATOM 2600 N N . GLY A 1 353 ? 39.558 -6.965 -20.782 1.00 88.06 353 GLY A N 1
ATOM 2601 C CA . GLY A 1 353 ? 38.885 -7.753 -19.747 1.00 88.06 353 GLY A CA 1
ATOM 2602 C C . GLY A 1 353 ? 38.709 -7.000 -18.429 1.00 88.06 353 GLY A C 1
ATOM 2603 O O . GLY A 1 353 ? 38.533 -7.626 -17.390 1.00 88.06 353 GLY A O 1
ATOM 2604 N N . SER A 1 354 ? 38.782 -5.671 -18.462 1.00 87.50 354 SER A N 1
ATOM 2605 C CA . SER A 1 354 ? 38.517 -4.815 -17.311 1.00 87.50 354 SER A CA 1
ATOM 2606 C C . SER A 1 354 ? 37.162 -4.146 -17.459 1.00 87.50 354 SER A C 1
ATOM 2608 O O . SER A 1 354 ? 36.751 -3.781 -18.561 1.00 87.50 354 SER A O 1
ATOM 2610 N N . ASP A 1 355 ? 36.490 -3.959 -16.331 1.00 84.56 355 ASP A N 1
ATOM 2611 C CA . ASP A 1 355 ? 35.192 -3.316 -16.286 1.00 84.56 355 ASP A CA 1
ATOM 2612 C C . ASP A 1 355 ? 35.315 -1.895 -15.720 1.00 84.56 355 ASP A C 1
ATOM 2614 O O . ASP A 1 355 ? 35.496 -1.703 -14.520 1.00 84.56 355 ASP A O 1
ATOM 2618 N N . VAL A 1 356 ? 35.276 -0.899 -16.606 1.00 87.62 356 VAL A N 1
ATOM 2619 C CA . VAL A 1 356 ? 35.464 0.513 -16.259 1.00 87.62 356 VAL A CA 1
ATOM 2620 C C . VAL A 1 356 ? 34.408 1.349 -16.974 1.00 87.62 356 VAL A C 1
ATOM 2622 O O . VAL A 1 356 ? 34.135 1.126 -18.154 1.00 87.62 356 VAL A O 1
ATOM 2625 N N . LYS A 1 357 ? 33.827 2.327 -16.273 1.00 85.88 357 LYS A N 1
ATOM 2626 C CA . LYS A 1 357 ? 32.869 3.285 -16.843 1.00 85.88 357 LYS A CA 1
ATOM 2627 C C . LYS A 1 357 ? 33.523 4.087 -17.981 1.00 85.88 357 LYS A C 1
ATOM 2629 O O . LYS A 1 357 ? 34.666 4.515 -17.846 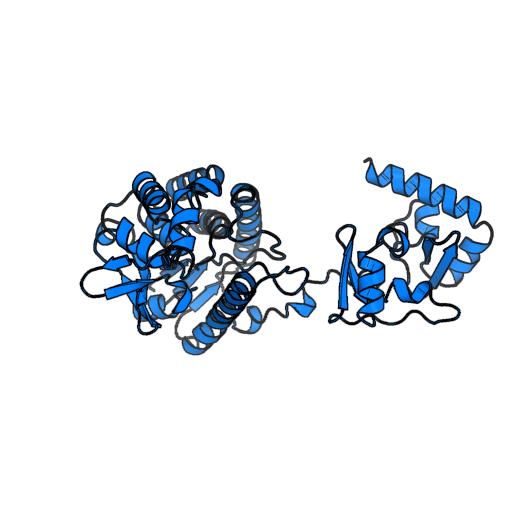1.00 85.88 357 LYS A O 1
ATOM 2634 N N . GLY A 1 358 ? 32.820 4.253 -19.101 1.00 88.31 358 GLY A N 1
ATOM 2635 C CA . GLY A 1 358 ? 33.244 5.145 -20.182 1.00 88.31 358 GLY A CA 1
ATOM 2636 C C . GLY A 1 358 ? 32.873 6.601 -19.894 1.00 88.31 358 GLY A C 1
ATOM 2637 O O . GLY A 1 358 ? 31.904 6.865 -19.180 1.00 88.31 358 GLY A O 1
ATOM 2638 N N . ASP A 1 359 ? 33.641 7.531 -20.451 1.00 89.50 359 ASP A N 1
ATOM 2639 C CA . ASP A 1 359 ? 33.330 8.956 -20.466 1.00 89.50 359 ASP A CA 1
ATOM 2640 C C . ASP A 1 359 ? 32.499 9.280 -21.728 1.00 89.50 359 ASP A C 1
ATOM 2642 O O . ASP A 1 359 ? 32.980 9.056 -22.843 1.00 89.50 359 ASP A O 1
ATOM 2646 N N . PRO A 1 360 ? 31.267 9.806 -21.589 1.00 90.94 360 PRO A N 1
ATOM 2647 C CA . PRO A 1 360 ? 30.419 10.195 -22.718 1.00 90.94 360 PRO A CA 1
ATOM 2648 C C . PRO A 1 360 ? 31.025 11.273 -23.630 1.00 90.94 360 PRO A C 1
ATOM 2650 O O . PRO A 1 360 ? 30.592 11.412 -24.774 1.00 90.94 360 PRO A O 1
ATOM 2653 N N . HIS A 1 361 ? 32.021 12.032 -23.162 1.00 90.12 361 HIS A N 1
ATOM 2654 C CA . HIS A 1 361 ? 32.752 13.006 -23.977 1.00 90.12 361 HIS A CA 1
ATOM 2655 C C . HIS A 1 361 ? 33.862 12.387 -24.821 1.00 90.12 361 HIS A C 1
ATOM 2657 O O . HIS A 1 361 ? 34.336 13.014 -25.768 1.00 90.12 361 HIS A O 1
ATOM 2663 N N . VAL A 1 362 ? 34.289 11.172 -24.484 1.00 93.06 362 VAL A N 1
ATOM 2664 C CA . VAL A 1 362 ? 35.389 10.486 -25.153 1.00 93.06 362 VAL A CA 1
ATOM 2665 C C . VAL A 1 362 ? 34.814 9.296 -25.903 1.00 93.06 362 VAL A C 1
ATOM 2667 O O . VAL A 1 362 ? 34.748 8.181 -25.387 1.00 93.06 362 VAL A O 1
ATOM 2670 N N . TYR A 1 363 ? 34.374 9.545 -27.132 1.00 93.31 363 TYR A N 1
ATOM 2671 C CA . TYR A 1 363 ? 33.615 8.578 -27.912 1.00 93.31 363 TYR A CA 1
ATOM 2672 C C . TYR A 1 363 ? 34.187 8.358 -29.312 1.00 93.31 363 TYR A C 1
ATOM 2674 O O . TYR A 1 363 ? 34.933 9.176 -29.841 1.00 93.31 363 TYR A O 1
ATOM 2682 N N . HIS A 1 364 ? 33.818 7.233 -29.915 1.00 92.38 364 HIS A N 1
ATOM 2683 C CA . HIS A 1 364 ? 34.095 6.900 -31.306 1.00 92.38 364 HIS A CA 1
ATOM 2684 C C . HIS A 1 364 ? 32.845 6.283 -31.936 1.00 92.38 364 HIS A C 1
ATOM 2686 O O . HIS A 1 364 ? 32.158 5.498 -31.279 1.00 92.38 364 HIS A O 1
ATOM 2692 N N . ILE A 1 365 ? 32.573 6.594 -33.202 1.00 92.25 365 ILE A N 1
ATOM 2693 C CA . ILE A 1 365 ? 31.513 5.943 -33.978 1.00 92.25 365 ILE A CA 1
ATOM 2694 C C . ILE A 1 365 ? 32.162 5.176 -35.122 1.00 92.25 365 ILE A C 1
ATOM 2696 O O . ILE A 1 365 ? 32.782 5.777 -35.993 1.00 92.25 365 ILE A O 1
ATOM 2700 N N . ASP A 1 366 ? 31.991 3.855 -35.128 1.00 91.81 366 ASP A N 1
ATOM 2701 C CA . ASP A 1 366 ? 32.485 2.974 -36.191 1.00 91.81 366 ASP A CA 1
ATOM 2702 C C . ASP A 1 366 ? 31.363 2.044 -36.652 1.00 91.81 366 ASP A C 1
ATOM 2704 O O . ASP A 1 366 ? 30.659 1.451 -35.833 1.00 91.81 366 ASP A O 1
ATOM 2708 N N . GLY A 1 367 ? 31.138 1.959 -37.966 1.00 87.94 367 GLY A N 1
ATOM 2709 C CA . GLY A 1 367 ? 30.083 1.114 -38.539 1.00 87.94 367 GLY A CA 1
ATOM 2710 C C . GLY A 1 367 ? 28.668 1.403 -38.010 1.00 87.94 367 GLY A C 1
ATOM 2711 O O . GLY A 1 367 ? 27.844 0.494 -37.963 1.00 87.94 367 GLY A O 1
ATOM 2712 N N . GLY A 1 368 ? 28.393 2.638 -37.573 1.00 90.19 368 GLY A N 1
ATOM 2713 C CA . GLY A 1 368 ? 27.117 3.023 -36.957 1.00 90.19 368 GLY A CA 1
ATOM 2714 C C . GLY A 1 368 ? 26.959 2.612 -35.488 1.00 90.19 368 GLY A C 1
ATOM 2715 O O . GLY A 1 368 ? 25.861 2.721 -34.959 1.00 90.19 368 GLY A O 1
ATOM 2716 N N . ARG A 1 369 ? 28.027 2.156 -34.821 1.00 93.62 369 ARG A N 1
ATOM 2717 C CA . ARG A 1 369 ? 28.034 1.774 -33.400 1.00 93.62 369 ARG A CA 1
ATOM 2718 C C . ARG A 1 369 ? 28.752 2.836 -32.568 1.00 93.62 369 ARG A C 1
ATOM 2720 O O . ARG A 1 369 ? 29.843 3.263 -32.940 1.00 93.62 369 ARG A O 1
ATOM 2727 N N . LEU A 1 370 ? 28.174 3.215 -31.428 1.00 94.69 370 LEU A N 1
ATOM 2728 C CA . LEU A 1 370 ? 28.741 4.196 -30.494 1.00 94.69 370 LEU A CA 1
ATOM 2729 C C . LEU A 1 370 ? 29.603 3.522 -29.416 1.00 94.69 370 LEU A C 1
ATOM 2731 O O . LEU A 1 370 ? 29.121 2.669 -28.675 1.00 94.69 370 LEU A O 1
ATOM 2735 N N . PHE A 1 371 ? 30.860 3.936 -29.279 1.00 95.44 371 PHE A N 1
ATOM 2736 C CA . PHE A 1 371 ? 31.800 3.420 -28.280 1.00 95.44 371 PHE A CA 1
ATOM 2737 C C . PHE A 1 371 ? 32.289 4.541 -27.365 1.00 95.44 371 PHE A C 1
ATOM 2739 O O . PHE A 1 371 ? 32.699 5.583 -27.862 1.00 95.44 371 PHE A O 1
ATOM 2746 N N . PHE A 1 372 ? 32.329 4.307 -26.051 1.00 95.69 372 PHE A N 1
ATOM 2747 C CA . PHE A 1 372 ? 32.953 5.224 -25.090 1.00 95.69 372 PHE A CA 1
ATOM 2748 C C . PHE A 1 372 ? 34.332 4.730 -24.650 1.00 95.69 372 PHE A C 1
ATOM 2750 O O . PHE A 1 372 ? 34.590 3.527 -24.575 1.00 95.69 372 PHE A O 1
ATOM 2757 N N . ASN A 1 373 ? 35.223 5.654 -24.309 1.00 95.19 373 ASN A N 1
ATOM 2758 C CA . ASN A 1 373 ? 36.522 5.391 -23.701 1.00 95.19 373 ASN A CA 1
ATOM 2759 C C . ASN A 1 373 ? 36.641 6.132 -22.369 1.00 95.19 373 ASN A C 1
ATOM 2761 O O . ASN A 1 373 ? 35.877 7.038 -22.080 1.00 95.19 373 ASN A O 1
ATOM 2765 N N . LEU A 1 374 ? 37.582 5.705 -21.529 1.00 90.50 374 LEU A N 1
ATOM 2766 C CA . LEU A 1 374 ? 37.749 6.260 -20.185 1.00 90.50 374 LEU A CA 1
ATOM 2767 C C . LEU A 1 374 ? 38.220 7.721 -20.205 1.00 90.50 374 LEU A C 1
ATOM 2769 O O . LEU A 1 374 ? 37.766 8.522 -19.403 1.00 90.50 374 LEU A O 1
ATOM 2773 N N . ASP A 1 375 ? 39.169 8.029 -21.087 1.00 92.62 375 ASP A N 1
ATOM 2774 C CA . ASP A 1 375 ? 39.824 9.329 -21.184 1.00 92.62 375 ASP A CA 1
ATOM 2775 C C . ASP A 1 375 ? 40.500 9.477 -22.569 1.00 92.62 375 ASP A C 1
ATOM 2777 O O . ASP A 1 375 ? 40.660 8.477 -23.290 1.00 92.62 375 ASP A O 1
ATOM 2781 N N . PRO A 1 376 ? 40.931 10.692 -22.965 1.00 94.19 376 PRO A N 1
ATOM 2782 C CA . PRO A 1 376 ? 41.547 10.930 -24.273 1.00 94.19 376 PRO A CA 1
ATOM 2783 C C . PRO A 1 376 ? 42.840 10.140 -24.533 1.00 94.19 376 PRO A C 1
ATOM 2785 O O . PRO A 1 376 ? 43.146 9.808 -25.679 1.00 94.19 376 PRO A O 1
ATOM 2788 N N . HIS A 1 377 ? 43.613 9.809 -23.494 1.00 94.25 377 HIS A N 1
ATOM 2789 C CA . HIS A 1 377 ? 44.834 9.020 -23.647 1.00 94.25 377 HIS A CA 1
ATOM 2790 C C . HIS A 1 377 ? 44.505 7.563 -23.994 1.00 94.25 377 HIS A C 1
ATOM 2792 O O . HIS A 1 377 ? 45.114 6.981 -24.895 1.00 94.25 377 HIS A O 1
ATOM 2798 N N . ILE A 1 378 ? 43.512 6.984 -23.317 1.00 92.50 378 ILE A N 1
ATOM 2799 C CA . ILE A 1 378 ? 42.985 5.648 -23.608 1.00 92.50 378 ILE A CA 1
ATOM 2800 C C . ILE A 1 378 ? 42.326 5.600 -24.987 1.00 92.50 378 ILE A C 1
ATOM 2802 O O . ILE A 1 378 ? 42.514 4.625 -25.715 1.00 92.50 378 ILE A O 1
ATOM 2806 N N . HIS A 1 379 ? 41.612 6.651 -25.381 1.00 93.25 379 HIS A N 1
ATOM 2807 C CA . HIS A 1 379 ? 41.030 6.763 -26.717 1.00 93.25 379 HIS A CA 1
ATOM 2808 C C . HIS A 1 379 ? 42.096 6.744 -27.821 1.00 93.25 379 HIS A C 1
ATOM 2810 O O . HIS A 1 379 ? 42.025 5.925 -28.733 1.00 93.25 379 HIS A O 1
ATOM 2816 N N . ALA A 1 380 ? 43.174 7.518 -27.676 1.00 93.25 380 ALA A N 1
ATOM 2817 C CA . ALA A 1 380 ? 44.284 7.485 -28.629 1.00 93.25 380 ALA A CA 1
ATOM 2818 C C . ALA A 1 380 ? 44.969 6.104 -28.711 1.00 93.25 380 ALA A C 1
ATOM 2820 O O . ALA A 1 380 ? 45.553 5.756 -29.737 1.00 93.25 380 ALA A O 1
ATOM 2821 N N . GLN A 1 381 ? 44.938 5.299 -27.641 1.00 92.19 381 GLN A N 1
ATOM 2822 C CA . GLN A 1 381 ? 45.403 3.907 -27.691 1.00 92.19 381 GLN A CA 1
ATOM 2823 C C . GLN A 1 381 ? 44.403 2.984 -28.394 1.00 92.19 381 GLN A C 1
ATOM 2825 O O . GLN A 1 381 ? 44.823 2.073 -29.108 1.00 92.19 381 GLN A O 1
ATOM 2830 N N . TRP A 1 382 ? 43.104 3.205 -28.186 1.00 90.75 382 TRP A N 1
ATOM 2831 C CA . TRP A 1 382 ? 42.019 2.470 -28.832 1.00 90.75 382 TRP A CA 1
ATOM 2832 C C . TRP A 1 382 ? 42.077 2.611 -30.356 1.00 90.75 382 TRP A C 1
ATOM 2834 O O . TRP A 1 382 ? 42.051 1.594 -31.052 1.00 90.75 382 TRP A O 1
ATOM 2844 N N . GLU A 1 383 ? 42.276 3.829 -30.861 1.00 92.38 383 GLU A N 1
ATOM 2845 C CA . GLU A 1 383 ? 42.298 4.131 -32.299 1.00 92.38 383 GLU A CA 1
ATOM 2846 C C . GLU A 1 383 ? 43.467 3.486 -33.064 1.00 92.38 383 GLU A C 1
ATOM 2848 O O . GLU A 1 383 ? 43.335 3.177 -34.246 1.00 92.38 383 GLU A O 1
ATOM 2853 N N . ARG A 1 384 ? 44.602 3.213 -32.405 1.00 93.31 384 ARG A N 1
ATOM 2854 C CA . ARG A 1 384 ? 45.802 2.644 -33.059 1.00 93.31 384 ARG A CA 1
ATOM 2855 C C . ARG A 1 384 ? 45.597 1.252 -33.657 1.00 93.31 384 ARG A C 1
ATOM 2857 O O . ARG A 1 384 ? 46.321 0.886 -34.575 1.00 93.31 384 ARG A O 1
ATOM 2864 N N . ASP A 1 385 ? 44.673 0.472 -33.102 1.00 92.88 385 ASP A N 1
ATOM 2865 C CA . ASP A 1 385 ? 44.341 -0.880 -33.572 1.00 92.88 385 ASP A CA 1
ATOM 2866 C C . ASP A 1 385 ? 42.837 -1.150 -33.388 1.00 92.88 385 ASP A C 1
ATOM 2868 O O . ASP A 1 385 ? 42.408 -2.147 -32.799 1.00 92.88 385 ASP A O 1
ATOM 2872 N N . LEU A 1 386 ? 42.030 -0.185 -33.845 1.00 91.50 386 LEU A N 1
ATOM 2873 C CA . LEU A 1 386 ? 40.582 -0.108 -33.638 1.00 91.50 386 LEU A CA 1
ATOM 2874 C C . LEU A 1 386 ? 39.866 -1.436 -33.933 1.00 91.50 386 LEU A C 1
ATOM 2876 O O . LEU A 1 386 ? 39.188 -1.988 -33.066 1.00 91.50 386 LEU A O 1
ATOM 2880 N N . ALA A 1 387 ? 40.069 -1.995 -35.129 1.00 93.81 387 ALA A N 1
ATOM 2881 C CA . ALA A 1 387 ? 39.379 -3.206 -35.574 1.00 93.81 387 ALA A CA 1
ATOM 2882 C C . ALA A 1 387 ? 39.701 -4.439 -34.708 1.00 93.81 387 ALA A C 1
ATOM 2884 O O . ALA A 1 387 ? 38.850 -5.307 -34.494 1.00 93.81 387 ALA A O 1
ATOM 2885 N N . ASN A 1 388 ? 40.931 -4.546 -34.200 1.00 93.56 388 ASN A N 1
ATOM 2886 C CA . ASN A 1 388 ? 41.321 -5.628 -33.300 1.00 93.56 388 ASN A CA 1
ATOM 2887 C C . ASN A 1 388 ? 40.749 -5.411 -31.895 1.00 93.56 388 ASN A C 1
ATOM 2889 O O . ASN A 1 388 ? 40.248 -6.352 -31.276 1.00 93.56 388 ASN A O 1
ATOM 2893 N N . HIS A 1 389 ? 40.772 -4.173 -31.397 1.00 95.44 389 HIS A N 1
ATOM 2894 C CA . HIS A 1 389 ? 40.194 -3.853 -30.098 1.00 95.44 389 HIS A CA 1
ATOM 2895 C C . HIS A 1 389 ? 38.680 -4.088 -30.062 1.00 95.44 389 HIS A C 1
ATOM 2897 O O . HIS A 1 389 ? 38.214 -4.705 -29.105 1.00 95.44 389 HIS A O 1
ATOM 2903 N N . ILE A 1 390 ? 37.938 -3.708 -31.111 1.00 95.56 390 ILE A N 1
ATOM 2904 C CA . ILE A 1 390 ? 36.502 -4.014 -31.247 1.00 95.56 390 ILE A CA 1
ATOM 2905 C C . ILE A 1 390 ? 36.279 -5.523 -31.187 1.00 95.56 390 ILE A C 1
ATOM 2907 O O . ILE A 1 390 ? 35.568 -5.998 -30.307 1.00 95.56 390 ILE A O 1
ATOM 2911 N N . ARG A 1 391 ? 36.977 -6.299 -32.027 1.00 95.00 391 ARG A N 1
ATOM 2912 C CA . ARG A 1 391 ? 36.845 -7.766 -32.058 1.00 95.00 391 ARG A CA 1
ATOM 2913 C C . ARG A 1 391 ? 37.079 -8.408 -30.687 1.00 95.00 391 ARG A C 1
ATOM 2915 O O . ARG A 1 391 ? 36.379 -9.339 -30.297 1.00 95.00 391 ARG A O 1
ATOM 2922 N N . ARG A 1 392 ? 38.081 -7.921 -29.950 1.00 94.44 392 ARG A N 1
ATOM 2923 C CA . ARG A 1 392 ? 38.428 -8.407 -28.606 1.00 94.44 392 ARG A CA 1
ATOM 2924 C C . ARG A 1 392 ? 37.438 -7.976 -27.526 1.00 94.44 392 ARG A C 1
ATOM 2926 O O . ARG A 1 392 ? 37.307 -8.694 -26.535 1.00 94.44 392 ARG A O 1
ATOM 2933 N N . ALA A 1 393 ? 36.838 -6.797 -27.655 1.00 94.00 393 ALA A N 1
ATOM 2934 C CA . ALA A 1 393 ? 35.815 -6.313 -26.738 1.00 94.00 393 ALA A CA 1
ATOM 2935 C C . ALA A 1 393 ? 34.494 -7.061 -26.963 1.00 94.00 393 ALA A C 1
ATOM 2937 O O . ALA A 1 393 ? 33.956 -7.588 -25.995 1.00 94.00 393 ALA A O 1
ATOM 2938 N N . ASP A 1 394 ? 34.066 -7.227 -28.219 1.00 94.00 394 ASP A N 1
ATOM 2939 C CA . ASP A 1 394 ? 32.887 -8.012 -28.611 1.00 94.00 394 ASP A CA 1
ATOM 2940 C C . ASP A 1 394 ? 32.963 -9.440 -28.048 1.00 94.00 394 ASP A C 1
ATOM 2942 O O . ASP A 1 394 ? 32.082 -9.868 -27.305 1.00 94.00 394 ASP A O 1
ATOM 2946 N N . ALA A 1 395 ? 34.070 -10.152 -28.299 1.00 92.12 395 ALA A N 1
ATOM 2947 C CA . ALA A 1 395 ? 34.249 -11.525 -27.818 1.00 92.12 395 ALA A CA 1
ATOM 2948 C C . ALA A 1 395 ? 34.137 -11.660 -26.288 1.00 92.12 395 ALA A C 1
ATOM 2950 O O . ALA A 1 395 ? 33.624 -12.659 -25.789 1.00 92.12 395 ALA A O 1
ATOM 2951 N N . ARG A 1 396 ? 34.618 -10.666 -25.529 1.00 91.50 396 ARG A N 1
ATOM 2952 C CA . ARG A 1 396 ? 34.545 -10.688 -24.060 1.00 91.50 396 ARG A CA 1
ATOM 2953 C C . ARG A 1 396 ? 33.190 -10.259 -23.527 1.00 91.50 396 ARG A C 1
ATOM 2955 O O . ARG A 1 396 ? 32.755 -10.794 -22.514 1.00 91.50 396 ARG A O 1
ATOM 2962 N N . TRP A 1 397 ? 32.553 -9.295 -24.178 1.00 88.25 397 TRP A N 1
ATOM 2963 C CA . TRP A 1 397 ? 31.239 -8.819 -23.785 1.00 88.25 397 TRP A CA 1
ATOM 2964 C C . TRP A 1 397 ? 30.195 -9.927 -23.913 1.00 88.25 397 TRP A C 1
ATOM 2966 O O . TRP A 1 397 ? 29.492 -10.199 -22.946 1.00 88.25 397 TRP A O 1
ATOM 2976 N N . PHE A 1 398 ? 30.168 -10.631 -25.048 1.00 85.75 398 PHE A N 1
ATOM 2977 C CA . PHE A 1 398 ? 29.231 -11.739 -25.250 1.00 85.75 398 PHE A CA 1
ATOM 2978 C C . PHE A 1 398 ? 29.496 -12.901 -24.285 1.00 85.75 398 PHE A C 1
ATOM 2980 O O . PHE A 1 398 ? 28.571 -13.371 -23.635 1.00 85.75 398 PHE A O 1
ATOM 2987 N N . ALA A 1 399 ? 30.764 -13.267 -24.058 1.00 80.81 399 ALA A N 1
ATOM 2988 C CA . ALA A 1 399 ? 31.111 -14.293 -23.069 1.00 80.81 399 ALA A CA 1
ATOM 2989 C C . ALA A 1 399 ? 30.696 -13.938 -21.625 1.00 80.81 399 ALA A C 1
ATOM 2991 O O . ALA A 1 399 ? 30.526 -14.836 -20.808 1.00 80.81 399 ALA A O 1
ATOM 2992 N N . LYS A 1 400 ? 30.555 -12.646 -21.295 1.00 76.00 400 LYS A N 1
ATOM 2993 C CA . LYS A 1 400 ? 30.076 -12.174 -19.985 1.00 76.00 400 LYS A CA 1
ATOM 2994 C C . LYS A 1 400 ? 28.549 -12.223 -19.862 1.00 76.00 400 LYS A C 1
ATOM 2996 O O . LYS A 1 400 ? 28.059 -12.258 -18.744 1.00 76.00 400 LYS A O 1
ATOM 3001 N N . GLN A 1 401 ? 27.812 -12.177 -20.971 1.00 66.19 401 GLN A N 1
ATOM 3002 C CA . GLN A 1 401 ? 26.346 -12.252 -20.961 1.00 66.19 401 GLN A CA 1
ATOM 3003 C C . GLN A 1 401 ? 25.827 -13.696 -20.871 1.00 66.19 401 GLN A C 1
ATOM 3005 O O . GLN A 1 401 ? 24.726 -13.906 -20.374 1.00 66.19 401 GLN A O 1
ATOM 3010 N N . ASP A 1 402 ? 26.627 -14.673 -21.307 1.00 53.09 402 ASP A N 1
ATOM 3011 C CA . ASP A 1 402 ? 26.293 -16.106 -21.277 1.00 53.09 402 ASP A CA 1
ATOM 3012 C C . ASP A 1 402 ? 26.688 -16.823 -19.962 1.00 53.09 402 ASP A C 1
ATOM 3014 O O . ASP A 1 402 ? 26.470 -18.030 -19.830 1.00 53.09 402 ASP A O 1
ATOM 3018 N N . ALA A 1 403 ? 27.307 -16.107 -19.015 1.00 47.69 403 ALA A N 1
ATOM 3019 C CA . ALA A 1 403 ? 27.816 -16.616 -17.736 1.00 47.69 403 ALA A CA 1
ATOM 3020 C C . ALA A 1 403 ? 26.980 -16.101 -16.562 1.00 47.69 403 ALA A C 1
ATOM 3022 O O . ALA A 1 403 ? 26.775 -16.892 -15.611 1.00 47.69 403 ALA A O 1
#

pLDDT: mean 82.77, std 16.23, range [29.91, 98.75]

Foldseek 3Di:
DAEEEWFFAQFLLLLLLLLLLLQCQVVVHDGLAYEAFASRLLVRQQCLQPVHNVSSVLVLVLLQPDFLCLQQPPDPVLVVCVVVPNQASGELVSVLVSSVVRRPDQWQVNGNHFYWYWWAFPVREIDIDRIDGSSLRNSLQNQAGNHHAFGDDPPTTTHHRLSNCRGPVVVCVVVPAQEYEYRDSDHQLDDPDQDPDDVSNVVVVSSVVSLVVVLVVVVVCVNSHQYQYQDYDPPDNDHSSGSNCSNVSSNVSNVSSNVCVVVVSVVGRDDSVNVPDPSLVRVDPQAQLNQWLLLQVPPPPDDTHRFDPVQWDDDPNGIHGHPDNVSSVVCNVPVVLRHAPLSQFALQCLLVVHTHHFHSRAWDADPSHIHGHNDPVSSVVCVVPVVSSNVSSVVSSVVVVVD

Sequence (403 aa):
MATAFVFAGGGSLGAIQVGALRELVRAGERPDFVVGASVGALNACFFASRPDCEGVEALEEIWRDLKRNDIFPLTWRSAIGWFRGAGSLFESTALRDLIERHLPVRNLEDAAVPVHVVATNLSGATVCLSRGPAVDAVLASAAIPIAFPSVRIGADHLMDGAIAGNTPILTAAELGATRIIVLQTGYACSIDGPPNGAVARGMHALTLLIANQMERDLKLIGGKVDVHVAPHLCPLDVSPFNFDQSAALIERASVQTRAWLDAGGLAQATSPAELEHDHAAMMMGPPAAGGYDVVSYFADGGTPMVGSPEFTGAYDGMMYFFANCDNRDAFVADPARYAPQYGGRCAYAMARGSDVKGDPHVYHIDGGRLFFNLDPHIHAQWERDLANHIRRADARWFAKQDA